Protein 8IA3 (pdb70)

B-factor: mean 104.57, std 28.67, range [42.36, 242.6]

Radius of gyration: 33.53 Å; Cα contacts (8 Å, |Δi|>4): 283; chains: 4; bounding box: 67×93×107 Å

Secondary structure (DSSP, 8-state):
-TTTHHHHHHHHHHHHHHHHHHHHHH-TTTTT---TTTTSHHHHHHHHHHHHHHHHHHHHHHHHHHHTHHHHHHHHHHHHHHHHHHHHHHHHHHHHHHTTSTTTTS--/--HHHHHHHHHHHHHHHHHHHHHHTT-TTTTT---TTTSSHHHHHHHHHHHHHHHHHHHHHHHHHHHHHHHHHHHHHHHHHHHHHHHHHHHHHHTTSS--/--HHHHHHHHHHHHHHHHHHHHHHHHSTTTTT---TTTSSHHHHHHHHHHHHHHHHHHHHHHHHTHHHHTTHHHHHHHHHTHHHHHHHHHHHHHHHHHHHHHHHHHHS---/-THHHHHHHHHHHHHHHHHHHHHHTT-GGGSS---TTTSSHHHHHHHHHHHHHHHHHHHHHHHHHHHHHHHHHHHHHHHHHHHHHHHHHHHHHHHHTTTTT---

Foldseek 3Di:
DCVVVVVVCVVVVVVLQVVLVVLLVPQPVSVPDPDPQCVDSVNSVVSVVVVVVVVVVVVVVVVVCVVCVVVVVVVVVVVVVVVVVVVVVVVVVCCVCVVVVVCPPPVD/DCVVVVVVVVVVVVVVVVVLVVLQCPQVVNPPPPDPQCSDSVNSVVSVVVVVVVVVVVVVVVVVVVVVVVVVVVVVVVVVVVVVVVVVVVVVVVVPVPPD/DCVVVVVVVVVVVVVLQVVLVVLLVPQVCSVPDPDPQCPDSVNSVVSVVVVVVVVCVCVVVVCVVVVCVVCVVVVCCVPVPVPVVVVVVVVVVVVVVVVCVVCVCVVDPDD/DCVVVVVVVVVVVVVVVVVLVVLQCPQPVRNVPDDPVCNPSVNSVVSVVCVVVVVVVVVVVCCVPVVVVVCVVVVVVVVVVVVVVVVVVVVVVQVVVVVVVDHD

Organism: Homo sapiens (NCBI:txid9606)

Sequence (423 aa):
RRAQHNEVERRRRDKINNWIVQLSKIIPDCNADNSKTGASKGGILSKACDYIRELRQTNQRMQETFKEAERLQMDNELLRQQIEELKNENALLRAQLQQHNLEMVGEGRRAQHNEVERRRRDKINNWIVQLSKIIPDCNADNSKTGASKGGILSKACDYIRELRQTNQRMQETFKEAERLQMDNELLRQQIEELKNENALLRAQLQQHRRAQHNEVERRRRDKINNWIVQLSKIIPDCNADNSKTGASKGGILSKACDYIRELRQTNQRMQETFKEAERLQMDNELLRQQIEELKNENALLRAQLQQHNLEMVGEGTRQRRAQHNEVERRRRDKINNWIVQLSKIIPDCNADNSKTGASKGGILSKACDYIRELRQTNQRMQETFKEAERLQMDNELLRQQIEELKNENALLRAQLQQHNLEM

InterPro domains:
  IPR011598 Myc-type, basic helix-loop-helix (bHLH) domain [PF00010] (236-291)
  IPR011598 Myc-type, basic helix-loop-helix (bHLH) domain [PS50888] (235-290)
  IPR011598 Myc-type, basic helix-loop-helix (bHLH) domain [SM00353] (241-296)
  IPR036638 Helix-loop-helix DNA-binding domain superfamily [G3DSA:4.10.280.10] (225-326)
  IPR036638 Helix-loop-helix DNA-binding domain superfamily [SSF47459] (227-302)
  IPR051732 Upstream Stimulatory Factor [PTHR46117] (5-337)

Structure (mmCIF, N/CA/C/O backbone):
data_8IA3
#
_entry.id   8IA3
#
_cell.length_a   78.847
_cell.length_b   56.951
_cell.length_c   232.118
_cell.angle_alpha   90.00
_cell.angle_beta   90.92
_cell.angle_gamma   90.00
#
_symmetry.space_group_name_H-M   'I 1 2 1'
#
loop_
_entity.id
_entity.type
_entity.pdbx_description
1 polymer 'Upstream stimulatory factor 2'
2 polymer "DNA (5'-D(P*GP*AP*CP*GP*GP*GP*CP*AP*CP*GP*TP*GP*AP*CP*GP*CP*GP*C)-3')"
3 polymer "DNA (5'-D(*GP*CP*GP*CP*GP*TP*CP*AP*CP*GP*TP*GP*CP*CP*CP*GP*TP*C)-3')"
#
loop_
_atom_site.group_PDB
_atom_site.id
_atom_site.type_symbol
_atom_site.label_atom_id
_atom_site.label_alt_id
_atom_site.label_comp_id
_atom_site.label_asym_id
_atom_site.label_entity_id
_atom_site.label_seq_id
_atom_site.pdbx_PDB_ins_code
_atom_site.Cartn_x
_atom_site.Cartn_y
_atom_site.Cartn_z
_atom_site.occupancy
_atom_site.B_iso_or_equiv
_atom_site.auth_seq_id
_atom_site.auth_comp_id
_atom_site.auth_asym_id
_atom_site.auth_atom_id
_atom_site.pdbx_PDB_model_num
ATOM 1 N N . ARG A 1 4 ? 6.192 -11.745 3.307 1.00 103.27 236 ARG A N 1
ATOM 2 C CA . ARG A 1 4 ? 7.576 -11.317 3.130 1.00 100.50 236 ARG A CA 1
ATOM 3 C C . ARG A 1 4 ? 7.799 -10.865 1.670 1.00 97.13 236 ARG A C 1
ATOM 4 O O . ARG A 1 4 ? 7.438 -9.740 1.330 1.00 95.78 236 ARG A O 1
ATOM 12 N N . ARG A 1 5 ? 8.379 -11.704 0.809 1.00 97.19 237 ARG A N 1
ATOM 13 C CA . ARG A 1 5 ? 8.391 -11.395 -0.614 1.00 100.78 237 ARG A CA 1
ATOM 14 C C . ARG A 1 5 ? 7.023 -11.587 -1.256 1.00 102.92 237 ARG A C 1
ATOM 15 O O . ARG A 1 5 ? 6.823 -11.139 -2.391 1.00 100.97 237 ARG A O 1
ATOM 23 N N . ALA A 1 6 ? 6.086 -12.256 -0.572 1.00 102.91 238 ALA A N 1
ATOM 24 C CA . ALA A 1 6 ? 4.729 -12.375 -1.091 1.00 96.38 238 ALA A CA 1
ATOM 25 C C . ALA A 1 6 ? 4.024 -11.028 -1.146 1.00 95.07 238 ALA A C 1
ATOM 26 O O . ALA A 1 6 ? 3.020 -10.892 -1.854 1.00 91.75 238 ALA A O 1
ATOM 28 N N . GLN A 1 7 ? 4.518 -10.039 -0.403 1.00 98.83 239 GLN A N 1
ATOM 29 C CA . GLN A 1 7 ? 4.059 -8.670 -0.584 1.00 95.80 239 GLN A CA 1
ATOM 30 C C . GLN A 1 7 ? 4.709 -8.021 -1.794 1.00 92.88 239 GLN A C 1
ATOM 31 O O . GLN A 1 7 ? 4.123 -7.116 -2.397 1.00 92.56 239 GLN A O 1
ATOM 37 N N . HIS A 1 8 ? 5.911 -8.477 -2.158 1.00 95.50 240 HIS A N 1
ATOM 38 C CA . HIS A 1 8 ? 6.611 -7.968 -3.330 1.00 95.21 240 HIS A CA 1
ATOM 39 C C . HIS A 1 8 ? 5.994 -8.490 -4.623 1.00 89.90 240 HIS A C 1
ATOM 40 O O . HIS A 1 8 ? 6.117 -7.843 -5.669 1.00 86.86 240 HIS A O 1
ATOM 47 N N . ASN A 1 9 ? 5.326 -9.646 -4.567 1.00 95.17 241 ASN A N 1
ATOM 48 C CA . ASN A 1 9 ? 4.584 -10.135 -5.726 1.00 93.10 241 ASN A CA 1
ATOM 49 C C . ASN A 1 9 ? 3.468 -9.171 -6.103 1.00 94.24 241 ASN A C 1
ATOM 50 O O . ASN A 1 9 ? 3.139 -9.016 -7.285 1.00 105.76 241 ASN A O 1
ATOM 55 N N . GLU A 1 10 ? 2.865 -8.525 -5.102 1.00 87.85 242 GLU A N 1
ATOM 56 C CA . GLU A 1 10 ? 1.757 -7.611 -5.353 1.00 85.69 242 GLU A CA 1
ATOM 57 C C . GLU A 1 10 ? 2.236 -6.299 -5.961 1.00 84.46 242 GLU A C 1
ATOM 58 O O . GLU A 1 10 ? 1.493 -5.661 -6.714 1.00 88.91 242 GLU A O 1
ATOM 64 N N . VAL A 1 11 ? 3.462 -5.880 -5.650 1.00 87.68 243 VAL A N 1
ATOM 65 C CA . VAL A 1 11 ? 3.995 -4.663 -6.252 1.00 96.23 243 VAL A CA 1
ATOM 66 C C . VAL A 1 11 ? 4.331 -4.890 -7.723 1.00 97.02 243 VAL A C 1
ATOM 67 O O . VAL A 1 11 ? 4.141 -3.990 -8.553 1.00 99.93 243 VAL A O 1
ATOM 71 N N . GLU A 1 12 ? 4.828 -6.081 -8.073 1.00 91.94 244 GLU A N 1
ATOM 72 C CA . GLU A 1 12 ? 4.992 -6.429 -9.483 1.00 84.51 244 GLU A CA 1
ATOM 73 C C . GLU A 1 12 ? 3.654 -6.449 -10.206 1.00 81.95 244 GLU A C 1
ATOM 74 O O . GLU A 1 12 ? 3.537 -5.931 -11.321 1.00 83.13 244 GLU A O 1
ATOM 80 N N . ARG A 1 13 ? 2.636 -7.050 -9.584 1.00 85.36 245 ARG A N 1
ATOM 81 C CA . ARG A 1 13 ? 1.307 -7.085 -10.185 1.00 86.25 245 ARG A CA 1
ATOM 82 C C . ARG A 1 13 ? 0.775 -5.680 -10.438 1.00 89.43 245 ARG A C 1
ATOM 83 O O . ARG A 1 13 ? 0.071 -5.447 -11.425 1.00 94.67 245 ARG A O 1
ATOM 91 N N . ARG A 1 14 ? 1.098 -4.731 -9.559 1.00 91.77 246 ARG A N 1
ATOM 92 C CA . ARG A 1 14 ? 0.727 -3.345 -9.819 1.00 93.36 246 ARG A CA 1
ATOM 93 C C . ARG A 1 14 ? 1.477 -2.795 -11.025 1.00 92.01 246 ARG A C 1
ATOM 94 O O . ARG A 1 14 ? 0.870 -2.234 -11.945 1.00 91.46 246 ARG A O 1
ATOM 102 N N . ARG A 1 15 ? 2.802 -2.960 -11.043 1.00 91.44 247 ARG A N 1
ATOM 103 C CA . ARG A 1 15 ? 3.614 -2.273 -12.040 1.00 93.18 247 ARG A CA 1
ATOM 104 C C . ARG A 1 15 ? 3.561 -2.950 -13.407 1.00 89.08 247 ARG A C 1
ATOM 105 O O . ARG A 1 15 ? 3.636 -2.260 -14.429 1.00 86.39 247 ARG A O 1
ATOM 113 N N . ARG A 1 16 ? 3.437 -4.280 -13.460 1.00 90.18 248 ARG A N 1
ATOM 114 C CA . ARG A 1 16 ? 3.198 -4.924 -14.749 1.00 82.87 248 ARG A CA 1
ATOM 115 C C . ARG A 1 16 ? 1.856 -4.493 -15.326 1.00 77.97 248 ARG A C 1
ATOM 116 O O . ARG A 1 16 ? 1.733 -4.270 -16.536 1.00 80.27 248 ARG A O 1
ATOM 124 N N . ASP A 1 17 ? 0.838 -4.370 -14.470 1.00 79.40 249 ASP A N 1
ATOM 125 C CA . ASP A 1 17 ? -0.469 -3.907 -14.925 1.00 80.68 249 ASP A CA 1
ATOM 126 C C . ASP A 1 17 ? -0.396 -2.481 -15.451 1.00 81.74 249 ASP A C 1
ATOM 127 O O . ASP A 1 17 ? -1.117 -2.119 -16.389 1.00 79.81 249 ASP A O 1
ATOM 132 N N . LYS A 1 18 ? 0.458 -1.651 -14.846 1.00 82.21 250 LYS A N 1
ATOM 133 C CA . LYS A 1 18 ? 0.682 -0.306 -15.365 1.00 82.42 250 LYS A CA 1
ATOM 134 C C . LYS A 1 18 ? 1.130 -0.345 -16.820 1.00 81.48 250 LYS A C 1
ATOM 135 O O . LYS A 1 18 ? 0.607 0.397 -17.659 1.00 97.86 250 LYS A O 1
ATOM 141 N N . ILE A 1 19 ? 2.082 -1.221 -17.142 1.00 74.41 251 ILE A N 1
ATOM 142 C CA . ILE A 1 19 ? 2.650 -1.237 -18.487 1.00 74.52 251 ILE A CA 1
ATOM 143 C C . ILE A 1 19 ? 1.615 -1.705 -19.508 1.00 71.80 251 ILE A C 1
ATOM 144 O O . ILE A 1 19 ? 1.468 -1.105 -20.579 1.00 71.92 251 ILE A O 1
ATOM 149 N N . ASN A 1 20 ? 0.879 -2.775 -19.195 1.00 73.79 252 ASN A N 1
ATOM 150 C CA . ASN A 1 20 ? -0.136 -3.255 -20.130 1.00 75.45 252 ASN A CA 1
ATOM 151 C C . ASN A 1 20 ? -1.237 -2.222 -20.329 1.00 77.19 252 ASN A C 1
ATOM 152 O O . ASN A 1 20 ? -1.718 -2.025 -21.452 1.00 79.02 252 ASN A O 1
ATOM 157 N N . ASN A 1 21 ? -1.656 -1.555 -19.250 1.00 69.80 253 ASN A N 1
ATOM 158 C CA . ASN A 1 21 ? -2.650 -0.499 -19.384 1.00 72.83 253 ASN A CA 1
ATOM 159 C C . ASN A 1 21 ? -2.088 0.739 -20.071 1.00 71.87 253 ASN A C 1
ATOM 160 O O . ASN A 1 21 ? -2.863 1.563 -20.570 1.00 74.75 253 ASN A O 1
ATOM 165 N N . TRP A 1 22 ? -0.764 0.897 -20.098 1.00 71.63 254 TRP A N 1
ATOM 166 C CA . TRP A 1 22 ? -0.180 1.960 -20.904 1.00 72.91 254 TRP A CA 1
ATOM 167 C C . TRP A 1 22 ? -0.187 1.594 -22.382 1.00 75.02 254 TRP A C 1
ATOM 168 O O . TRP A 1 22 ? -0.290 2.479 -23.240 1.00 78.47 254 TRP A O 1
ATOM 179 N N . ILE A 1 23 ? -0.079 0.302 -22.698 1.00 71.18 255 ILE A N 1
ATOM 180 C CA . ILE A 1 23 ? -0.124 -0.127 -24.090 1.00 64.52 255 ILE A CA 1
ATOM 181 C C . ILE A 1 23 ? -1.533 0.002 -24.646 1.00 68.11 255 ILE A C 1
ATOM 182 O O . ILE A 1 23 ? -1.722 0.393 -25.803 1.00 76.80 255 ILE A O 1
ATOM 187 N N . VAL A 1 24 ? -2.547 -0.324 -23.841 1.00 72.85 256 VAL A N 1
ATOM 188 C CA . VAL A 1 24 ? -3.916 -0.277 -24.346 1.00 75.98 256 VAL A CA 1
ATOM 189 C C . VAL A 1 24 ? -4.354 1.167 -24.565 1.00 74.36 256 VAL A C 1
ATOM 190 O O . VAL A 1 24 ? -5.068 1.473 -25.528 1.00 73.31 256 VAL A O 1
ATOM 194 N N . GLN A 1 25 ? -3.936 2.078 -23.681 1.00 72.52 257 GLN A N 1
ATOM 195 C CA . GLN A 1 25 ? -4.110 3.499 -23.962 1.00 80.40 257 GLN A CA 1
ATOM 196 C C . GLN A 1 25 ? -3.318 3.902 -25.197 1.00 76.65 257 GLN A C 1
ATOM 197 O O . GLN A 1 25 ? -3.797 4.688 -26.023 1.00 77.12 257 GLN A O 1
ATOM 203 N N . LEU A 1 26 ? -2.098 3.376 -25.333 1.00 70.36 258 LEU A N 1
ATOM 204 C CA . LEU A 1 26 ? -1.355 3.540 -26.576 1.00 70.22 258 LEU A CA 1
ATOM 205 C C . LEU A 1 26 ? -2.109 2.906 -27.738 1.00 76.94 258 LEU A C 1
ATOM 206 O O . LEU A 1 26 ? -2.221 3.500 -28.815 1.00 79.53 258 LEU A O 1
ATOM 211 N N . SER A 1 27 ? -2.669 1.713 -27.522 1.00 79.97 259 SER A N 1
ATOM 212 C CA . SER A 1 27 ? -3.422 1.034 -28.572 1.00 76.87 259 SER A CA 1
ATOM 213 C C . SER A 1 27 ? -4.626 1.857 -29.013 1.00 77.99 259 SER A C 1
ATOM 214 O O . SER A 1 27 ? -4.911 1.961 -30.212 1.00 81.55 259 SER A O 1
ATOM 217 N N . LYS A 1 28 ? -5.335 2.467 -28.061 1.00 79.70 260 LYS A N 1
ATOM 218 C CA . LYS A 1 28 ? -6.566 3.176 -28.390 1.00 85.43 260 LYS A CA 1
ATOM 219 C C . LYS A 1 28 ? -6.323 4.434 -29.211 1.00 90.72 260 LYS A C 1
ATOM 220 O O . LYS A 1 28 ? -7.271 4.963 -29.799 1.00 99.12 260 LYS A O 1
ATOM 226 N N . ILE A 1 29 ? -5.086 4.920 -29.276 1.00 88.21 261 ILE A N 1
ATOM 227 C CA . ILE A 1 29 ? -4.794 6.182 -29.942 1.00 91.70 261 ILE A CA 1
ATOM 228 C C . ILE A 1 29 ? -4.043 6.026 -31.266 1.00 88.56 261 ILE A C 1
ATOM 229 O O . ILE A 1 29 ? -4.089 6.955 -32.088 1.00 87.43 261 ILE A O 1
ATOM 234 N N . ILE A 1 30 ? -3.366 4.910 -31.509 1.00 88.14 262 ILE A N 1
ATOM 235 C CA . ILE A 1 30 ? -2.852 4.679 -32.866 1.00 89.05 262 ILE A CA 1
ATOM 236 C C . ILE A 1 30 ? -4.013 4.263 -33.762 1.00 94.38 262 ILE A C 1
ATOM 237 O O . ILE A 1 30 ? -4.796 3.379 -33.375 1.00 96.98 262 ILE A O 1
ATOM 242 N N . PRO A 1 31 ? -4.187 4.875 -34.937 1.00 95.63 263 PRO A N 1
ATOM 243 C CA . PRO A 1 31 ? -5.248 4.415 -35.847 1.00 98.07 263 PRO A CA 1
ATOM 244 C C . PRO A 1 31 ? -5.011 3.022 -36.408 1.00 100.92 263 PRO A C 1
ATOM 245 O O . PRO A 1 31 ? -5.982 2.349 -36.782 1.00 105.58 263 PRO A O 1
ATOM 249 N N . ASP A 1 32 ? -3.756 2.568 -36.474 1.00 98.80 264 ASP A N 1
ATOM 250 C CA . ASP A 1 32 ? -3.459 1.290 -37.115 1.00 106.61 264 ASP A CA 1
ATOM 251 C C . ASP A 1 32 ? -3.933 0.114 -36.267 1.00 110.45 264 ASP A C 1
ATOM 252 O O . ASP A 1 32 ? -4.393 -0.901 -36.803 1.00 117.87 264 ASP A O 1
ATOM 257 N N . CYS A 1 33 ? -3.821 0.228 -34.942 1.00 108.86 265 CYS A N 1
ATOM 258 C CA . CYS A 1 33 ? -4.220 -0.852 -34.046 1.00 111.81 265 CYS A CA 1
ATOM 259 C C . CYS A 1 33 ? -5.731 -1.019 -33.979 1.00 121.99 265 CYS A C 1
ATOM 260 O O . CYS A 1 33 ? -6.210 -2.075 -33.552 1.00 127.11 265 CYS A O 1
ATOM 263 N N . ASN A 1 34 ? -6.487 -0.001 -34.385 1.00 122.24 266 ASN A N 1
ATOM 264 C CA . ASN A 1 34 ? -7.941 0.004 -34.298 1.00 129.93 266 ASN A CA 1
ATOM 265 C C . ASN A 1 34 ? -8.616 -0.456 -35.591 1.00 130.37 266 ASN A C 1
ATOM 266 O O . ASN A 1 34 ? -9.846 -0.391 -35.689 1.00 133.53 266 ASN A O 1
ATOM 271 N N . ALA A 1 35 ? -7.843 -0.908 -36.585 1.00 129.53 267 ALA A N 1
ATOM 272 C CA . ALA A 1 35 ? -8.407 -1.433 -37.827 1.00 137.61 267 ALA A CA 1
ATOM 273 C C . ALA A 1 35 ? -7.796 -2.749 -38.291 1.00 142.71 267 ALA A C 1
ATOM 274 O O . ALA A 1 35 ? -8.310 -3.329 -39.253 1.00 137.32 267 ALA A O 1
ATOM 276 N N . ASP A 1 36 ? -6.730 -3.240 -37.662 1.00 142.82 268 ASP A N 1
ATOM 277 C CA . ASP A 1 36 ? -6.066 -4.479 -38.069 1.00 140.72 268 ASP A CA 1
ATOM 278 C C . ASP A 1 36 ? -6.469 -5.578 -37.089 1.00 143.81 268 ASP A C 1
ATOM 279 O O . ASP A 1 36 ? -5.841 -5.771 -36.046 1.00 142.12 268 ASP A O 1
ATOM 284 N N . ASN A 1 37 ? -7.533 -6.306 -37.432 1.00 148.02 269 ASN A N 1
ATOM 285 C CA . ASN A 1 37 ? -8.030 -7.407 -36.605 1.00 149.51 269 ASN A CA 1
ATOM 286 C C . ASN A 1 37 ? -7.107 -8.609 -36.795 1.00 149.34 269 ASN A C 1
ATOM 287 O O . ASN A 1 37 ? -7.355 -9.514 -37.596 1.00 152.97 269 ASN A O 1
ATOM 292 N N . SER A 1 38 ? -6.010 -8.607 -36.040 1.00 149.21 270 SER A N 1
ATOM 293 C CA . SER A 1 38 ? -5.028 -9.681 -36.072 1.00 150.35 270 SER A CA 1
ATOM 294 C C . SER A 1 38 ? -4.571 -9.970 -34.648 1.00 146.32 270 SER A C 1
ATOM 295 O O . SER A 1 38 ? -4.741 -9.149 -33.744 1.00 145.26 270 SER A O 1
ATOM 298 N N . LYS A 1 39 ? -3.995 -11.155 -34.449 1.00 143.46 271 LYS A N 1
ATOM 299 C CA . LYS A 1 39 ? -3.447 -11.531 -33.152 1.00 137.30 271 LYS A CA 1
ATOM 300 C C . LYS A 1 39 ? -1.993 -11.111 -32.981 1.00 137.97 271 LYS A C 1
ATOM 301 O O . LYS A 1 39 ? -1.416 -11.346 -31.913 1.00 130.98 271 LYS A O 1
ATOM 307 N N . THR A 1 40 ? -1.391 -10.511 -34.008 1.00 143.51 272 THR A N 1
ATOM 308 C CA . THR A 1 40 ? -0.071 -9.903 -33.910 1.00 138.46 272 THR A CA 1
ATOM 309 C C . THR A 1 40 ? -0.142 -8.401 -33.675 1.00 129.03 272 THR A C 1
ATOM 310 O O . THR A 1 40 ? 0.613 -7.870 -32.854 1.00 117.92 272 THR A O 1
ATOM 314 N N . GLY A 1 41 ? -1.045 -7.708 -34.373 1.00 137.93 273 GLY A N 1
ATOM 315 C CA . GLY A 1 41 ? -1.258 -6.299 -34.092 1.00 129.95 273 GLY A CA 1
ATOM 316 C C . GLY A 1 41 ? -1.838 -6.060 -32.710 1.00 123.11 273 GLY A C 1
ATOM 317 O O . GLY A 1 41 ? -1.472 -5.096 -32.033 1.00 119.84 273 GLY A O 1
ATOM 318 N N . ALA A 1 42 ? -2.751 -6.930 -32.273 1.00 119.81 274 ALA A N 1
ATOM 319 C CA . ALA A 1 42 ? -3.354 -6.793 -30.953 1.00 109.79 274 ALA A CA 1
ATOM 320 C C . ALA A 1 42 ? -2.413 -7.206 -29.832 1.00 109.85 274 ALA A C 1
ATOM 321 O O . ALA A 1 42 ? -2.743 -6.990 -28.660 1.00 113.17 274 ALA A O 1
ATOM 323 N N . SER A 1 43 ? -1.264 -7.793 -30.156 1.00 106.76 275 SER A N 1
ATOM 324 C CA . SER A 1 43 ? -0.307 -8.194 -29.136 1.00 98.40 275 SER A CA 1
ATOM 325 C C . SER A 1 43 ? 0.345 -6.969 -28.498 1.00 88.06 275 SER A C 1
ATOM 326 O O . SER A 1 43 ? 0.428 -5.896 -29.105 1.00 87.59 275 SER A O 1
ATOM 329 N N . LYS A 1 44 ? 0.785 -7.132 -27.241 1.00 87.11 276 LYS A N 1
ATOM 330 C CA . LYS A 1 44 ? 1.501 -6.056 -26.560 1.00 77.20 276 LYS A CA 1
ATOM 331 C C . LYS A 1 44 ? 2.701 -5.604 -27.383 1.00 76.04 276 LYS A C 1
ATOM 332 O O . LYS A 1 44 ? 2.977 -4.403 -27.489 1.00 80.92 276 LYS A O 1
ATOM 338 N N . GLY A 1 45 ? 3.418 -6.557 -27.984 1.00 79.18 277 GLY A N 1
ATOM 339 C CA . GLY A 1 45 ? 4.576 -6.239 -28.802 1.00 72.90 277 GLY A CA 1
ATOM 340 C C . GLY A 1 45 ? 4.245 -5.581 -30.122 1.00 66.83 277 GLY A C 1
ATOM 341 O O . GLY A 1 45 ? 5.109 -4.923 -30.705 1.00 67.29 277 GLY A O 1
ATOM 342 N N . GLY A 1 46 ? 3.013 -5.738 -30.602 1.00 74.60 278 GLY A N 1
ATOM 343 C CA . GLY A 1 46 ? 2.617 -5.078 -31.833 1.00 79.66 278 GLY A CA 1
ATOM 344 C C . GLY A 1 46 ? 2.373 -3.595 -31.633 1.00 69.72 278 GLY A C 1
ATOM 345 O O . GLY A 1 46 ? 2.825 -2.768 -32.428 1.00 65.02 278 GLY A O 1
ATOM 346 N N . ILE A 1 47 ? 1.645 -3.241 -30.567 1.00 76.26 279 ILE A N 1
ATOM 347 C CA . ILE A 1 47 ? 1.322 -1.838 -30.294 1.00 72.23 279 ILE A CA 1
ATOM 348 C C . ILE A 1 47 ? 2.582 -0.994 -30.189 1.00 72.87 279 ILE A C 1
ATOM 349 O O . ILE A 1 47 ? 2.588 0.185 -30.561 1.00 67.23 279 ILE A O 1
ATOM 354 N N . LEU A 1 48 ? 3.670 -1.578 -29.690 1.00 62.07 280 LEU A N 1
ATOM 355 C CA . LEU A 1 48 ? 4.911 -0.824 -29.547 1.00 61.53 280 LEU A CA 1
ATOM 356 C C . LEU A 1 48 ? 5.493 -0.468 -30.910 1.00 62.69 280 LEU A C 1
ATOM 357 O O . LEU A 1 48 ? 5.649 0.711 -31.240 1.00 67.27 280 LEU A O 1
ATOM 362 N N . SER A 1 49 ? 5.802 -1.477 -31.728 1.00 64.17 281 SER A N 1
ATOM 363 C CA . SER A 1 49 ? 6.351 -1.231 -33.057 1.00 61.58 281 SER A CA 1
ATOM 364 C C . SER A 1 49 ? 5.363 -0.537 -33.988 1.00 64.56 281 SER A C 1
ATOM 365 O O . SER A 1 49 ? 5.778 -0.060 -35.051 1.00 60.04 281 SER A O 1
ATOM 368 N N . LYS A 1 50 ? 4.076 -0.482 -33.624 1.00 70.48 282 LYS A N 1
ATOM 369 C CA . LYS A 1 50 ? 3.091 0.293 -34.376 1.00 65.32 282 LYS A CA 1
ATOM 370 C C . LYS A 1 50 ? 3.143 1.769 -33.988 1.00 62.82 282 LYS A C 1
ATOM 371 O O . LYS A 1 50 ? 3.191 2.649 -34.856 1.00 64.27 282 LYS A O 1
ATOM 377 N N . ALA A 1 51 ? 3.117 2.054 -32.683 1.00 59.91 283 ALA A N 1
ATOM 378 C CA . ALA A 1 51 ? 3.322 3.421 -32.217 1.00 53.01 283 ALA A CA 1
ATOM 379 C C . ALA A 1 51 ? 4.727 3.903 -32.548 1.00 56.24 283 ALA A C 1
ATOM 380 O O . ALA A 1 51 ? 4.922 5.066 -32.918 1.00 69.45 283 ALA A O 1
ATOM 382 N N . CYS A 1 52 ? 5.721 3.023 -32.417 1.00 55.42 284 CYS A N 1
ATOM 383 C CA . CYS A 1 52 ? 7.081 3.386 -32.796 1.00 52.62 284 CYS A CA 1
ATOM 384 C C . CYS A 1 52 ? 7.121 3.865 -34.245 1.00 62.70 284 CYS A C 1
ATOM 385 O O . CYS A 1 52 ? 7.849 4.806 -34.580 1.00 65.08 284 CYS A O 1
ATOM 388 N N . ASP A 1 53 ? 6.326 3.236 -35.115 1.00 62.59 285 ASP A N 1
ATOM 389 C CA . ASP A 1 53 ? 6.170 3.693 -36.493 1.00 59.26 285 ASP A CA 1
ATOM 390 C C . ASP A 1 53 ? 5.289 4.933 -36.583 1.00 63.85 285 ASP A C 1
ATOM 391 O O . ASP A 1 53 ? 5.593 5.864 -37.337 1.00 67.46 285 ASP A O 1
ATOM 396 N N . TYR A 1 54 ? 4.181 4.946 -35.835 1.00 59.45 286 TYR A N 1
ATOM 397 C CA . TYR A 1 54 ? 3.238 6.060 -35.899 1.00 59.31 286 TYR A CA 1
ATOM 398 C C . TYR A 1 54 ? 3.937 7.372 -35.572 1.00 56.36 286 TYR A C 1
ATOM 399 O O . TYR A 1 54 ? 3.707 8.394 -36.226 1.00 59.76 286 TYR A O 1
ATOM 408 N N . ILE A 1 55 ? 4.794 7.358 -34.553 1.00 56.13 287 ILE A N 1
ATOM 409 C CA . ILE A 1 55 ? 5.564 8.548 -34.212 1.00 66.44 287 ILE A CA 1
ATOM 410 C C . ILE A 1 55 ? 6.491 8.911 -35.364 1.00 68.45 287 ILE A C 1
ATOM 411 O O . ILE A 1 55 ? 6.600 10.079 -35.756 1.00 72.90 287 ILE A O 1
ATOM 416 N N . ARG A 1 56 ? 7.159 7.905 -35.934 1.00 63.67 288 ARG A N 1
ATOM 417 C CA . ARG A 1 56 ? 8.069 8.159 -37.043 1.00 67.88 288 ARG A CA 1
ATOM 418 C C . ARG A 1 56 ? 7.361 8.858 -38.193 1.00 62.83 288 ARG A C 1
ATOM 419 O O . ARG A 1 56 ? 7.947 9.723 -38.855 1.00 58.48 288 ARG A O 1
ATOM 427 N N . GLU A 1 57 ? 6.105 8.490 -38.453 1.00 63.85 289 GLU A N 1
ATOM 428 C CA . GLU A 1 57 ? 5.335 9.123 -39.515 1.00 70.31 289 GLU A CA 1
ATOM 429 C C . GLU A 1 57 ? 4.686 10.422 -39.060 1.00 71.90 289 GLU A C 1
ATOM 430 O O . GLU A 1 57 ? 4.487 11.326 -39.881 1.00 75.03 289 GLU A O 1
ATOM 436 N N . LEU A 1 58 ? 4.357 10.546 -37.769 1.00 65.15 290 LEU A N 1
ATOM 437 C CA . LEU A 1 58 ? 3.851 11.822 -37.272 1.00 62.58 290 LEU A CA 1
ATOM 438 C C . LEU A 1 58 ? 4.954 12.873 -37.236 1.00 59.72 290 LEU A C 1
ATOM 439 O O . LEU A 1 58 ? 4.709 14.045 -37.537 1.00 59.42 290 LEU A O 1
ATOM 444 N N . ARG A 1 59 ? 6.179 12.472 -36.886 1.00 70.30 291 ARG A N 1
ATOM 445 C CA . ARG A 1 59 ? 7.307 13.391 -36.963 1.00 67.07 291 ARG A CA 1
ATOM 446 C C . ARG A 1 59 ? 7.700 13.669 -38.404 1.00 67.16 291 ARG A C 1
ATOM 447 O O . ARG A 1 59 ? 8.317 14.703 -38.677 1.00 73.97 291 ARG A O 1
ATOM 455 N N . GLN A 1 60 ? 7.367 12.764 -39.328 1.00 71.13 292 GLN A N 1
ATOM 456 C CA . GLN A 1 60 ? 7.647 12.997 -40.743 1.00 77.49 292 GLN A CA 1
ATOM 457 C C . GLN A 1 60 ? 6.783 14.122 -41.304 1.00 78.68 292 GLN A C 1
ATOM 458 O O . GLN A 1 60 ? 7.273 14.981 -42.046 1.00 77.97 292 GLN A O 1
ATOM 464 N N . THR A 1 61 ? 5.487 14.120 -40.982 1.00 75.66 293 THR A N 1
ATOM 465 C CA . THR A 1 61 ? 4.616 15.200 -41.438 1.00 76.35 293 THR A CA 1
ATOM 466 C C . THR A 1 61 ? 4.956 16.514 -40.741 1.00 78.73 293 THR A C 1
ATOM 467 O O . THR A 1 61 ? 4.921 17.582 -41.364 1.00 77.36 293 THR A O 1
ATOM 471 N N . ASN A 1 62 ? 5.285 16.457 -39.448 1.00 78.34 294 ASN A N 1
ATOM 472 C CA . ASN A 1 62 ? 5.707 17.665 -38.745 1.00 69.75 294 ASN A CA 1
ATOM 473 C C . ASN A 1 62 ? 6.974 18.246 -39.355 1.00 77.86 294 ASN A C 1
ATOM 474 O O . ASN A 1 62 ? 7.103 19.467 -39.490 1.00 90.19 294 ASN A O 1
ATOM 479 N N . GLN A 1 63 ? 7.923 17.392 -39.733 1.00 77.69 295 GLN A N 1
ATOM 480 C CA . GLN A 1 63 ? 9.161 17.904 -40.299 1.00 82.62 295 GLN A CA 1
ATOM 481 C C . GLN A 1 63 ? 9.015 18.266 -41.771 1.00 87.37 295 GLN A C 1
ATOM 482 O O . GLN A 1 63 ? 9.938 18.857 -42.342 1.00 89.70 295 GLN A O 1
ATOM 488 N N . ARG A 1 64 ? 7.891 17.910 -42.399 1.00 86.67 296 ARG A N 1
ATOM 489 C CA . ARG A 1 64 ? 7.511 18.561 -43.647 1.00 87.72 296 ARG A CA 1
ATOM 490 C C . ARG A 1 64 ? 7.083 19.999 -43.394 1.00 83.87 296 ARG A C 1
ATOM 491 O O . ARG A 1 64 ? 7.479 20.913 -44.125 1.00 93.29 296 ARG A O 1
ATOM 499 N N . MET A 1 65 ? 6.255 20.210 -42.369 1.00 72.08 297 MET A N 1
ATOM 500 C CA . MET A 1 65 ? 5.692 21.533 -42.115 1.00 77.64 297 MET A CA 1
ATOM 501 C C . MET A 1 65 ? 6.781 22.552 -41.807 1.00 81.46 297 MET A C 1
ATOM 502 O O . MET A 1 65 ? 6.748 23.684 -42.303 1.00 82.90 297 MET A O 1
ATOM 507 N N . GLN A 1 66 ? 7.740 22.177 -40.961 1.00 81.83 298 GLN A N 1
ATOM 508 C CA . GLN A 1 66 ? 8.820 23.096 -40.619 1.00 89.59 298 GLN A CA 1
ATOM 509 C C . GLN A 1 66 ? 9.656 23.445 -41.844 1.00 93.13 298 GLN A C 1
ATOM 510 O O . GLN A 1 66 ? 10.012 24.611 -42.052 1.00 100.60 298 GLN A O 1
ATOM 516 N N . GLU A 1 67 ? 9.974 22.445 -42.670 1.00 86.47 299 GLU A N 1
ATOM 517 C CA . GLU A 1 67 ? 10.917 22.656 -43.761 1.00 87.34 299 GLU A CA 1
ATOM 518 C C . GLU A 1 67 ? 10.354 23.586 -44.826 1.00 90.37 299 GLU A C 1
ATOM 519 O O . GLU A 1 67 ? 11.115 24.308 -45.481 1.00 98.79 299 GLU A O 1
ATOM 525 N N . THR A 1 68 ? 9.039 23.597 -45.007 1.00 87.72 300 THR A N 1
ATOM 526 C CA . THR A 1 68 ? 8.406 24.465 -45.988 1.00 91.85 300 THR A CA 1
ATOM 527 C C . THR A 1 68 ? 8.104 25.857 -45.436 1.00 92.32 300 THR A C 1
ATOM 528 O O . THR A 1 68 ? 7.374 26.620 -46.075 1.00 94.40 300 THR A O 1
ATOM 532 N N . PHE A 1 69 ? 8.646 26.202 -44.270 1.00 91.92 301 PHE A N 1
ATOM 533 C CA . PHE A 1 69 ? 8.562 27.553 -43.725 1.00 87.19 301 PHE A CA 1
ATOM 534 C C . PHE A 1 69 ? 9.872 28.319 -43.810 1.00 93.18 301 PHE A C 1
ATOM 535 O O . PHE A 1 69 ? 9.854 29.526 -44.068 1.00 102.71 301 PHE A O 1
ATOM 543 N N . LYS A 1 70 ? 11.010 27.649 -43.594 1.00 86.98 302 LYS A N 1
ATOM 544 C CA . LYS A 1 70 ? 12.303 28.287 -43.825 1.00 93.80 302 LYS A CA 1
ATOM 545 C C . LYS A 1 70 ? 12.436 28.756 -45.269 1.00 99.84 302 LYS A C 1
ATOM 546 O O . LYS A 1 70 ? 13.103 29.762 -45.543 1.00 93.86 302 LYS A O 1
ATOM 552 N N . GLU A 1 71 ? 11.829 28.027 -46.202 1.00 102.58 303 GLU A N 1
ATOM 553 C CA . GLU A 1 71 ? 11.828 28.394 -47.607 1.00 105.91 303 GLU A CA 1
ATOM 554 C C . GLU A 1 71 ? 10.650 29.283 -47.983 1.00 103.05 303 GLU A C 1
ATOM 555 O O . GLU A 1 71 ? 10.627 29.811 -49.100 1.00 107.14 303 GLU A O 1
ATOM 561 N N . ALA A 1 72 ? 9.687 29.468 -47.075 1.00 98.67 304 ALA A N 1
ATOM 562 C CA . ALA A 1 72 ? 8.483 30.227 -47.399 1.00 97.41 304 ALA A CA 1
ATOM 563 C C . ALA A 1 72 ? 8.800 31.694 -47.661 1.00 104.95 304 ALA A C 1
ATOM 564 O O . ALA A 1 72 ? 8.201 32.315 -48.547 1.00 107.29 304 ALA A O 1
ATOM 566 N N . GLU A 1 73 ? 9.718 32.272 -46.886 1.00 102.80 305 GLU A N 1
ATOM 567 C CA . GLU A 1 73 ? 10.127 33.646 -47.147 1.00 104.35 305 GLU A CA 1
ATOM 568 C C . GLU A 1 73 ? 10.834 33.764 -48.493 1.00 106.39 305 GLU A C 1
ATOM 569 O O . GLU A 1 73 ? 10.612 34.728 -49.234 1.00 106.74 305 GLU A O 1
ATOM 571 N N . ARG A 1 74 ? 11.687 32.788 -48.831 1.00 104.08 306 ARG A N 1
ATOM 572 C CA . ARG A 1 74 ? 12.462 32.888 -50.065 1.00 103.72 306 ARG A CA 1
ATOM 573 C C . ARG A 1 74 ? 11.592 32.661 -51.295 1.00 106.39 306 ARG A C 1
ATOM 574 O O . ARG A 1 74 ? 11.756 33.347 -52.310 1.00 108.86 306 ARG A O 1
ATOM 582 N N . LEU A 1 75 ? 10.678 31.691 -51.241 1.00 111.05 307 LEU A N 1
ATOM 583 C CA . LEU A 1 75 ? 9.863 31.415 -52.420 1.00 111.19 307 LEU A CA 1
ATOM 584 C C . LEU A 1 75 ? 8.817 32.500 -52.647 1.00 109.06 307 LEU A C 1
ATOM 585 O O . LEU A 1 75 ? 8.487 32.805 -53.799 1.00 112.71 307 LEU A O 1
ATOM 590 N N . GLN A 1 76 ? 8.283 33.094 -51.576 1.00 102.99 308 GLN A N 1
ATOM 591 C CA . GLN A 1 76 ? 7.412 34.248 -51.760 1.00 103.19 308 GLN A CA 1
ATOM 592 C C . GLN A 1 76 ? 8.214 35.449 -52.247 1.00 109.99 308 GLN A C 1
ATOM 593 O O . GLN A 1 76 ? 7.693 36.282 -52.997 1.00 110.48 308 GLN A O 1
ATOM 599 N N . MET A 1 77 ? 9.484 35.544 -51.840 1.00 115.17 309 MET A N 1
ATOM 600 C CA . MET A 1 77 ? 10.399 36.499 -52.458 1.00 117.68 309 MET A CA 1
ATOM 601 C C . MET A 1 77 ? 10.582 36.184 -53.937 1.00 110.73 309 MET A C 1
ATOM 602 O O . MET A 1 77 ? 10.546 37.083 -54.784 1.00 117.82 309 MET A O 1
ATOM 607 N N . ASP A 1 78 ? 10.790 34.904 -54.265 1.00 105.72 310 ASP A N 1
ATOM 608 C CA . ASP A 1 78 ? 10.812 34.498 -55.667 1.00 111.77 310 ASP A CA 1
ATOM 609 C C . ASP A 1 78 ? 9.517 34.871 -56.370 1.00 108.74 310 ASP A C 1
ATOM 610 O O . ASP A 1 78 ? 9.534 35.210 -57.557 1.00 108.90 310 ASP A O 1
ATOM 615 N N . ASN A 1 79 ? 8.393 34.839 -55.649 1.00 109.18 311 ASN A N 1
ATOM 616 C CA . ASN A 1 79 ? 7.115 35.194 -56.257 1.00 111.19 311 ASN A CA 1
ATOM 617 C C . ASN A 1 79 ? 7.110 36.636 -56.745 1.00 114.55 311 ASN A C 1
ATOM 618 O O . ASN A 1 79 ? 6.583 36.928 -57.822 1.00 115.10 311 ASN A O 1
ATOM 623 N N . GLU A 1 80 ? 7.686 37.555 -55.967 1.00 114.99 312 GLU A N 1
ATOM 624 C CA . GLU A 1 80 ? 7.796 38.934 -56.431 1.00 112.75 312 GLU A CA 1
ATOM 625 C C . GLU A 1 80 ? 8.643 39.020 -57.695 1.00 105.96 312 GLU A C 1
ATOM 626 O O . GLU A 1 80 ? 8.344 39.808 -58.599 1.00 107.64 312 GLU A O 1
ATOM 632 N N . LEU A 1 81 ? 9.706 38.216 -57.773 1.00 104.55 313 LEU A N 1
ATOM 633 C CA . LEU A 1 81 ? 10.604 38.265 -58.925 1.00 106.84 313 LEU A CA 1
ATOM 634 C C . LEU A 1 81 ? 9.912 37.768 -60.190 1.00 109.37 313 LEU A C 1
ATOM 635 O O . LEU A 1 81 ? 9.794 38.503 -61.178 1.00 107.57 313 LEU A O 1
ATOM 640 N N . LEU A 1 82 ? 9.441 36.518 -60.181 1.00 109.90 314 LEU A N 1
ATOM 641 C CA . LEU A 1 82 ? 8.776 35.983 -61.364 1.00 106.78 314 LEU A CA 1
ATOM 642 C C . LEU A 1 82 ? 7.448 36.675 -61.657 1.00 105.41 314 LEU A C 1
ATOM 643 O O . LEU A 1 82 ? 6.990 36.634 -62.803 1.00 108.87 314 LEU A O 1
ATOM 648 N N . ARG A 1 83 ? 6.819 37.310 -60.662 1.00 100.79 315 ARG A N 1
ATOM 649 C CA . ARG A 1 83 ? 5.650 38.131 -60.960 1.00 107.45 315 ARG A CA 1
ATOM 650 C C . ARG A 1 83 ? 6.029 39.414 -61.687 1.00 109.13 315 ARG A C 1
ATOM 651 O O . ARG A 1 83 ? 5.167 40.032 -62.320 1.00 108.54 315 ARG A O 1
ATOM 659 N N . GLN A 1 84 ? 7.291 39.836 -61.594 1.00 106.54 316 GLN A N 1
ATOM 660 C CA . GLN A 1 84 ? 7.775 40.924 -62.433 1.00 106.99 316 GLN A CA 1
ATOM 661 C C . GLN A 1 84 ? 8.200 40.419 -63.806 1.00 105.78 316 GLN A C 1
ATOM 662 O O . GLN A 1 84 ? 8.011 41.113 -64.811 1.00 112.69 316 GLN A O 1
ATOM 668 N N . GLN A 1 85 ? 8.780 39.218 -63.865 1.00 95.54 317 GLN A N 1
ATOM 669 C CA . GLN A 1 85 ? 9.297 38.706 -65.130 1.00 92.58 317 GLN A CA 1
ATOM 670 C C . GLN A 1 85 ? 8.184 38.432 -66.132 1.00 101.95 317 GLN A C 1
ATOM 671 O O . GLN A 1 85 ? 8.416 38.506 -67.343 1.00 106.90 317 GLN A O 1
ATOM 673 N N . ILE A 1 86 ? 6.979 38.107 -65.659 1.00 105.80 318 ILE A N 1
ATOM 674 C CA . ILE A 1 86 ? 5.874 37.865 -66.584 1.00 100.05 318 ILE A CA 1
ATOM 675 C C . ILE A 1 86 ? 5.497 39.150 -67.311 1.00 103.98 318 ILE A C 1
ATOM 676 O O . ILE A 1 86 ? 5.243 39.145 -68.521 1.00 108.21 318 ILE A O 1
ATOM 681 N N . GLU A 1 87 ? 5.460 40.271 -66.588 1.00 102.71 319 GLU A N 1
ATOM 682 C CA . GLU A 1 87 ? 4.969 41.521 -67.160 1.00 99.50 319 GLU A CA 1
ATOM 683 C C . GLU A 1 87 ? 5.980 42.160 -68.105 1.00 97.52 319 GLU A C 1
ATOM 684 O O . GLU A 1 87 ? 5.602 42.673 -69.165 1.00 99.97 319 GLU A O 1
ATOM 690 N N . GLU A 1 88 ? 7.263 42.159 -67.735 1.00 99.55 320 GLU A N 1
ATOM 691 C CA . GLU A 1 88 ? 8.284 42.673 -68.641 1.00 104.55 320 GLU A CA 1
ATOM 692 C C . GLU A 1 88 ? 8.329 41.853 -69.921 1.00 114.68 320 GLU A C 1
ATOM 693 O O . GLU A 1 88 ? 8.545 42.395 -71.012 1.00 136.36 320 GLU A O 1
ATOM 695 N N . LEU A 1 89 ? 8.126 40.540 -69.805 1.00 112.89 321 LEU A N 1
ATOM 696 C CA . LEU A 1 89 ? 8.063 39.688 -70.985 1.00 108.55 321 LEU A CA 1
ATOM 697 C C . LEU A 1 89 ? 6.743 39.860 -71.731 1.00 107.28 321 LEU A C 1
ATOM 698 O O . LEU A 1 89 ? 6.730 39.858 -72.965 1.00 112.87 321 LEU A O 1
ATOM 703 N N . LYS A 1 90 ? 5.628 40.026 -71.011 1.00 106.30 322 LYS A N 1
ATOM 704 C CA . LYS A 1 90 ? 4.336 40.176 -71.678 1.00 98.47 322 LYS A CA 1
ATOM 705 C C . LYS A 1 90 ? 4.234 41.511 -72.406 1.00 101.96 322 LYS A C 1
ATOM 706 O O . LYS A 1 90 ? 3.688 41.577 -73.513 1.00 103.89 322 LYS A O 1
ATOM 708 N N . ASN A 1 91 ? 4.741 42.589 -71.799 1.00 102.58 323 ASN A N 1
ATOM 709 C CA . ASN A 1 91 ? 4.724 43.885 -72.472 1.00 102.96 323 ASN A CA 1
ATOM 710 C C . ASN A 1 91 ? 5.600 43.876 -73.716 1.00 104.41 323 ASN A C 1
ATOM 711 O O . ASN A 1 91 ? 5.203 44.401 -74.763 1.00 104.60 323 ASN A O 1
ATOM 716 N N . GLU A 1 92 ? 6.798 43.295 -73.622 1.00 104.09 324 GLU A N 1
ATOM 717 C CA . GLU A 1 92 ? 7.617 43.133 -74.815 1.00 100.84 324 GLU A CA 1
ATOM 718 C C . GLU A 1 92 ? 6.986 42.134 -75.779 1.00 104.07 324 GLU A C 1
ATOM 719 O O . GLU A 1 92 ? 7.088 42.305 -76.999 1.00 104.60 324 GLU A O 1
ATOM 725 N N . ASN A 1 93 ? 6.323 41.097 -75.253 1.00 107.98 325 ASN A N 1
ATOM 726 C CA . ASN A 1 93 ? 5.583 40.174 -76.111 1.00 107.87 325 ASN A CA 1
ATOM 727 C C . ASN A 1 93 ? 4.444 40.890 -76.828 1.00 110.80 325 ASN A C 1
ATOM 728 O O . ASN A 1 93 ? 4.212 40.665 -78.021 1.00 114.31 325 ASN A O 1
ATOM 733 N N . ALA A 1 94 ? 3.724 41.763 -76.117 1.00 103.47 326 ALA A N 1
ATOM 734 C CA . ALA A 1 94 ? 2.665 42.542 -76.754 1.00 104.34 326 ALA A CA 1
ATOM 735 C C . ALA A 1 94 ? 3.244 43.621 -77.661 1.00 104.50 326 ALA A C 1
ATOM 736 O O . ALA A 1 94 ? 2.690 43.904 -78.731 1.00 100.32 326 ALA A O 1
ATOM 738 N N . LEU A 1 95 ? 4.345 44.248 -77.238 1.00 108.01 327 LEU A N 1
ATOM 739 C CA . LEU A 1 95 ? 5.008 45.248 -78.071 1.00 107.70 327 LEU A CA 1
ATOM 740 C C . LEU A 1 95 ? 5.470 44.641 -79.388 1.00 105.41 327 LEU A C 1
ATOM 741 O O . LEU A 1 95 ? 5.217 45.195 -80.463 1.00 108.25 327 LEU A O 1
ATOM 746 N N . LEU A 1 96 ? 6.135 43.488 -79.324 1.00 103.47 328 LEU A N 1
ATOM 747 C CA . LEU A 1 96 ? 6.711 42.891 -80.523 1.00 104.73 328 LEU A CA 1
ATOM 748 C C . LEU A 1 96 ? 5.659 42.244 -81.414 1.00 109.04 328 LEU A C 1
ATOM 749 O O . LEU A 1 96 ? 5.808 42.251 -82.640 1.00 110.43 328 LEU A O 1
ATOM 754 N N . ARG A 1 97 ? 4.599 41.681 -80.828 1.00 111.09 329 ARG A N 1
ATOM 755 C CA . ARG A 1 97 ? 3.520 41.133 -81.643 1.00 112.25 329 ARG A CA 1
ATOM 756 C C . ARG A 1 97 ? 2.771 42.235 -82.373 1.00 112.97 329 ARG A C 1
ATOM 757 O O . ARG A 1 97 ? 2.292 42.025 -83.492 1.00 113.82 329 ARG A O 1
ATOM 765 N N . ALA A 1 98 ? 2.655 43.408 -81.754 1.00 112.27 330 ALA A N 1
ATOM 766 C CA . ALA A 1 98 ? 2.204 44.579 -82.490 1.00 112.01 330 ALA A CA 1
ATOM 767 C C . ALA A 1 98 ? 3.237 45.004 -83.523 1.00 114.78 330 ALA A C 1
ATOM 768 O O . ALA A 1 98 ? 2.880 45.444 -84.619 1.00 120.41 330 ALA A O 1
ATOM 770 N N . GLN A 1 99 ? 4.524 44.872 -83.200 1.00 113.63 331 GLN A N 1
ATOM 771 C CA . GLN A 1 99 ? 5.567 45.266 -84.137 1.00 117.71 331 GLN A CA 1
ATOM 772 C C . GLN A 1 99 ? 5.859 44.194 -85.178 1.00 124.16 331 GLN A C 1
ATOM 773 O O . GLN A 1 99 ? 6.593 44.466 -86.134 1.00 126.80 331 GLN A O 1
ATOM 779 N N . LEU A 1 100 ? 5.319 42.986 -85.011 1.00 126.70 332 LEU A N 1
ATOM 780 C CA . LEU A 1 100 ? 5.384 41.971 -86.055 1.00 130.42 332 LEU A CA 1
ATOM 781 C C . LEU A 1 100 ? 4.127 41.971 -86.917 1.00 134.22 332 LEU A C 1
ATOM 782 O O . LEU A 1 100 ? 4.216 41.986 -88.147 1.00 140.22 332 LEU A O 1
ATOM 787 N N . GLN A 1 101 ? 2.951 41.955 -86.285 1.00 130.43 333 GLN A N 1
ATOM 788 C CA . GLN A 1 101 ? 1.700 41.843 -87.024 1.00 130.97 333 GLN A CA 1
ATOM 789 C C . GLN A 1 101 ? 1.304 43.132 -87.734 1.00 134.25 333 GLN A C 1
ATOM 790 O O . GLN A 1 101 ? 0.382 43.100 -88.557 1.00 134.79 333 GLN A O 1
ATOM 792 N N . GLN A 1 102 ? 1.962 44.257 -87.445 1.00 132.67 334 GLN A N 1
ATOM 793 C CA . GLN A 1 102 ? 1.690 45.499 -88.157 1.00 134.68 334 GLN A CA 1
ATOM 794 C C . GLN A 1 102 ? 2.792 45.891 -89.132 1.00 138.68 334 GLN A C 1
ATOM 795 O O . GLN A 1 102 ? 2.618 46.861 -89.878 1.00 139.40 334 GLN A O 1
ATOM 801 N N . HIS A 1 103 ? 3.922 45.182 -89.133 1.00 142.41 335 HIS A N 1
ATOM 802 C CA . HIS A 1 103 ? 4.965 45.365 -90.134 1.00 146.95 335 HIS A CA 1
ATOM 803 C C . HIS A 1 103 ? 5.032 44.233 -91.147 1.00 151.84 335 HIS A C 1
ATOM 804 O O . HIS A 1 103 ? 5.498 44.454 -92.267 1.00 153.08 335 HIS A O 1
ATOM 811 N N . ASN A 1 104 ? 4.591 43.025 -90.775 1.00 149.46 336 ASN A N 1
ATOM 812 C CA . ASN A 1 104 ? 4.362 41.982 -91.771 1.00 148.30 336 ASN A CA 1
ATOM 813 C C . ASN A 1 104 ? 3.341 42.429 -92.805 1.00 150.87 336 ASN A C 1
ATOM 814 O O . ASN A 1 104 ? 3.387 41.992 -93.961 1.00 156.50 336 ASN A O 1
ATOM 819 N N . LEU A 1 105 ? 2.411 43.294 -92.401 1.00 147.62 337 LEU A N 1
ATOM 820 C CA . LEU A 1 105 ? 1.369 43.790 -93.287 1.00 149.59 337 LEU A CA 1
ATOM 821 C C . LEU A 1 105 ? 1.855 44.916 -94.189 1.00 154.73 337 LEU A C 1
ATOM 822 O O . LEU A 1 105 ? 1.233 45.178 -95.224 1.00 150.70 337 LEU A O 1
ATOM 827 N N . GLU A 1 106 ? 2.946 45.582 -93.821 1.00 157.04 338 GLU A N 1
ATOM 828 C CA . GLU A 1 106 ? 3.526 46.656 -94.615 1.00 158.51 338 GLU A CA 1
ATOM 829 C C . GLU A 1 106 ? 4.494 46.128 -95.673 1.00 160.58 338 GLU A C 1
ATOM 830 O O . GLU A 1 106 ? 5.000 46.909 -96.486 1.00 160.30 338 GLU A O 1
ATOM 836 N N . MET A 1 107 ? 4.718 44.810 -95.712 1.00 156.80 339 MET A N 1
ATOM 837 C CA . MET A 1 107 ? 5.568 44.179 -96.716 1.00 157.57 339 MET A CA 1
ATOM 838 C C . MET A 1 107 ? 4.785 43.479 -97.821 1.00 156.10 339 MET A C 1
ATOM 839 O O . MET A 1 107 ? 5.369 43.160 -98.864 1.00 156.48 339 MET A O 1
ATOM 844 N N . VAL A 1 108 ? 3.493 43.218 -97.614 1.00 154.16 340 VAL A N 1
ATOM 845 C CA . VAL A 1 108 ? 2.699 42.489 -98.599 1.00 150.77 340 VAL A CA 1
ATOM 846 C C . VAL A 1 108 ? 2.384 43.369 -99.803 1.00 151.75 340 VAL A C 1
ATOM 847 O O . VAL A 1 108 ? 2.549 42.955 -100.957 1.00 144.46 340 VAL A O 1
ATOM 851 N N . GLY A 1 109 ? 1.933 44.596 -99.553 1.00 156.17 341 GLY A N 1
ATOM 852 C CA . GLY A 1 109 ? 1.590 45.521 -100.617 1.00 153.17 341 GLY A CA 1
ATOM 853 C C . GLY A 1 109 ? 2.468 46.755 -100.612 1.00 154.94 341 GLY A C 1
ATOM 854 O O . GLY A 1 109 ? 1.978 47.877 -100.783 1.00 151.16 341 GLY A O 1
ATOM 855 N N . GLU A 1 110 ? 3.772 46.550 -100.401 1.00 157.97 342 GLU A N 1
ATOM 856 C CA . GLU A 1 110 ? 4.704 47.666 -100.250 1.00 160.03 342 GLU A CA 1
ATOM 857 C C . GLU A 1 110 ? 4.740 48.539 -101.500 1.00 160.07 342 GLU A C 1
ATOM 858 O O . GLU A 1 110 ? 4.569 49.762 -101.422 1.00 161.69 342 GLU A O 1
ATOM 864 N N . GLY A 1 111 ? 4.960 47.930 -102.661 1.00 159.16 343 GLY A N 1
ATOM 865 C CA . GLY A 1 111 ? 5.077 48.668 -103.907 1.00 156.62 343 GLY A CA 1
ATOM 866 C C . GLY A 1 111 ? 6.289 49.580 -103.961 1.00 155.42 343 GLY A C 1
ATOM 867 O O . GLY A 1 111 ? 7.432 49.128 -103.870 1.00 147.35 343 GLY A O 1
ATOM 868 N N . ARG B 1 4 ? 14.599 -29.906 -25.127 1.00 99.92 236 ARG B N 1
ATOM 869 C CA . ARG B 1 4 ? 14.620 -29.203 -23.850 1.00 93.42 236 ARG B CA 1
ATOM 870 C C . ARG B 1 4 ? 13.740 -27.958 -23.838 1.00 87.34 236 ARG B C 1
ATOM 871 O O . ARG B 1 4 ? 13.130 -27.583 -24.843 1.00 81.25 236 ARG B O 1
ATOM 879 N N . ARG B 1 5 ? 13.672 -27.333 -22.670 1.00 88.96 237 ARG B N 1
ATOM 880 C CA . ARG B 1 5 ? 13.050 -26.031 -22.511 1.00 86.07 237 ARG B CA 1
ATOM 881 C C . ARG B 1 5 ? 14.033 -24.895 -22.733 1.00 87.60 237 ARG B C 1
ATOM 882 O O . ARG B 1 5 ? 13.635 -23.728 -22.669 1.00 86.96 237 ARG B O 1
ATOM 890 N N . ALA B 1 6 ? 15.307 -25.213 -22.974 1.00 90.00 238 ALA B N 1
ATOM 891 C CA . ALA B 1 6 ? 16.300 -24.182 -23.250 1.00 88.74 238 ALA B CA 1
ATOM 892 C C . ALA B 1 6 ? 16.018 -23.450 -24.552 1.00 89.51 238 ALA B C 1
ATOM 893 O O . ALA B 1 6 ? 16.511 -22.330 -24.739 1.00 87.40 238 ALA B O 1
ATOM 895 N N . GLN B 1 7 ? 15.261 -24.065 -25.466 1.00 92.21 239 GLN B N 1
ATOM 896 C CA . GLN B 1 7 ? 14.812 -23.339 -26.646 1.00 90.55 239 GLN B CA 1
ATOM 897 C C . GLN B 1 7 ? 13.689 -22.378 -26.291 1.00 83.26 239 GLN B C 1
ATOM 898 O O . GLN B 1 7 ? 13.515 -21.347 -26.951 1.00 84.99 239 GLN B O 1
ATOM 904 N N . HIS B 1 8 ? 12.925 -22.698 -25.249 1.00 77.30 240 HIS B N 1
ATOM 905 C CA . HIS B 1 8 ? 11.811 -21.847 -24.871 1.00 78.51 240 HIS B CA 1
ATOM 906 C C . HIS B 1 8 ? 12.276 -20.672 -24.022 1.00 79.71 240 HIS B C 1
ATOM 907 O O . HIS B 1 8 ? 11.623 -19.623 -24.011 1.00 83.99 240 HIS B O 1
ATOM 914 N N . ASN B 1 9 ? 13.396 -20.825 -23.308 1.00 81.92 241 ASN B N 1
ATOM 915 C CA . ASN B 1 9 ? 14.015 -19.679 -22.650 1.00 83.91 241 ASN B CA 1
ATOM 916 C C . ASN B 1 9 ? 14.557 -18.691 -23.673 1.00 82.78 241 ASN B C 1
ATOM 917 O O . ASN B 1 9 ? 14.413 -17.474 -23.513 1.00 89.13 241 ASN B O 1
ATOM 922 N N . GLU B 1 10 ? 15.196 -19.205 -24.727 1.00 77.76 242 GLU B N 1
ATOM 923 C CA . GLU B 1 10 ? 15.709 -18.355 -25.795 1.00 73.53 242 GLU B CA 1
ATOM 924 C C . GLU B 1 10 ? 14.580 -17.679 -26.565 1.00 76.47 242 GLU B C 1
ATOM 925 O O . GLU B 1 10 ? 14.741 -16.544 -27.030 1.00 81.63 242 GLU B O 1
ATOM 931 N N . VAL B 1 11 ? 13.441 -18.357 -26.717 1.00 73.41 243 VAL B N 1
ATOM 932 C CA . VAL B 1 11 ? 12.307 -17.748 -27.405 1.00 74.16 243 VAL B CA 1
ATOM 933 C C . VAL B 1 11 ? 11.787 -16.556 -26.610 1.00 70.18 243 VAL B C 1
ATOM 934 O O . VAL B 1 11 ? 11.533 -15.483 -27.170 1.00 76.33 243 VAL B O 1
ATOM 938 N N . GLU B 1 12 ? 11.639 -16.717 -25.290 1.00 68.04 244 GLU B N 1
ATOM 939 C CA . GLU B 1 12 ? 11.197 -15.603 -24.453 1.00 64.92 244 GLU B CA 1
ATOM 940 C C . GLU B 1 12 ? 12.252 -14.508 -24.384 1.00 60.33 244 GLU B C 1
ATOM 941 O O . GLU B 1 12 ? 11.918 -13.318 -24.398 1.00 61.34 244 GLU B O 1
ATOM 947 N N . ARG B 1 13 ? 13.528 -14.889 -24.285 1.00 64.47 245 ARG B N 1
ATOM 948 C CA . ARG B 1 13 ? 14.591 -13.892 -24.282 1.00 68.83 245 ARG B CA 1
ATOM 949 C C . ARG B 1 13 ? 14.605 -13.103 -25.585 1.00 73.55 245 ARG B C 1
ATOM 950 O O . ARG B 1 13 ? 14.850 -11.891 -25.583 1.00 76.72 245 ARG B O 1
ATOM 958 N N . ARG B 1 14 ? 14.352 -13.775 -26.712 1.00 78.42 246 ARG B N 1
ATOM 959 C CA . ARG B 1 14 ? 14.187 -13.060 -27.974 1.00 69.83 246 ARG B CA 1
ATOM 960 C C . ARG B 1 14 ? 12.986 -12.128 -27.917 1.00 61.95 246 ARG B C 1
ATOM 961 O O . ARG B 1 14 ? 13.069 -10.965 -28.325 1.00 62.85 246 ARG B O 1
ATOM 969 N N . ARG B 1 15 ? 11.850 -12.631 -27.424 1.00 62.17 247 ARG B N 1
ATOM 970 C CA . ARG B 1 15 ? 10.647 -11.808 -27.358 1.00 63.91 247 ARG B CA 1
ATOM 971 C C . ARG B 1 15 ? 10.844 -10.619 -26.424 1.00 72.17 247 ARG B C 1
ATOM 972 O O . ARG B 1 15 ? 10.393 -9.506 -26.720 1.00 73.55 247 ARG B O 1
ATOM 980 N N . ARG B 1 16 ? 11.513 -10.836 -25.288 1.00 72.40 248 ARG B N 1
ATOM 981 C CA . ARG B 1 16 ? 11.806 -9.730 -24.381 1.00 67.93 248 ARG B CA 1
ATOM 982 C C . ARG B 1 16 ? 12.792 -8.741 -24.995 1.00 68.68 248 ARG B C 1
ATOM 983 O O . ARG B 1 16 ? 12.693 -7.536 -24.740 1.00 74.18 248 ARG B O 1
ATOM 991 N N . ASP B 1 17 ? 13.738 -9.220 -25.808 1.00 70.58 249 ASP B N 1
ATOM 992 C CA . ASP B 1 17 ? 14.700 -8.317 -26.436 1.00 77.18 249 ASP B CA 1
ATOM 993 C C . ASP B 1 17 ? 14.043 -7.447 -27.501 1.00 75.97 249 ASP B C 1
ATOM 994 O O . ASP B 1 17 ? 14.391 -6.269 -27.648 1.00 70.01 249 ASP B O 1
ATOM 999 N N . LYS B 1 18 ? 13.113 -8.014 -28.274 1.00 77.33 250 LYS B N 1
ATOM 1000 C CA . LYS B 1 18 ? 12.360 -7.200 -29.222 1.00 75.37 250 LYS B CA 1
ATOM 1001 C C . LYS B 1 18 ? 11.568 -6.120 -28.496 1.00 74.51 250 LYS B C 1
ATOM 1002 O O . LYS B 1 18 ? 11.538 -4.963 -28.930 1.00 82.89 250 LYS B O 1
ATOM 1008 N N . ILE B 1 19 ? 10.932 -6.481 -27.380 1.00 70.00 251 ILE B N 1
ATOM 1009 C CA . ILE B 1 19 ? 10.106 -5.531 -26.642 1.00 66.12 251 ILE B CA 1
ATOM 1010 C C . ILE B 1 19 ? 10.954 -4.379 -26.120 1.00 70.82 251 ILE B C 1
ATOM 1011 O O . ILE B 1 19 ? 10.631 -3.203 -26.328 1.00 74.94 251 ILE B O 1
ATOM 1016 N N . ASN B 1 20 ? 12.062 -4.701 -25.447 1.00 69.61 252 ASN B N 1
ATOM 1017 C CA . ASN B 1 20 ? 12.908 -3.659 -24.876 1.00 65.59 252 ASN B CA 1
ATOM 1018 C C . ASN B 1 20 ? 13.509 -2.784 -25.964 1.00 75.18 252 ASN B C 1
ATOM 1019 O O . ASN B 1 20 ? 13.639 -1.567 -25.793 1.00 74.28 252 ASN B O 1
ATOM 1024 N N . ASN B 1 21 ? 13.874 -3.384 -27.096 1.00 76.45 253 ASN B N 1
ATOM 1025 C CA . ASN B 1 21 ? 14.366 -2.600 -28.218 1.00 76.17 253 ASN B CA 1
ATOM 1026 C C . ASN B 1 21 ? 13.278 -1.775 -28.891 1.00 65.22 253 ASN B C 1
ATOM 1027 O O . ASN B 1 21 ? 13.604 -0.946 -29.747 1.00 66.46 253 ASN B O 1
ATOM 1032 N N . TRP B 1 22 ? 12.007 -1.982 -28.539 1.00 64.67 254 TRP B N 1
ATOM 1033 C CA . TRP B 1 22 ? 10.931 -1.169 -29.089 1.00 68.16 254 TRP B CA 1
ATOM 1034 C C . TRP B 1 22 ? 10.451 -0.079 -28.142 1.00 68.84 254 TRP B C 1
ATOM 1035 O O . TRP B 1 22 ? 9.749 0.835 -28.587 1.00 70.49 254 TRP B O 1
ATOM 1046 N N . ILE B 1 23 ? 10.809 -0.139 -26.861 1.00 68.49 255 ILE B N 1
ATOM 1047 C CA . ILE B 1 23 ? 10.674 1.043 -26.019 1.00 65.51 255 ILE B CA 1
ATOM 1048 C C . ILE B 1 23 ? 11.956 1.866 -26.055 1.00 61.68 255 ILE B C 1
ATOM 1049 O O . ILE B 1 23 ? 11.910 3.085 -25.877 1.00 65.47 255 ILE B O 1
ATOM 1054 N N . VAL B 1 24 ? 13.106 1.220 -26.273 1.00 58.84 256 VAL B N 1
ATOM 1055 C CA . VAL B 1 24 ? 14.364 1.955 -26.367 1.00 67.67 256 VAL B CA 1
ATOM 1056 C C . VAL B 1 24 ? 14.381 2.823 -27.619 1.00 71.94 256 VAL B C 1
ATOM 1057 O O . VAL B 1 24 ? 14.770 3.997 -27.569 1.00 74.29 256 VAL B O 1
ATOM 1061 N N . GLN B 1 25 ? 13.951 2.269 -28.758 1.00 69.98 257 GLN B N 1
ATOM 1062 C CA . GLN B 1 25 ? 13.733 3.098 -29.940 1.00 66.33 257 GLN B CA 1
ATOM 1063 C C . GLN B 1 25 ? 12.692 4.169 -29.654 1.00 68.62 257 GLN B C 1
ATOM 1064 O O . GLN B 1 25 ? 12.857 5.331 -30.044 1.00 69.35 257 GLN B O 1
ATOM 1070 N N . LEU B 1 26 ? 11.614 3.792 -28.964 1.00 69.75 258 LEU B N 1
ATOM 1071 C CA . LEU B 1 26 ? 10.648 4.770 -28.479 1.00 66.94 258 LEU B CA 1
ATOM 1072 C C . LEU B 1 26 ? 11.309 5.759 -27.525 1.00 72.05 258 LEU B C 1
ATOM 1073 O O . LEU B 1 26 ? 11.059 6.966 -27.590 1.00 71.11 258 LEU B O 1
ATOM 1078 N N . SER B 1 27 ? 12.153 5.259 -26.620 1.00 73.10 259 SER B N 1
ATOM 1079 C CA . SER B 1 27 ? 12.844 6.140 -25.684 1.00 69.26 259 SER B CA 1
ATOM 1080 C C . SER B 1 27 ? 13.732 7.139 -26.412 1.00 77.39 259 SER B C 1
ATOM 1081 O O . SER B 1 27 ? 13.787 8.317 -26.042 1.00 92.32 259 SER B O 1
ATOM 1084 N N . LYS B 1 28 ? 14.430 6.689 -27.451 1.00 79.04 260 LYS B N 1
ATOM 1085 C CA . LYS B 1 28 ? 15.447 7.482 -28.130 1.00 82.81 260 LYS B CA 1
ATOM 1086 C C . LYS B 1 28 ? 14.868 8.607 -28.978 1.00 85.37 260 LYS B C 1
ATOM 1087 O O . LYS B 1 28 ? 15.642 9.372 -29.564 1.00 91.27 260 LYS B O 1
ATOM 1093 N N . ILE B 1 29 ? 13.544 8.734 -29.066 1.00 80.89 261 ILE B N 1
ATOM 1094 C CA . ILE B 1 29 ? 12.939 9.652 -30.024 1.00 82.93 261 ILE B CA 1
ATOM 1095 C C . ILE B 1 29 ? 12.027 10.696 -29.381 1.00 84.20 261 ILE B C 1
ATOM 1096 O O . ILE B 1 29 ? 11.869 11.796 -29.921 1.00 86.58 261 ILE B O 1
ATOM 1101 N N . ILE B 1 30 ? 11.425 10.388 -28.235 1.00 82.99 262 ILE B N 1
ATOM 1102 C CA . ILE B 1 30 ? 10.560 11.377 -27.590 1.00 88.80 262 ILE B CA 1
ATOM 1103 C C . ILE B 1 30 ? 11.418 12.418 -26.883 1.00 93.93 262 ILE B C 1
ATOM 1104 O O . ILE B 1 30 ? 12.209 12.064 -25.999 1.00 100.20 262 ILE B O 1
ATOM 1109 N N . PRO B 1 31 ? 11.283 13.704 -27.219 1.00 89.99 263 PRO B N 1
ATOM 1110 C CA . PRO B 1 31 ? 12.089 14.734 -26.539 1.00 98.54 263 PRO B CA 1
ATOM 1111 C C . PRO B 1 31 ? 11.794 14.876 -25.052 1.00 108.79 263 PRO B C 1
ATOM 1112 O O . PRO B 1 31 ? 12.632 15.423 -24.322 1.00 111.91 263 PRO B O 1
ATOM 1116 N N . ASP B 1 32 ? 10.635 14.408 -24.582 1.00 109.85 264 ASP B N 1
ATOM 1117 C CA . ASP B 1 32 ? 10.313 14.502 -23.160 1.00 111.52 264 ASP B CA 1
ATOM 1118 C C . ASP B 1 32 ? 11.305 13.703 -22.321 1.00 110.68 264 ASP B C 1
ATOM 1119 O O . ASP B 1 32 ? 11.865 14.214 -21.345 1.00 117.18 264 ASP B O 1
ATOM 1124 N N . CYS B 1 33 ? 11.537 12.446 -22.693 1.00 110.70 265 CYS B N 1
ATOM 1125 C CA . CYS B 1 33 ? 12.491 11.586 -22.007 1.00 118.46 265 CYS B CA 1
ATOM 1126 C C . CYS B 1 33 ? 13.900 11.684 -22.579 1.00 123.44 265 CYS B C 1
ATOM 1127 O O . CYS B 1 33 ? 14.791 10.963 -22.116 1.00 126.15 265 CYS B O 1
ATOM 1130 N N . ASN B 1 34 ? 14.122 12.548 -23.569 1.00 123.64 266 ASN B N 1
ATOM 1131 C CA . ASN B 1 34 ? 15.461 12.789 -24.097 1.00 127.74 266 ASN B CA 1
ATOM 1132 C C . ASN B 1 34 ? 16.220 13.674 -23.116 1.00 126.81 266 ASN B C 1
ATOM 1133 O O . ASN B 1 34 ? 15.876 14.847 -22.933 1.00 124.40 266 ASN B O 1
ATOM 1138 N N . ALA B 1 35 ? 17.239 13.100 -22.471 1.00 134.50 267 ALA B N 1
ATOM 1139 C CA . ALA B 1 35 ? 18.170 13.832 -21.610 1.00 147.22 267 ALA B CA 1
ATOM 1140 C C . ALA B 1 35 ? 17.475 14.508 -20.427 1.00 146.53 267 ALA B C 1
ATOM 1141 O O . ALA B 1 35 ? 17.929 15.551 -19.944 1.00 147.01 267 ALA B O 1
ATOM 1143 N N . ASP B 1 36 ? 16.380 13.920 -19.934 1.00 145.18 268 ASP B N 1
ATOM 1144 C CA . ASP B 1 36 ? 15.807 14.350 -18.664 1.00 144.36 268 ASP B CA 1
ATOM 1145 C C . ASP B 1 36 ? 16.309 13.520 -17.490 1.00 145.07 268 ASP B C 1
ATOM 1146 O O . ASP B 1 36 ? 16.205 13.971 -16.343 1.00 142.35 268 ASP B O 1
ATOM 1151 N N . ASN B 1 37 ? 16.852 12.329 -17.761 1.00 144.93 269 ASN B N 1
ATOM 1152 C CA . ASN B 1 37 ? 17.614 11.538 -16.789 1.00 144.25 269 ASN B CA 1
ATOM 1153 C C . ASN B 1 37 ? 16.817 11.252 -15.517 1.00 144.57 269 ASN B C 1
ATOM 1154 O O . ASN B 1 37 ? 17.392 11.062 -14.443 1.00 149.57 269 ASN B O 1
ATOM 1156 N N . SER B 1 38 ? 15.490 11.210 -15.626 1.00 139.67 270 SER B N 1
ATOM 1157 C CA . SER B 1 38 ? 14.662 10.908 -14.467 1.00 138.33 270 SER B CA 1
ATOM 1158 C C . SER B 1 38 ? 14.760 9.425 -14.110 1.00 140.11 270 SER B C 1
ATOM 1159 O O . SER B 1 38 ? 15.090 8.577 -14.943 1.00 135.17 270 SER B O 1
ATOM 1162 N N . LYS B 1 39 ? 14.478 9.114 -12.841 1.00 140.95 271 LYS B N 1
ATOM 1163 C CA . LYS B 1 39 ? 14.469 7.717 -12.420 1.00 139.77 271 LYS B CA 1
ATOM 1164 C C . LYS B 1 39 ? 13.163 7.022 -12.786 1.00 139.26 271 LYS B C 1
ATOM 1165 O O . LYS B 1 39 ? 13.153 5.808 -13.016 1.00 146.00 271 LYS B O 1
ATOM 1167 N N . THR B 1 40 ? 12.061 7.770 -12.849 1.00 139.30 272 THR B N 1
ATOM 1168 C CA . THR B 1 40 ? 10.790 7.253 -13.340 1.00 137.93 272 THR B CA 1
ATOM 1169 C C . THR B 1 40 ? 10.528 7.618 -14.795 1.00 131.54 272 THR B C 1
ATOM 1170 O O . THR B 1 40 ? 9.866 6.852 -15.504 1.00 122.39 272 THR B O 1
ATOM 1172 N N . GLY B 1 41 ? 11.030 8.768 -15.249 1.00 135.44 273 GLY B N 1
ATOM 1173 C CA . GLY B 1 41 ? 10.863 9.141 -16.645 1.00 126.49 273 GLY B CA 1
ATOM 1174 C C . GLY B 1 41 ? 11.604 8.219 -17.594 1.00 117.83 273 GLY B C 1
ATOM 1175 O O . GLY B 1 41 ? 11.098 7.883 -18.668 1.00 105.14 273 GLY B O 1
ATOM 1176 N N . ALA B 1 42 ? 12.814 7.803 -17.219 1.00 117.05 274 ALA B N 1
ATOM 1177 C CA . ALA B 1 42 ? 13.608 6.887 -18.030 1.00 106.74 274 ALA B CA 1
ATOM 1178 C C . ALA B 1 42 ? 13.213 5.432 -17.827 1.00 107.84 274 ALA B C 1
ATOM 1179 O O . ALA B 1 42 ? 13.765 4.556 -18.503 1.00 107.73 274 ALA B O 1
ATOM 1181 N N . SER B 1 43 ? 12.283 5.154 -16.917 1.00 104.40 275 SER B N 1
ATOM 1182 C CA . SER B 1 43 ? 11.782 3.802 -16.747 1.00 95.72 275 SER B CA 1
ATOM 1183 C C . SER B 1 43 ? 10.932 3.400 -17.948 1.00 89.38 275 SER B C 1
ATOM 1184 O O . SER B 1 43 ? 10.432 4.242 -18.700 1.00 90.13 275 SER B O 1
ATOM 1187 N N . LYS B 1 44 ? 10.771 2.087 -18.122 1.00 89.23 276 LYS B N 1
ATOM 1188 C CA . LYS B 1 44 ? 10.008 1.585 -19.261 1.00 83.22 276 LYS B CA 1
ATOM 1189 C C . LYS B 1 44 ? 8.556 2.060 -19.207 1.00 76.20 276 LYS B C 1
ATOM 1190 O O . LYS B 1 44 ? 8.018 2.552 -20.205 1.00 79.20 276 LYS B O 1
ATOM 1196 N N . GLY B 1 45 ? 7.919 1.962 -18.037 1.00 79.33 277 GLY B N 1
ATOM 1197 C CA . GLY B 1 45 ? 6.538 2.400 -17.899 1.00 75.01 277 GLY B CA 1
ATOM 1198 C C . GLY B 1 45 ? 6.334 3.884 -18.119 1.00 70.25 277 GLY B C 1
ATOM 1199 O O . GLY B 1 45 ? 5.225 4.305 -18.468 1.00 67.90 277 GLY B O 1
ATOM 1200 N N . GLY B 1 46 ? 7.375 4.687 -17.925 1.00 77.53 278 GLY B N 1
ATOM 1201 C CA . GLY B 1 46 ? 7.279 6.120 -18.117 1.00 85.05 278 GLY B CA 1
ATOM 1202 C C . GLY B 1 46 ? 7.331 6.536 -19.571 1.00 83.56 278 GLY B C 1
ATOM 1203 O O . GLY B 1 46 ? 6.614 7.453 -19.982 1.00 86.16 278 GLY B O 1
ATOM 1204 N N . ILE B 1 47 ? 8.174 5.865 -20.363 1.00 79.35 279 ILE B N 1
ATOM 1205 C CA . ILE B 1 47 ? 8.255 6.178 -21.787 1.00 78.11 279 ILE B CA 1
ATOM 1206 C C . ILE B 1 47 ? 6.900 5.990 -22.453 1.00 71.71 279 ILE B C 1
ATOM 1207 O O . ILE B 1 47 ? 6.532 6.744 -23.362 1.00 64.70 279 ILE B O 1
ATOM 1212 N N . LEU B 1 48 ? 6.135 4.991 -22.012 1.00 74.15 280 LEU B N 1
ATOM 1213 C CA . LEU B 1 48 ? 4.806 4.767 -22.569 1.00 72.32 280 LEU B CA 1
ATOM 1214 C C . LEU B 1 48 ? 3.886 5.945 -22.274 1.00 70.68 280 LEU B C 1
ATOM 1215 O O . LEU B 1 48 ? 3.195 6.447 -23.168 1.00 64.91 280 LEU B O 1
ATOM 1220 N N . SER B 1 49 ? 3.868 6.404 -21.018 1.00 66.66 281 SER B N 1
ATOM 1221 C CA . SER B 1 49 ? 3.145 7.627 -20.684 1.00 67.39 281 SER B CA 1
ATOM 1222 C C . SER B 1 49 ? 3.737 8.842 -21.385 1.00 71.48 281 SER B C 1
ATOM 1223 O O . SER B 1 49 ? 3.027 9.828 -21.624 1.00 66.48 281 SER B O 1
ATOM 1226 N N . LYS B 1 50 ? 5.038 8.804 -21.688 1.00 75.01 282 LYS B N 1
ATOM 1227 C CA . LYS B 1 50 ? 5.682 9.889 -22.418 1.00 75.69 282 LYS B CA 1
ATOM 1228 C C . LYS B 1 50 ? 5.395 9.794 -23.914 1.00 72.69 282 LYS B C 1
ATOM 1229 O O . LYS B 1 50 ? 5.197 10.819 -24.578 1.00 66.29 282 LYS B O 1
ATOM 1235 N N . ALA B 1 51 ? 5.367 8.571 -24.456 1.00 68.57 283 ALA B N 1
ATOM 1236 C CA . ALA B 1 51 ? 4.952 8.376 -25.842 1.00 59.18 283 ALA B CA 1
ATOM 1237 C C . ALA B 1 51 ? 3.456 8.613 -26.013 1.00 62.00 283 ALA B C 1
ATOM 1238 O O . ALA B 1 51 ? 3.024 9.166 -27.031 1.00 61.14 283 ALA B O 1
ATOM 1240 N N . CYS B 1 52 ? 2.651 8.181 -25.036 1.00 66.54 284 CYS B N 1
ATOM 1241 C CA . CYS B 1 52 ? 1.226 8.508 -25.023 1.00 61.98 284 CYS B CA 1
ATOM 1242 C C . CYS B 1 52 ? 1.014 10.014 -25.091 1.00 62.55 284 CYS B C 1
ATOM 1243 O O . CYS B 1 52 ? 0.150 10.506 -25.827 1.00 56.58 284 CYS B O 1
ATOM 1246 N N . ASP B 1 53 ? 1.794 10.760 -24.307 1.00 64.44 285 ASP B N 1
ATOM 1247 C CA . ASP B 1 53 ? 1.704 12.210 -24.245 1.00 61.14 285 ASP B CA 1
ATOM 1248 C C . ASP B 1 53 ? 2.446 12.897 -25.381 1.00 66.01 285 ASP B C 1
ATOM 1249 O O . ASP B 1 53 ? 2.362 14.124 -25.495 1.00 69.71 285 ASP B O 1
ATOM 1254 N N . TYR B 1 54 ? 3.185 12.149 -26.200 1.00 62.02 286 TYR B N 1
ATOM 1255 C CA . TYR B 1 54 ? 3.869 12.700 -27.364 1.00 59.52 286 TYR B CA 1
ATOM 1256 C C . TYR B 1 54 ? 3.120 12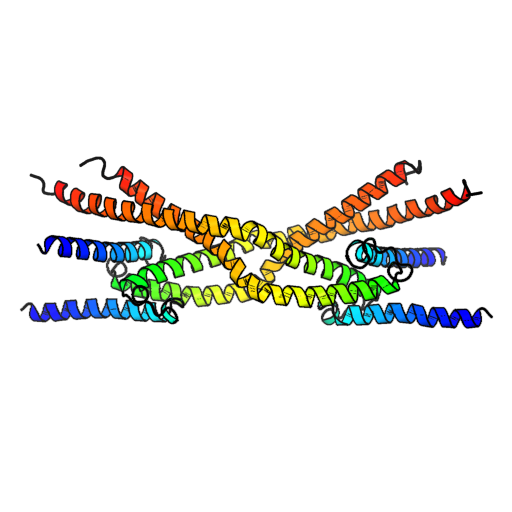.434 -28.658 1.00 58.91 286 TYR B C 1
ATOM 1257 O O . TYR B 1 54 ? 3.087 13.300 -29.537 1.00 56.78 286 TYR B O 1
ATOM 1266 N N . ILE B 1 55 ? 2.532 11.244 -28.803 1.00 64.12 287 ILE B N 1
ATOM 1267 C CA . ILE B 1 55 ? 1.662 10.985 -29.946 1.00 62.16 287 ILE B CA 1
ATOM 1268 C C . ILE B 1 55 ? 0.449 11.894 -29.884 1.00 64.75 287 ILE B C 1
ATOM 1269 O O . ILE B 1 55 ? 0.101 12.570 -30.859 1.00 70.36 287 ILE B O 1
ATOM 1274 N N . ARG B 1 56 ? -0.213 11.921 -28.725 1.00 63.98 288 ARG B N 1
ATOM 1275 C CA . ARG B 1 56 ? -1.441 12.685 -28.581 1.00 64.25 288 ARG B CA 1
ATOM 1276 C C . ARG B 1 56 ? -1.186 14.184 -28.663 1.00 66.96 288 ARG B C 1
ATOM 1277 O O . ARG B 1 56 ? -2.108 14.941 -28.983 1.00 71.09 288 ARG B O 1
ATOM 1285 N N . GLU B 1 57 ? 0.045 14.627 -28.402 1.00 64.46 289 GLU B N 1
ATOM 1286 C CA . GLU B 1 57 ? 0.373 16.036 -28.579 1.00 65.71 289 GLU B CA 1
ATOM 1287 C C . GLU B 1 57 ? 0.714 16.347 -30.031 1.00 70.00 289 GLU B C 1
ATOM 1288 O O . GLU B 1 57 ? 0.344 17.410 -30.542 1.00 71.78 289 GLU B O 1
ATOM 1294 N N . LEU B 1 58 ? 1.410 15.431 -30.711 1.00 69.46 290 LEU B N 1
ATOM 1295 C CA . LEU B 1 58 ? 1.741 15.640 -32.118 1.00 66.46 290 LEU B CA 1
ATOM 1296 C C . LEU B 1 58 ? 0.492 15.609 -32.992 1.00 58.06 290 LEU B C 1
ATOM 1297 O O . LEU B 1 58 ? 0.397 16.361 -33.969 1.00 60.54 290 LEU B O 1
ATOM 1302 N N . ARG B 1 59 ? -0.473 14.747 -32.663 1.00 61.41 291 ARG B N 1
ATOM 1303 C CA . ARG B 1 59 ? -1.757 14.779 -33.358 1.00 69.33 291 ARG B CA 1
ATOM 1304 C C . ARG B 1 59 ? -2.426 16.138 -33.207 1.00 73.24 291 ARG B C 1
ATOM 1305 O O . ARG B 1 59 ? -2.888 16.731 -34.189 1.00 80.87 291 ARG B O 1
ATOM 1313 N N . GLN B 1 60 ? -2.493 16.643 -31.973 1.00 67.62 292 GLN B N 1
ATOM 1314 C CA . GLN B 1 60 ? -3.120 17.939 -31.738 1.00 71.35 292 GLN B CA 1
ATOM 1315 C C . GLN B 1 60 ? -2.356 19.058 -32.439 1.00 72.74 292 GLN B C 1
ATOM 1316 O O . GLN B 1 60 ? -2.959 20.020 -32.929 1.00 67.27 292 GLN B O 1
ATOM 1318 N N . THR B 1 61 ? -1.026 18.948 -32.493 1.00 78.26 293 THR B N 1
ATOM 1319 C CA . THR B 1 61 ? -0.212 19.959 -33.162 1.00 78.34 293 THR B CA 1
ATOM 1320 C C . THR B 1 61 ? -0.478 19.987 -34.662 1.00 85.16 293 THR B C 1
ATOM 1321 O O . THR B 1 61 ? -0.850 21.027 -35.219 1.00 88.99 293 THR B O 1
ATOM 1325 N N . ASN B 1 62 ? -0.315 18.843 -35.333 1.00 82.29 294 ASN B N 1
ATOM 1326 C CA . ASN B 1 62 ? -0.342 18.825 -36.791 1.00 82.92 294 ASN B CA 1
ATOM 1327 C C . ASN B 1 62 ? -1.705 19.174 -37.367 1.00 84.62 294 ASN B C 1
ATOM 1328 O O . ASN B 1 62 ? -1.794 19.451 -38.567 1.00 93.23 294 ASN B O 1
ATOM 1333 N N . GLN B 1 63 ? -2.760 19.174 -36.553 1.00 83.96 295 GLN B N 1
ATOM 1334 C CA . GLN B 1 63 ? -4.036 19.692 -37.026 1.00 93.15 295 GLN B CA 1
ATOM 1335 C C . GLN B 1 63 ? -4.100 21.212 -36.908 1.00 98.84 295 GLN B C 1
ATOM 1336 O O . GLN B 1 63 ? -4.753 21.864 -37.731 1.00 102.40 295 GLN B O 1
ATOM 1342 N N . ARG B 1 64 ? -3.434 21.794 -35.905 1.00 93.82 296 ARG B N 1
ATOM 1343 C CA . ARG B 1 64 ? -3.249 23.242 -35.899 1.00 95.89 296 ARG B CA 1
ATOM 1344 C C . ARG B 1 64 ? -2.419 23.685 -37.096 1.00 99.59 296 ARG B C 1
ATOM 1345 O O . ARG B 1 64 ? -2.637 24.776 -37.639 1.00 102.59 296 ARG B O 1
ATOM 1353 N N . MET B 1 65 ? -1.484 22.840 -37.535 1.00 93.49 297 MET B N 1
ATOM 1354 C CA . MET B 1 65 ? -0.646 23.176 -38.680 1.00 95.26 297 MET B CA 1
ATOM 1355 C C . MET B 1 65 ? -1.435 23.139 -39.982 1.00 104.71 297 MET B C 1
ATOM 1356 O O . MET B 1 65 ? -1.349 24.065 -40.797 1.00 108.09 297 MET B O 1
ATOM 1361 N N . GLN B 1 66 ? -2.207 22.071 -40.201 1.00 103.88 298 GLN B N 1
ATOM 1362 C CA . GLN B 1 66 ? -2.892 21.907 -41.480 1.00 106.42 298 GLN B CA 1
ATOM 1363 C C . GLN B 1 66 ? -3.877 23.034 -41.748 1.00 109.84 298 GLN B C 1
ATOM 1364 O O . GLN B 1 66 ? -4.227 23.275 -42.910 1.00 110.13 298 GLN B O 1
ATOM 1370 N N . GLU B 1 67 ? -4.326 23.731 -40.704 1.00 109.56 299 GLU B N 1
ATOM 1371 C CA . GLU B 1 67 ? -5.141 24.923 -40.908 1.00 114.09 299 GLU B CA 1
ATOM 1372 C C . GLU B 1 67 ? -4.375 25.966 -41.712 1.00 107.76 299 GLU B C 1
ATOM 1373 O O . GLU B 1 67 ? -4.897 26.535 -42.678 1.00 107.06 299 GLU B O 1
ATOM 1379 N N . THR B 1 68 ? -3.119 26.210 -41.339 1.00 106.09 300 THR B N 1
ATOM 1380 C CA . THR B 1 68 ? -2.284 27.175 -42.038 1.00 106.47 300 THR B CA 1
ATOM 1381 C C . THR B 1 68 ? -1.429 26.551 -43.128 1.00 107.16 300 THR B C 1
ATOM 1382 O O . THR B 1 68 ? -0.955 27.276 -44.009 1.00 111.93 300 THR B O 1
ATOM 1386 N N . PHE B 1 69 ? -1.210 25.234 -43.089 1.00 103.38 301 PHE B N 1
ATOM 1387 C CA . PHE B 1 69 ? -0.233 24.648 -43.997 1.00 98.00 301 PHE B CA 1
ATOM 1388 C C . PHE B 1 69 ? -0.760 24.552 -45.422 1.00 101.44 301 PHE B C 1
ATOM 1389 O O . PHE B 1 69 ? -0.016 24.809 -46.376 1.00 102.15 301 PHE B O 1
ATOM 1397 N N . LYS B 1 70 ? -2.029 24.171 -45.589 1.00 102.78 302 LYS B N 1
ATOM 1398 C CA . LYS B 1 70 ? -2.584 24.033 -46.932 1.00 101.77 302 LYS B CA 1
ATOM 1399 C C . LYS B 1 70 ? -2.446 25.334 -47.711 1.00 103.34 302 LYS B C 1
ATOM 1400 O O . LYS B 1 70 ? -2.137 25.323 -48.909 1.00 101.40 302 LYS B O 1
ATOM 1402 N N . GLU B 1 71 ? -2.657 26.468 -47.035 1.00 99.07 303 GLU B N 1
ATOM 1403 C CA . GLU B 1 71 ? -2.440 27.771 -47.656 1.00 97.23 303 GLU B CA 1
ATOM 1404 C C . GLU B 1 71 ? -0.959 28.009 -47.930 1.00 94.03 303 GLU B C 1
ATOM 1405 O O . GLU B 1 71 ? -0.598 28.618 -48.944 1.00 93.11 303 GLU B O 1
ATOM 1411 N N . ALA B 1 72 ? -0.087 27.537 -47.034 1.00 96.78 304 ALA B N 1
ATOM 1412 C CA . ALA B 1 72 ? 1.351 27.647 -47.258 1.00 93.21 304 ALA B CA 1
ATOM 1413 C C . ALA B 1 72 ? 1.806 26.742 -48.395 1.00 87.42 304 ALA B C 1
ATOM 1414 O O . ALA B 1 72 ? 2.757 27.071 -49.113 1.00 82.89 304 ALA B O 1
ATOM 1416 N N . GLU B 1 73 ? 1.158 25.587 -48.556 1.00 89.27 305 GLU B N 1
ATOM 1417 C CA . GLU B 1 73 ? 1.542 24.667 -49.621 1.00 90.42 305 GLU B CA 1
ATOM 1418 C C . GLU B 1 73 ? 1.340 25.296 -50.994 1.00 92.20 305 GLU B C 1
ATOM 1419 O O . GLU B 1 73 ? 2.146 25.083 -51.908 1.00 88.18 305 GLU B O 1
ATOM 1425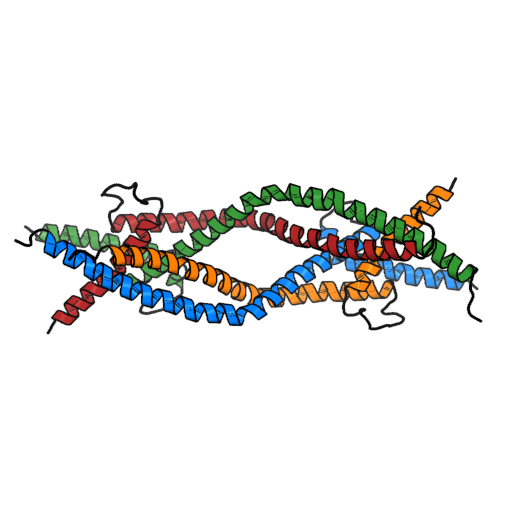 N N . ARG B 1 74 ? 0.270 26.080 -51.160 1.00 93.08 306 ARG B N 1
ATOM 1426 C CA . ARG B 1 74 ? -0.042 26.623 -52.477 1.00 88.03 306 ARG B CA 1
ATOM 1427 C C . ARG B 1 74 ? 1.042 27.572 -52.972 1.00 81.78 306 ARG B C 1
ATOM 1428 O O . ARG B 1 74 ? 1.237 27.707 -54.185 1.00 82.33 306 ARG B O 1
ATOM 1436 N N . LEU B 1 75 ? 1.767 28.220 -52.055 1.00 82.10 307 LEU B N 1
ATOM 1437 C CA . LEU B 1 75 ? 2.770 29.202 -52.459 1.00 84.01 307 LEU B CA 1
ATOM 1438 C C . LEU B 1 75 ? 3.901 28.566 -53.260 1.00 84.81 307 LEU B C 1
ATOM 1439 O O . LEU B 1 75 ? 4.541 29.242 -54.074 1.00 82.19 307 LEU B O 1
ATOM 1444 N N . GLN B 1 76 ? 4.172 27.279 -53.040 1.00 83.46 308 GLN B N 1
ATOM 1445 C CA . GLN B 1 76 ? 5.165 26.595 -53.860 1.00 83.24 308 GLN B CA 1
ATOM 1446 C C . GLN B 1 76 ? 4.540 26.072 -55.149 1.00 89.14 308 GLN B C 1
ATOM 1447 O O . GLN B 1 76 ? 5.201 26.048 -56.195 1.00 85.24 308 GLN B O 1
ATOM 1453 N N . MET B 1 77 ? 3.268 25.659 -55.097 1.00 91.67 309 MET B N 1
ATOM 1454 C CA . MET B 1 77 ? 2.540 25.354 -56.325 1.00 82.72 309 MET B CA 1
ATOM 1455 C C . MET B 1 77 ? 2.566 26.553 -57.259 1.00 74.41 309 MET B C 1
ATOM 1456 O O . MET B 1 77 ? 2.835 26.424 -58.458 1.00 75.11 309 MET B O 1
ATOM 1461 N N . ASP B 1 78 ? 2.303 27.740 -56.712 1.00 69.85 310 ASP B N 1
ATOM 1462 C CA . ASP B 1 78 ? 2.364 28.951 -57.517 1.00 64.03 310 ASP B CA 1
ATOM 1463 C C . ASP B 1 78 ? 3.776 29.207 -58.014 1.00 67.16 310 ASP B C 1
ATOM 1464 O O . ASP B 1 78 ? 3.968 29.719 -59.122 1.00 77.12 310 ASP B O 1
ATOM 1469 N N . ASN B 1 79 ? 4.779 28.886 -57.196 1.00 70.67 311 ASN B N 1
ATOM 1470 C CA . ASN B 1 79 ? 6.153 29.134 -57.611 1.00 77.99 311 ASN B CA 1
ATOM 1471 C C . ASN B 1 79 ? 6.466 28.340 -58.877 1.00 77.28 311 ASN B C 1
ATOM 1472 O O . ASN B 1 79 ? 7.112 28.857 -59.793 1.00 75.62 311 ASN B O 1
ATOM 1477 N N . GLU B 1 80 ? 5.987 27.095 -58.963 1.00 75.58 312 GLU B N 1
ATOM 1478 C CA . GLU B 1 80 ? 6.101 26.348 -60.215 1.00 72.93 312 GLU B CA 1
ATOM 1479 C C . GLU B 1 80 ? 5.241 26.977 -61.307 1.00 73.30 312 GLU B C 1
ATOM 1480 O O . GLU B 1 80 ? 5.702 27.185 -62.435 1.00 80.89 312 GLU B O 1
ATOM 1486 N N . LEU B 1 81 ? 3.974 27.262 -60.987 1.00 70.05 313 LEU B N 1
ATOM 1487 C CA . LEU B 1 81 ? 3.032 27.819 -61.954 1.00 63.69 313 LEU B CA 1
ATOM 1488 C C . LEU B 1 81 ? 3.599 29.045 -62.649 1.00 71.48 313 LEU B C 1
ATOM 1489 O O . LEU B 1 81 ? 3.757 29.077 -63.875 1.00 76.19 313 LEU B O 1
ATOM 1494 N N . LEU B 1 82 ? 3.900 30.075 -61.863 1.00 78.33 314 LEU B N 1
ATOM 1495 C CA . LEU B 1 82 ? 4.420 31.317 -62.415 1.00 82.00 314 LEU B CA 1
ATOM 1496 C C . LEU B 1 82 ? 5.797 31.110 -63.033 1.00 83.67 314 LEU B C 1
ATOM 1497 O O . LEU B 1 82 ? 6.172 31.827 -63.968 1.00 86.21 314 LEU B O 1
ATOM 1502 N N . ARG B 1 83 ? 6.558 30.135 -62.530 1.00 80.45 315 ARG B N 1
ATOM 1503 C CA . ARG B 1 83 ? 7.781 29.725 -63.210 1.00 78.84 315 ARG B CA 1
ATOM 1504 C C . ARG B 1 83 ? 7.460 29.178 -64.593 1.00 80.10 315 ARG B C 1
ATOM 1505 O O . ARG B 1 83 ? 8.135 29.508 -65.574 1.00 84.77 315 ARG B O 1
ATOM 1513 N N . GLN B 1 84 ? 6.414 28.350 -64.691 1.00 81.75 316 GLN B N 1
ATOM 1514 C CA . GLN B 1 84 ? 6.037 27.759 -65.971 1.00 81.00 316 GLN B CA 1
ATOM 1515 C C . GLN B 1 84 ? 5.516 28.806 -66.943 1.00 87.42 316 GLN B C 1
ATOM 1516 O O . GLN B 1 84 ? 5.704 28.668 -68.156 1.00 92.27 316 GLN B O 1
ATOM 1518 N N . GLN B 1 85 ? 4.859 29.851 -66.437 1.00 85.78 317 GLN B N 1
ATOM 1519 C CA . GLN B 1 85 ? 4.397 30.922 -67.311 1.00 83.24 317 GLN B CA 1
ATOM 1520 C C . GLN B 1 85 ? 5.557 31.618 -68.002 1.00 89.27 317 GLN B C 1
ATOM 1521 O O . GLN B 1 85 ? 5.437 32.004 -69.168 1.00 97.13 317 GLN B O 1
ATOM 1527 N N . ILE B 1 86 ? 6.687 31.769 -67.306 1.00 89.16 318 ILE B N 1
ATOM 1528 C CA . ILE B 1 86 ? 7.800 32.553 -67.839 1.00 89.08 318 ILE B CA 1
ATOM 1529 C C . ILE B 1 86 ? 8.292 31.970 -69.160 1.00 98.87 318 ILE B C 1
ATOM 1530 O O . ILE B 1 86 ? 8.580 32.711 -70.107 1.00 111.28 318 ILE B O 1
ATOM 1535 N N . GLU B 1 87 ? 8.387 30.640 -69.255 1.00 94.12 319 GLU B N 1
ATOM 1536 C CA . GLU B 1 87 ? 8.870 30.030 -70.492 1.00 100.49 319 GLU B CA 1
ATOM 1537 C C . GLU B 1 87 ? 7.841 30.124 -71.613 1.00 106.97 319 GLU B C 1
ATOM 1538 O O . GLU B 1 87 ? 8.212 30.261 -72.786 1.00 110.29 319 GLU B O 1
ATOM 1544 N N . GLU B 1 88 ? 6.548 30.037 -71.277 1.00 102.28 320 GLU B N 1
ATOM 1545 C CA . GLU B 1 88 ? 5.505 30.222 -72.284 1.00 95.30 320 GLU B CA 1
ATOM 1546 C C . GLU B 1 88 ? 5.619 31.584 -72.957 1.00 100.49 320 GLU B C 1
ATOM 1547 O O . GLU B 1 88 ? 5.453 31.701 -74.178 1.00 104.43 320 GLU B O 1
ATOM 1553 N N . LEU B 1 89 ? 5.896 32.628 -72.174 1.00 102.86 321 LEU B N 1
ATOM 1554 C CA . LEU B 1 89 ? 6.109 33.961 -72.716 1.00 104.14 321 LEU B CA 1
ATOM 1555 C C . LEU B 1 89 ? 7.554 34.223 -73.127 1.00 105.41 321 LEU B C 1
ATOM 1556 O O . LEU B 1 89 ? 7.785 35.087 -73.981 1.00 109.55 321 LEU B O 1
ATOM 1561 N N . LYS B 1 90 ? 8.528 33.496 -72.565 1.00 103.69 322 LYS B N 1
ATOM 1562 C CA . LYS B 1 90 ? 9.894 33.618 -73.069 1.00 109.56 322 LYS B CA 1
ATOM 1563 C C . LYS B 1 90 ? 10.041 32.983 -74.447 1.00 115.52 322 LYS B C 1
ATOM 1564 O O . LYS B 1 90 ? 10.823 33.471 -75.273 1.00 114.84 322 LYS B O 1
ATOM 1566 N N . ASN B 1 91 ? 9.304 31.901 -74.715 1.00 114.46 323 ASN B N 1
ATOM 1567 C CA . ASN B 1 91 ? 9.335 31.312 -76.051 1.00 116.31 323 ASN B CA 1
ATOM 1568 C C . ASN B 1 91 ? 8.619 32.202 -77.061 1.00 116.53 323 ASN B C 1
ATOM 1569 O O . ASN B 1 91 ? 9.113 32.403 -78.175 1.00 123.66 323 ASN B O 1
ATOM 1574 N N . GLU B 1 92 ? 7.454 32.742 -76.693 1.00 115.41 324 GLU B N 1
ATOM 1575 C CA . GLU B 1 92 ? 6.771 33.679 -77.577 1.00 113.20 324 GLU B CA 1
ATOM 1576 C C . GLU B 1 92 ? 7.611 34.927 -77.800 1.00 116.03 324 GLU B C 1
ATOM 1577 O O . GLU B 1 92 ? 7.693 35.439 -78.922 1.00 115.57 324 GLU B O 1
ATOM 1583 N N . ASN B 1 93 ? 8.244 35.430 -76.738 1.00 117.29 325 ASN B N 1
ATOM 1584 C CA . ASN B 1 93 ? 9.103 36.601 -76.875 1.00 118.83 325 ASN B CA 1
ATOM 1585 C C . ASN B 1 93 ? 10.312 36.299 -77.752 1.00 119.17 325 ASN B C 1
ATOM 1586 O O . ASN B 1 93 ? 10.658 37.094 -78.632 1.00 121.71 325 ASN B O 1
ATOM 1591 N N . ALA B 1 94 ? 10.965 35.154 -77.533 1.00 114.47 326 ALA B N 1
ATOM 1592 C CA . ALA B 1 94 ? 12.095 34.782 -78.379 1.00 116.21 326 ALA B CA 1
ATOM 1593 C C . ALA B 1 94 ? 11.646 34.457 -79.799 1.00 117.24 326 ALA B C 1
ATOM 1594 O O . ALA B 1 94 ? 12.373 34.741 -80.759 1.00 111.02 326 ALA B O 1
ATOM 1596 N N . LEU B 1 95 ? 10.459 33.861 -79.951 1.00 125.12 327 LEU B N 1
ATOM 1597 C CA . LEU B 1 95 ? 9.892 33.652 -81.281 1.00 121.84 327 LEU B CA 1
ATOM 1598 C C . LEU B 1 95 ? 9.643 34.980 -81.979 1.00 126.09 327 LEU B C 1
ATOM 1599 O O . LEU B 1 95 ? 9.929 35.133 -83.172 1.00 125.98 327 LEU B O 1
ATOM 1604 N N . LEU B 1 96 ? 9.084 35.944 -81.248 1.00 124.69 328 LEU B N 1
ATOM 1605 C CA . LEU B 1 96 ? 8.858 37.274 -81.796 1.00 124.26 328 LEU B CA 1
ATOM 1606 C C . LEU B 1 96 ? 10.162 38.043 -81.969 1.00 124.12 328 LEU B C 1
ATOM 1607 O O . LEU B 1 96 ? 10.261 38.904 -82.852 1.00 127.86 328 LEU B O 1
ATOM 1612 N N . ARG B 1 97 ? 11.168 37.747 -81.137 1.00 122.73 329 ARG B N 1
ATOM 1613 C CA . ARG B 1 97 ? 12.439 38.462 -81.197 1.00 125.54 329 ARG B CA 1
ATOM 1614 C C . ARG B 1 97 ? 13.265 38.067 -82.413 1.00 123.29 329 ARG B C 1
ATOM 1615 O O . ARG B 1 97 ? 14.164 38.819 -82.810 1.00 118.44 329 ARG B O 1
ATOM 1623 N N . ALA B 1 98 ? 12.994 36.904 -83.004 1.00 124.04 330 ALA B N 1
ATOM 1624 C CA . ALA B 1 98 ? 13.715 36.431 -84.178 1.00 126.74 330 ALA B CA 1
ATOM 1625 C C . ALA B 1 98 ? 12.843 36.436 -85.432 1.00 134.67 330 ALA B C 1
ATOM 1626 O O . ALA B 1 98 ? 13.072 35.652 -86.355 1.00 138.18 330 ALA B O 1
ATOM 1628 N N . GLN B 1 99 ? 11.834 37.306 -85.475 1.00 141.08 331 GLN B N 1
ATOM 1629 C CA . GLN B 1 99 ? 10.979 37.449 -86.648 1.00 143.24 331 GLN B CA 1
ATOM 1630 C C . GLN B 1 99 ? 10.817 38.884 -87.125 1.00 146.01 331 GLN B C 1
ATOM 1631 O O . GLN B 1 99 ? 10.454 39.085 -88.290 1.00 147.58 331 GLN B O 1
ATOM 1637 N N . LEU B 1 100 ? 11.068 39.880 -86.280 1.00 142.34 332 LEU B N 1
ATOM 1638 C CA . LEU B 1 100 ? 11.054 41.280 -86.682 1.00 150.86 332 LEU B CA 1
ATOM 1639 C C . LEU B 1 100 ? 12.349 41.709 -87.358 1.00 161.19 332 LEU B C 1
ATOM 1640 O O . LEU B 1 100 ? 12.464 42.876 -87.755 1.00 165.36 332 LEU B O 1
ATOM 1642 N N . GLN B 1 101 ? 13.315 40.796 -87.493 1.00 157.39 333 GLN B N 1
ATOM 1643 C CA . GLN B 1 101 ? 14.643 41.167 -87.973 1.00 160.01 333 GLN B CA 1
ATOM 1644 C C . GLN B 1 101 ? 14.600 41.717 -89.394 1.00 162.16 333 GLN B C 1
ATOM 1645 O O . GLN B 1 101 ? 15.257 42.719 -89.697 1.00 164.00 333 GLN B O 1
ATOM 1647 N N . GLN B 1 102 ? 13.831 41.087 -90.277 1.00 155.34 334 GLN B N 1
ATOM 1648 C CA . GLN B 1 102 ? 13.799 41.461 -91.691 1.00 163.28 334 GLN B CA 1
ATOM 1649 C C . GLN B 1 102 ? 12.601 42.374 -91.940 1.00 166.63 334 GLN B C 1
ATOM 1650 O O . GLN B 1 102 ? 11.533 41.929 -92.361 1.00 171.73 334 GLN B O 1
ATOM 1652 N N . HIS B 1 103 ? 12.791 43.668 -91.687 1.00 162.62 335 HIS B N 1
ATOM 1653 C CA . HIS B 1 103 ? 11.783 44.686 -91.988 1.00 159.34 335 HIS B CA 1
ATOM 1654 C C . HIS B 1 103 ? 12.433 46.044 -92.226 1.00 155.26 335 HIS B C 1
ATOM 1655 O O . HIS B 1 103 ? 12.864 46.711 -91.288 1.00 156.33 335 HIS B O 1
ATOM 2359 N N . ARG E 1 4 ? -30.394 46.242 -95.973 1.00 111.87 236 ARG E N 1
ATOM 2360 C CA . ARG E 1 4 ? -29.310 45.779 -96.829 1.00 114.36 236 ARG E CA 1
ATOM 2361 C C . ARG E 1 4 ? -28.173 45.218 -95.972 1.00 116.90 236 ARG E C 1
ATOM 2362 O O . ARG E 1 4 ? -27.838 44.040 -96.070 1.00 114.73 236 ARG E O 1
ATOM 2370 N N . ARG E 1 5 ? -27.590 46.067 -95.127 1.00 122.01 237 ARG E N 1
ATOM 2371 C CA . ARG E 1 5 ? -26.638 45.642 -94.118 1.00 116.80 237 ARG E CA 1
ATOM 2372 C C . ARG E 1 5 ? -27.226 45.643 -92.714 1.00 116.76 237 ARG E C 1
ATOM 2373 O O . ARG E 1 5 ? -26.575 45.139 -91.793 1.00 118.87 237 ARG E O 1
ATOM 2381 N N . ALA E 1 6 ? -28.428 46.200 -92.521 1.00 116.74 238 ALA E N 1
ATOM 2382 C CA . ALA E 1 6 ? -29.080 46.132 -91.217 1.00 116.65 238 ALA E CA 1
ATOM 2383 C C . ALA E 1 6 ? -29.430 44.701 -90.827 1.00 116.51 238 ALA E C 1
ATOM 2384 O O . ALA E 1 6 ? -29.679 44.431 -89.646 1.00 108.94 238 ALA E O 1
ATOM 2386 N N . GLN E 1 7 ? -29.468 43.783 -91.797 1.00 124.55 239 GLN E N 1
ATOM 2387 C CA . GLN E 1 7 ? -29.559 42.361 -91.502 1.00 119.76 239 GLN E CA 1
ATOM 2388 C C . GLN E 1 7 ? -28.205 41.781 -91.123 1.00 114.33 239 GLN E C 1
ATOM 2389 O O . GLN E 1 7 ? -28.153 40.743 -90.453 1.00 114.84 239 GLN E O 1
ATOM 2395 N N . HIS E 1 8 ? -27.115 42.426 -91.549 1.00 112.16 240 HIS E N 1
ATOM 2396 C CA . HIS E 1 8 ? -25.766 42.018 -91.184 1.00 111.17 240 HIS E CA 1
ATOM 2397 C C . HIS E 1 8 ? -25.341 42.604 -89.843 1.00 105.06 240 HIS E C 1
ATOM 2398 O O . HIS E 1 8 ? -24.451 42.044 -89.190 1.00 98.93 240 HIS E O 1
ATOM 2405 N N . ASN E 1 9 ? -25.961 43.712 -89.419 1.00 108.79 241 ASN E N 1
ATOM 2406 C CA . ASN E 1 9 ? -25.871 44.126 -88.022 1.00 113.74 241 ASN E CA 1
ATOM 2407 C C . ASN E 1 9 ? -26.492 43.082 -87.106 1.00 112.79 241 ASN E C 1
ATOM 2408 O O . ASN E 1 9 ? -26.040 42.897 -85.969 1.00 114.99 241 ASN E O 1
ATOM 2413 N N . GLU E 1 10 ? -27.545 42.412 -87.578 1.00 116.30 242 GLU E N 1
ATOM 2414 C CA . GLU E 1 10 ? -28.147 41.323 -86.822 1.00 111.23 242 GLU E CA 1
ATOM 2415 C C . GLU E 1 10 ? -27.212 40.121 -86.748 1.00 102.00 242 GLU E C 1
ATOM 2416 O O . GLU E 1 10 ? -27.158 39.446 -85.715 1.00 102.64 242 GLU E O 1
ATOM 2422 N N . VAL E 1 11 ? -26.452 39.859 -87.817 1.00 106.32 243 VAL E N 1
ATOM 2423 C CA . VAL E 1 11 ? -25.552 38.706 -87.841 1.00 108.57 243 VAL E CA 1
ATOM 2424 C C . VAL E 1 11 ? -24.386 38.912 -86.882 1.00 105.28 243 VAL E C 1
ATOM 2425 O O . VAL E 1 11 ? -23.955 37.973 -86.198 1.00 108.28 243 VAL E O 1
ATOM 2429 N N . GLU E 1 12 ? -23.857 40.138 -86.815 1.00 101.05 244 GLU E N 1
ATOM 2430 C CA . GLU E 1 12 ? -22.751 40.424 -85.908 1.00 99.81 244 GLU E CA 1
ATOM 2431 C C . GLU E 1 12 ? -23.200 40.481 -84.453 1.00 95.77 244 GLU E C 1
ATOM 2432 O O . GLU E 1 12 ? -22.514 39.944 -83.575 1.00 94.92 244 GLU E O 1
ATOM 2438 N N . ARG E 1 13 ? -24.333 41.140 -84.177 1.00 98.32 245 ARG E N 1
ATOM 2439 C CA . ARG E 1 13 ? -24.836 41.216 -82.808 1.00 100.99 245 ARG E CA 1
ATOM 2440 C C . ARG E 1 13 ? -25.086 39.825 -82.238 1.00 102.67 245 ARG E C 1
ATOM 2441 O O . ARG E 1 13 ? -24.921 39.598 -81.034 1.00 96.64 245 ARG E O 1
ATOM 2449 N N . ARG E 1 14 ? -25.501 38.884 -83.091 1.00 107.52 246 ARG E N 1
ATOM 2450 C CA . ARG E 1 14 ? -25.627 37.491 -82.673 1.00 105.62 246 ARG E CA 1
ATOM 2451 C C . ARG E 1 14 ? -24.279 36.924 -82.247 1.00 105.74 246 ARG E C 1
ATOM 2452 O O . ARG E 1 14 ? -24.179 36.221 -81.234 1.00 110.33 246 ARG E O 1
ATOM 2460 N N . ARG E 1 15 ? -23.229 37.209 -83.020 1.00 96.07 247 ARG E N 1
ATOM 2461 C CA . ARG E 1 15 ? -21.922 36.634 -82.724 1.00 97.82 247 ARG E CA 1
ATOM 2462 C C . ARG E 1 15 ? -21.323 37.223 -81.452 1.00 105.42 247 ARG E C 1
ATOM 2463 O O . ARG E 1 15 ? -20.780 36.486 -80.619 1.00 107.88 247 ARG E O 1
ATOM 2471 N N . ARG E 1 16 ? -21.399 38.546 -81.284 1.00 100.74 248 ARG E N 1
ATOM 2472 C CA . ARG E 1 16 ? -20.853 39.146 -80.072 1.00 92.05 248 ARG E CA 1
ATOM 2473 C C . 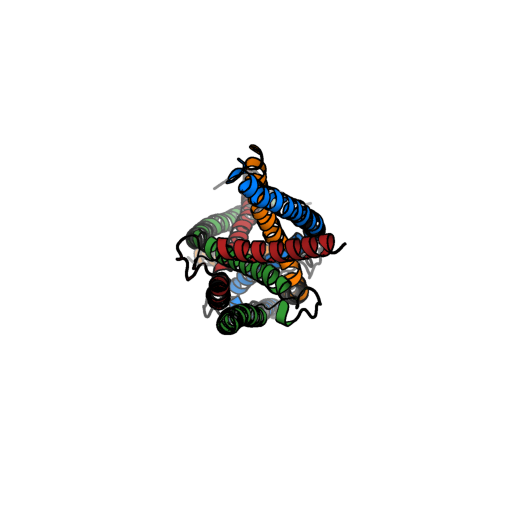ARG E 1 16 ? -21.613 38.665 -78.846 1.00 97.77 248 ARG E C 1
ATOM 2474 O O . ARG E 1 16 ? -21.020 38.442 -77.785 1.00 99.85 248 ARG E O 1
ATOM 2482 N N . ASP E 1 17 ? -22.931 38.509 -78.973 1.00 98.21 249 ASP E N 1
ATOM 2483 C CA . ASP E 1 17 ? -23.714 37.969 -77.868 1.00 102.78 249 ASP E CA 1
ATOM 2484 C C . ASP E 1 17 ? -23.280 36.549 -77.533 1.00 100.90 249 ASP E C 1
ATOM 2485 O O . ASP E 1 17 ? -23.259 36.160 -76.360 1.00 105.61 249 ASP E O 1
ATOM 2490 N N . LYS E 1 18 ? -22.939 35.757 -78.552 1.00 97.53 250 LYS E N 1
ATOM 2491 C CA . LYS E 1 18 ? -22.429 34.413 -78.304 1.00 101.47 250 LYS E CA 1
ATOM 2492 C C . LYS E 1 18 ? -21.137 34.462 -77.497 1.00 101.46 250 LYS E C 1
ATOM 2493 O O . LYS E 1 18 ? -20.944 33.671 -76.567 1.00 117.84 250 LYS E O 1
ATOM 2499 N N . ILE E 1 19 ? -20.243 35.394 -77.834 1.00 97.76 251 ILE E N 1
ATOM 2500 C CA . ILE E 1 19 ? -18.937 35.441 -77.187 1.00 93.54 251 ILE E CA 1
ATOM 2501 C C . ILE E 1 19 ? -19.055 35.953 -75.756 1.00 90.43 251 ILE E C 1
ATOM 2502 O O . ILE E 1 19 ? -18.441 35.402 -74.836 1.00 92.36 251 ILE E O 1
ATOM 2507 N N . ASN E 1 20 ? -19.850 37.005 -75.539 1.00 89.71 252 ASN E N 1
ATOM 2508 C CA . ASN E 1 20 ? -20.053 37.499 -74.179 1.00 89.23 252 ASN E CA 1
ATOM 2509 C C . ASN E 1 20 ? -20.700 36.442 -73.294 1.00 90.70 252 ASN E C 1
ATOM 2510 O O . ASN E 1 20 ? -20.300 36.262 -72.138 1.00 91.00 252 ASN E O 1
ATOM 2515 N N . ASN E 1 21 ? -21.702 35.731 -73.815 1.00 91.64 253 ASN E N 1
ATOM 2516 C CA . ASN E 1 21 ? -22.331 34.676 -73.030 1.00 89.43 253 ASN E CA 1
ATOM 2517 C C . ASN E 1 21 ? -21.462 33.434 -72.919 1.00 87.84 253 ASN E C 1
ATOM 2518 O O . ASN E 1 21 ? -21.709 32.602 -72.039 1.00 85.39 253 ASN E O 1
ATOM 2523 N N . TRP E 1 22 ? -20.469 33.279 -73.793 1.00 90.33 254 TRP E N 1
ATOM 2524 C CA . TRP E 1 22 ? -19.455 32.259 -73.574 1.00 87.17 254 TRP E CA 1
ATOM 2525 C C . TRP E 1 22 ? -18.369 32.728 -72.617 1.00 83.18 254 TRP E C 1
ATOM 2526 O O . TRP E 1 22 ? -17.546 31.911 -72.190 1.00 80.81 254 TRP E O 1
ATOM 2537 N N . ILE E 1 23 ? -18.348 34.016 -72.273 1.00 82.96 255 ILE E N 1
ATOM 2538 C CA . ILE E 1 23 ? -17.502 34.471 -71.177 1.00 76.83 255 ILE E CA 1
ATOM 2539 C C . ILE E 1 23 ? -18.206 34.274 -69.844 1.00 77.59 255 ILE E C 1
ATOM 2540 O O . ILE E 1 23 ? -17.598 33.808 -68.876 1.00 77.81 255 ILE E O 1
ATOM 2545 N N . VAL E 1 24 ? -19.497 34.613 -69.774 1.00 81.58 256 VAL E N 1
ATOM 2546 C CA . VAL E 1 24 ? -20.216 34.466 -68.513 1.00 80.83 256 VAL E CA 1
ATOM 2547 C C . VAL E 1 24 ? -20.408 32.991 -68.178 1.00 82.31 256 VAL E C 1
ATOM 2548 O O . VAL E 1 24 ? -20.398 32.611 -67.000 1.00 78.63 256 VAL E O 1
ATOM 2552 N N . GLN E 1 25 ? -20.589 32.135 -69.191 1.00 86.27 257 GLN E N 1
ATOM 2553 C CA . GLN E 1 25 ? -20.544 30.698 -68.937 1.00 87.09 257 GLN E CA 1
ATOM 2554 C C . GLN E 1 25 ? -19.175 30.297 -68.411 1.00 87.12 257 GLN E C 1
ATOM 2555 O O . GLN E 1 25 ? -19.071 29.492 -67.479 1.00 91.82 257 GLN E O 1
ATOM 2561 N N . LEU E 1 26 ? -18.111 30.848 -69.000 1.00 78.33 258 LEU E N 1
ATOM 2562 C CA . LEU E 1 26 ? -16.779 30.674 -68.435 1.00 74.68 258 LEU E CA 1
ATOM 2563 C C . LEU E 1 26 ? -16.679 31.338 -67.066 1.00 82.09 258 LEU E C 1
ATOM 2564 O O . LEU E 1 26 ? -16.179 30.740 -66.108 1.00 81.43 258 LEU E O 1
ATOM 2569 N N . SER E 1 27 ? -17.188 32.569 -66.949 1.00 89.03 259 SER E N 1
ATOM 2570 C CA . SER E 1 27 ? -17.074 33.310 -65.694 1.00 86.01 259 SER E CA 1
ATOM 2571 C C . SER E 1 27 ? -17.712 32.563 -64.533 1.00 87.42 259 SER E C 1
ATOM 2572 O O . SER E 1 27 ? -17.238 32.661 -63.395 1.00 90.16 259 SER E O 1
ATOM 2575 N N . LYS E 1 28 ? -18.780 31.810 -64.798 1.00 88.75 260 LYS E N 1
ATOM 2576 C CA . LYS E 1 28 ? -19.507 31.114 -63.745 1.00 96.93 260 LYS E CA 1
ATOM 2577 C C . LYS E 1 28 ? -18.802 29.848 -63.273 1.00 94.18 260 LYS E C 1
ATOM 2578 O O . LYS E 1 28 ? -19.117 29.350 -62.186 1.00 90.31 260 LYS E O 1
ATOM 2584 N N . ILE E 1 29 ? -17.851 29.328 -64.050 1.00 90.99 261 ILE E N 1
ATOM 2585 C CA . ILE E 1 29 ? -17.217 28.043 -63.769 1.00 92.29 261 ILE E CA 1
ATOM 2586 C C . ILE E 1 29 ? -15.760 28.168 -63.351 1.00 89.27 261 ILE E C 1
ATOM 2587 O O . ILE E 1 29 ? -15.117 27.143 -63.083 1.00 80.33 261 ILE E O 1
ATOM 2592 N N . ILE E 1 30 ? -15.200 29.374 -63.303 1.00 93.72 262 ILE E N 1
ATOM 2593 C CA . ILE E 1 30 ? -13.898 29.605 -62.701 1.00 92.23 262 ILE E CA 1
ATOM 2594 C C . ILE E 1 30 ? -14.126 30.036 -61.246 1.00 100.66 262 ILE E C 1
ATOM 2595 O O . ILE E 1 30 ? -14.836 31.026 -61.021 1.00 102.48 262 ILE E O 1
ATOM 2600 N N . PRO E 1 31 ? -13.575 29.322 -60.266 1.00 102.58 263 PRO E N 1
ATOM 2601 C CA . PRO E 1 31 ? -13.813 29.702 -58.863 1.00 108.62 263 PRO E CA 1
ATOM 2602 C C . PRO E 1 31 ? -13.265 31.070 -58.482 1.00 112.07 263 PRO E C 1
ATOM 2603 O O . PRO E 1 31 ? -13.744 31.651 -57.500 1.00 119.58 263 PRO E O 1
ATOM 2607 N N . ASP E 1 32 ? -12.286 31.606 -59.216 1.00 108.27 264 ASP E N 1
ATOM 2608 C CA . ASP E 1 32 ? -11.742 32.919 -58.874 1.00 113.04 264 ASP E CA 1
ATOM 2609 C C . ASP E 1 32 ? -12.764 34.026 -59.115 1.00 123.16 264 ASP E C 1
ATOM 2610 O O . ASP E 1 32 ? -13.005 34.865 -58.240 1.00 133.49 264 ASP E O 1
ATOM 2615 N N . CYS E 1 33 ? -13.381 34.039 -60.300 1.00 121.18 265 CYS E N 1
ATOM 2616 C CA . CYS E 1 33 ? -14.380 35.052 -60.621 1.00 130.28 265 CYS E CA 1
ATOM 2617 C C . CYS E 1 33 ? -15.645 34.896 -59.790 1.00 143.78 265 CYS E C 1
ATOM 2618 O O . CYS E 1 33 ? -16.413 35.855 -59.663 1.00 156.97 265 CYS E O 1
ATOM 2621 N N . ASN E 1 34 ? -15.877 33.706 -59.231 1.00 141.62 266 ASN E N 1
ATOM 2622 C CA . ASN E 1 34 ? -17.060 33.469 -58.414 1.00 150.76 266 ASN E CA 1
ATOM 2623 C C . ASN E 1 34 ? -16.985 34.181 -57.068 1.00 161.36 266 ASN E C 1
ATOM 2624 O O . ASN E 1 34 ? -18.013 34.310 -56.394 1.00 165.87 266 ASN E O 1
ATOM 2629 N N . ALA E 1 35 ? -15.798 34.644 -56.661 1.00 173.71 267 ALA E N 1
ATOM 2630 C CA . ALA E 1 35 ? -15.642 35.324 -55.382 1.00 176.96 267 ALA E CA 1
ATOM 2631 C C . ALA E 1 35 ? -14.741 36.551 -55.436 1.00 165.42 267 ALA E C 1
ATOM 2632 O O . ALA E 1 35 ? -14.463 37.130 -54.381 1.00 169.91 267 ALA E O 1
ATOM 2634 N N . ASP E 1 36 ? -14.271 36.963 -56.611 1.00 156.03 268 ASP E N 1
ATOM 2635 C CA . ASP E 1 36 ? -13.396 38.129 -56.739 1.00 158.39 268 ASP E CA 1
ATOM 2636 C C . ASP E 1 36 ? -14.237 39.303 -57.232 1.00 160.81 268 ASP E C 1
ATOM 2637 O O . ASP E 1 36 ? -14.437 39.489 -58.432 1.00 155.41 268 ASP E O 1
ATOM 2642 N N . ASN E 1 37 ? -14.731 40.104 -56.288 1.00 161.45 269 ASN E N 1
ATOM 2643 C CA . ASN E 1 37 ? -15.435 41.344 -56.608 1.00 158.78 269 ASN E CA 1
ATOM 2644 C C . ASN E 1 37 ? -14.388 42.409 -56.938 1.00 156.49 269 ASN E C 1
ATOM 2645 O O . ASN E 1 37 ? -13.986 43.226 -56.108 1.00 164.83 269 ASN E O 1
ATOM 2650 N N . SER E 1 38 ? -13.941 42.383 -58.188 1.00 147.87 270 SER E N 1
ATOM 2651 C CA . SER E 1 38 ? -12.916 43.287 -58.681 1.00 141.03 270 SER E CA 1
ATOM 2652 C C . SER E 1 38 ? -13.377 43.897 -59.996 1.00 135.57 270 SER E C 1
ATOM 2653 O O . SER E 1 38 ? -14.070 43.252 -60.787 1.00 135.12 270 SER E O 1
ATOM 2656 N N . LYS E 1 39 ? -12.992 45.157 -60.220 1.00 138.01 271 LYS E N 1
ATOM 2657 C CA . LYS E 1 39 ? -13.356 45.828 -61.465 1.00 137.59 271 LYS E CA 1
ATOM 2658 C C . LYS E 1 39 ? -12.643 45.202 -62.657 1.00 134.67 271 LYS E C 1
ATOM 2659 O O . LYS E 1 39 ? -13.209 45.123 -63.755 1.00 137.09 271 LYS E O 1
ATOM 2665 N N . THR E 1 40 ? -11.396 44.768 -62.465 1.00 134.56 272 THR E N 1
ATOM 2666 C CA . THR E 1 40 ? -10.640 44.108 -63.521 1.00 126.83 272 THR E CA 1
ATOM 2667 C C . THR E 1 40 ? -10.907 42.609 -63.573 1.00 120.43 272 THR E C 1
ATOM 2668 O O . THR E 1 40 ? -10.897 42.022 -64.662 1.00 110.26 272 THR E O 1
ATOM 2672 N N . GLY E 1 41 ? -11.161 41.981 -62.424 1.00 125.18 273 GLY E N 1
ATOM 2673 C CA . GLY E 1 41 ? -11.532 40.575 -62.426 1.00 122.24 273 GLY E CA 1
ATOM 2674 C C . GLY E 1 41 ? -12.876 40.322 -63.085 1.00 114.41 273 GLY E C 1
ATOM 2675 O O . GLY E 1 41 ? -13.039 39.352 -63.827 1.00 101.15 273 GLY E O 1
ATOM 2676 N N . ALA E 1 42 ? -13.856 41.187 -62.824 1.00 116.36 274 ALA E N 1
ATOM 2677 C CA . ALA E 1 42 ? -15.174 41.050 -63.430 1.00 105.01 274 ALA E CA 1
ATOM 2678 C C . ALA E 1 42 ? -15.216 41.551 -64.865 1.00 100.73 274 ALA E C 1
ATOM 2679 O O . ALA E 1 42 ? -16.256 41.421 -65.519 1.00 112.93 274 ALA E O 1
ATOM 2681 N N . SER E 1 43 ? -14.126 42.126 -65.364 1.00 99.10 275 SER E N 1
ATOM 2682 C CA . SER E 1 43 ? -14.075 42.566 -66.750 1.00 89.91 275 SER E CA 1
ATOM 2683 C C . SER E 1 43 ? -14.093 41.369 -67.694 1.00 81.77 275 SER E C 1
ATOM 2684 O O . SER E 1 43 ? -13.660 40.268 -67.343 1.00 84.43 275 SER E O 1
ATOM 2687 N N . LYS E 1 44 ? -14.628 41.588 -68.900 1.00 87.14 276 LYS E N 1
ATOM 2688 C CA . LYS E 1 44 ? -14.621 40.535 -69.911 1.00 84.26 276 LYS E CA 1
ATOM 2689 C C . LYS E 1 44 ? -13.202 40.033 -70.157 1.00 76.05 276 LYS E C 1
ATOM 2690 O O . LYS E 1 44 ? -12.956 38.824 -70.198 1.00 78.48 276 LYS E O 1
ATOM 2696 N N . GLY E 1 45 ? -12.248 40.953 -70.307 1.00 76.10 277 GLY E N 1
ATOM 2697 C CA . GLY E 1 45 ? -10.861 40.561 -70.493 1.00 69.30 277 GLY E CA 1
ATOM 2698 C C . GLY E 1 45 ? -10.229 39.914 -69.279 1.00 70.56 277 GLY E C 1
ATOM 2699 O O . GLY E 1 45 ? -9.260 39.162 -69.424 1.00 70.53 277 GLY E O 1
ATOM 2700 N N . GLY E 1 46 ? -10.740 40.207 -68.084 1.00 76.65 278 GLY E N 1
ATOM 2701 C CA . GLY E 1 46 ? -10.227 39.563 -66.887 1.00 74.24 278 GLY E CA 1
ATOM 2702 C C . GLY E 1 46 ? -10.529 38.078 -66.842 1.00 64.82 278 GLY E C 1
ATOM 2703 O O . GLY E 1 46 ? -9.673 37.271 -66.468 1.00 60.55 278 GLY E O 1
ATOM 2704 N N . ILE E 1 47 ? -11.748 37.694 -67.228 1.00 68.10 279 ILE E N 1
ATOM 2705 C CA . ILE E 1 47 ? -12.131 36.288 -67.215 1.00 65.83 279 ILE E CA 1
ATOM 2706 C C . ILE E 1 47 ? -11.240 35.457 -68.127 1.00 59.05 279 ILE E C 1
ATOM 2707 O O . ILE E 1 47 ? -11.107 34.246 -67.930 1.00 65.61 279 ILE E O 1
ATOM 2712 N N . LEU E 1 48 ? -10.607 36.082 -69.119 1.00 66.89 280 LEU E N 1
ATOM 2713 C CA . LEU E 1 48 ? -9.733 35.332 -70.012 1.00 64.93 280 LEU E CA 1
ATOM 2714 C C . LEU E 1 48 ? -8.441 34.942 -69.308 1.00 62.64 280 LEU E C 1
ATOM 2715 O O . LEU E 1 48 ? -8.070 33.764 -69.279 1.00 68.53 280 LEU E O 1
ATOM 2720 N N . SER E 1 49 ? -7.744 35.918 -68.729 1.00 59.79 281 SER E N 1
ATOM 2721 C CA . SER E 1 49 ? -6.502 35.637 -68.021 1.00 61.61 281 SER E CA 1
ATOM 2722 C C . SER E 1 49 ? -6.727 34.934 -66.687 1.00 63.16 281 SER E C 1
ATOM 2723 O O . SER E 1 49 ? -5.752 34.488 -66.069 1.00 61.35 281 SER E O 1
ATOM 2726 N N . LYS E 1 50 ? -7.976 34.838 -66.222 1.00 72.80 282 LYS E N 1
ATOM 2727 C CA . LYS E 1 50 ? -8.278 34.031 -65.044 1.00 65.19 282 LYS E CA 1
ATOM 2728 C C . LYS E 1 50 ? -8.494 32.568 -65.425 1.00 62.00 282 LYS E C 1
ATOM 2729 O O . LYS E 1 50 ? -7.982 31.659 -64.760 1.00 60.92 282 LYS E O 1
ATOM 2735 N N . ALA E 1 51 ? -9.252 32.330 -66.499 1.00 61.57 283 ALA E N 1
ATOM 2736 C CA . ALA E 1 51 ? -9.397 30.982 -67.041 1.00 54.28 283 ALA E CA 1
ATOM 2737 C C . ALA E 1 51 ? -8.091 30.483 -67.648 1.00 58.36 283 ALA E C 1
ATOM 2738 O O . ALA E 1 51 ? -7.765 29.295 -67.545 1.00 63.21 283 ALA E O 1
ATOM 2740 N N . CYS E 1 52 ? -7.341 31.375 -68.302 1.00 56.84 284 CYS E N 1
ATOM 2741 C CA . CYS E 1 52 ? -6.037 31.003 -68.840 1.00 52.23 284 CYS E CA 1
ATOM 2742 C C . CYS E 1 52 ? -5.096 30.539 -67.730 1.00 56.63 284 CYS E C 1
ATOM 2743 O O . CYS E 1 52 ? -4.259 29.655 -67.951 1.00 56.51 284 CYS E O 1
ATOM 2746 N N . ASP E 1 53 ? -5.221 31.117 -66.530 1.00 60.35 285 ASP E N 1
ATOM 2747 C CA . ASP E 1 53 ? -4.490 30.615 -65.369 1.00 60.39 285 ASP E CA 1
ATOM 2748 C C . ASP E 1 53 ? -5.133 29.352 -64.807 1.00 61.66 285 ASP E C 1
ATOM 2749 O O . ASP E 1 53 ? -4.437 28.378 -64.500 1.00 62.22 285 ASP E O 1
ATOM 2754 N N . TYR E 1 54 ? -6.463 29.359 -64.657 1.00 58.87 286 TYR E N 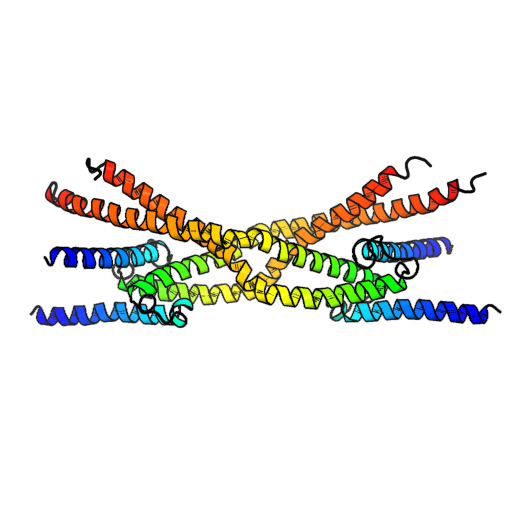1
ATOM 2755 C CA . TYR E 1 54 ? -7.159 28.234 -64.039 1.00 58.97 286 TYR E CA 1
ATOM 2756 C C . TYR E 1 54 ? -6.885 26.937 -64.787 1.00 50.87 286 TYR E C 1
ATOM 2757 O O . TYR E 1 54 ? -6.800 25.863 -64.182 1.00 54.89 286 TYR E O 1
ATOM 2766 N N . ILE E 1 55 ? -6.760 27.020 -66.110 1.00 54.46 287 ILE E N 1
ATOM 2767 C CA . ILE E 1 55 ? -6.392 25.848 -66.892 1.00 61.81 287 ILE E CA 1
ATOM 2768 C C . ILE E 1 55 ? -4.937 25.480 -66.633 1.00 62.35 287 ILE E C 1
ATOM 2769 O O . ILE E 1 55 ? -4.599 24.301 -66.470 1.00 67.00 287 ILE E O 1
ATOM 2774 N N . ARG E 1 56 ? -4.054 26.484 -66.588 1.00 60.56 288 ARG E N 1
ATOM 2775 C CA . ARG E 1 56 ? -2.643 26.213 -66.340 1.00 65.11 288 ARG E CA 1
ATOM 2776 C C . ARG E 1 56 ? -2.454 25.442 -65.043 1.00 61.99 288 ARG E C 1
ATOM 2777 O O . ARG E 1 56 ? -1.572 24.579 -64.954 1.00 61.02 288 ARG E O 1
ATOM 2785 N N . GLU E 1 57 ? -3.288 25.721 -64.038 1.00 56.52 289 GLU E N 1
ATOM 2786 C CA . GLU E 1 57 ? -3.141 25.078 -62.739 1.00 59.84 289 GLU E CA 1
ATOM 2787 C C . GLU E 1 57 ? -3.773 23.689 -62.710 1.00 60.69 289 GLU E C 1
ATOM 2788 O O . GLU E 1 57 ? -3.268 22.799 -62.017 1.00 62.86 289 GLU E O 1
ATOM 2794 N N . LEU E 1 58 ? -4.862 23.477 -63.454 1.00 61.70 290 LEU E N 1
ATOM 2795 C CA . LEU E 1 58 ? -5.421 22.132 -63.562 1.00 60.04 290 LEU E CA 1
ATOM 2796 C C . LEU E 1 58 ? -4.509 21.223 -64.376 1.00 58.86 290 LEU E C 1
ATOM 2797 O O . LEU E 1 58 ? -4.377 20.033 -64.070 1.00 61.28 290 LEU E O 1
ATOM 2802 N N . ARG E 1 59 ? -3.878 21.763 -65.423 1.00 66.14 291 ARG E N 1
ATOM 2803 C CA . ARG E 1 59 ? -2.847 21.011 -66.134 1.00 65.12 291 ARG E CA 1
ATOM 2804 C C . ARG E 1 59 ? -1.688 20.677 -65.208 1.00 61.83 291 ARG E C 1
ATOM 2805 O O . ARG E 1 59 ? -1.173 19.555 -65.223 1.00 66.27 291 ARG E O 1
ATOM 2813 N N . GLN E 1 60 ? -1.273 21.642 -64.383 1.00 57.21 292 GLN E N 1
ATOM 2814 C CA . GLN E 1 60 ? -0.200 21.411 -63.422 1.00 59.40 292 GLN E CA 1
ATOM 2815 C C . GLN E 1 60 ? -0.569 20.345 -62.395 1.00 66.79 292 GLN E C 1
ATOM 2816 O O . GLN E 1 60 ? 0.318 19.672 -61.859 1.00 68.33 292 GLN E O 1
ATOM 2822 N N . THR E 1 61 ? -1.857 20.174 -62.096 1.00 69.74 293 THR E N 1
ATOM 2823 C CA . THR E 1 61 ? -2.238 19.146 -61.131 1.00 68.36 293 THR E CA 1
ATOM 2824 C C . THR E 1 61 ? -2.306 17.760 -61.775 1.00 72.24 293 THR E C 1
ATOM 2825 O O . THR E 1 61 ? -1.677 16.818 -61.286 1.00 75.27 293 THR E O 1
ATOM 2829 N N . ASN E 1 62 ? -3.038 17.613 -62.885 1.00 69.35 294 ASN E N 1
ATOM 2830 C CA . ASN E 1 62 ? -3.090 16.315 -63.557 1.00 64.66 294 ASN E CA 1
ATOM 2831 C C . ASN E 1 62 ? -1.718 15.856 -64.024 1.00 64.69 294 ASN E C 1
ATOM 2832 O O . ASN E 1 62 ? -1.366 14.682 -63.869 1.00 72.71 294 ASN E O 1
ATOM 2837 N N . GLN E 1 63 ? -0.939 16.750 -64.626 1.00 68.99 295 GLN E N 1
ATOM 2838 C CA . GLN E 1 63 ? 0.394 16.352 -65.053 1.00 67.69 295 GLN E CA 1
ATOM 2839 C C . GLN E 1 63 ? 1.314 16.116 -63.859 1.00 72.49 295 GLN E C 1
ATOM 2840 O O . GLN E 1 63 ? 2.340 15.444 -64.007 1.00 76.64 295 GLN E O 1
ATOM 2846 N N . ARG E 1 64 ? 0.968 16.649 -62.680 1.00 74.50 296 ARG E N 1
ATOM 2847 C CA . ARG E 1 64 ? 1.580 16.182 -61.438 1.00 80.74 296 ARG E CA 1
ATOM 2848 C C . ARG E 1 64 ? 0.902 14.911 -60.944 1.00 78.40 296 ARG E C 1
ATOM 2849 O O . ARG E 1 64 ? 1.570 13.996 -60.448 1.00 81.39 296 ARG E O 1
ATOM 2857 N N . MET E 1 65 ? -0.424 14.843 -61.082 1.00 69.96 297 MET E N 1
ATOM 2858 C CA . MET E 1 65 ? -1.180 13.730 -60.524 1.00 70.48 297 MET E CA 1
ATOM 2859 C C . MET E 1 65 ? -0.782 12.414 -61.180 1.00 80.74 297 MET E C 1
ATOM 2860 O O . MET E 1 65 ? -0.601 11.398 -60.501 1.00 86.26 297 MET E O 1
ATOM 2865 N N . GLN E 1 66 ? -0.627 12.419 -62.503 1.00 80.28 298 GLN E N 1
ATOM 2866 C CA . GLN E 1 66 ? -0.268 11.200 -63.216 1.00 79.20 298 GLN E CA 1
ATOM 2867 C C . GLN E 1 66 ? 1.202 10.845 -63.038 1.00 82.64 298 GLN E C 1
ATOM 2868 O O . GLN E 1 66 ? 1.545 9.662 -62.947 1.00 90.85 298 GLN E O 1
ATOM 2874 N N . GLU E 1 67 ? 2.085 11.847 -62.995 1.00 77.21 299 GLU E N 1
ATOM 2875 C CA . GLU E 1 67 ? 3.517 11.568 -62.952 1.00 85.49 299 GLU E CA 1
ATOM 2876 C C . GLU E 1 67 ? 3.919 10.794 -61.704 1.00 95.56 299 GLU E C 1
ATOM 2877 O O . GLU E 1 67 ? 4.986 10.169 -61.691 1.00 105.06 299 GLU E O 1
ATOM 2883 N N . THR E 1 68 ? 3.092 10.816 -60.659 1.00 94.81 300 THR E N 1
ATOM 2884 C CA . THR E 1 68 ? 3.314 9.968 -59.497 1.00 93.53 300 THR E CA 1
ATOM 2885 C C . THR E 1 68 ? 2.872 8.527 -59.726 1.00 95.04 300 THR E C 1
ATOM 2886 O O . THR E 1 68 ? 3.230 7.652 -58.930 1.00 101.08 300 THR E O 1
ATOM 2890 N N . PHE E 1 69 ? 2.111 8.259 -60.787 1.00 91.85 301 PHE E N 1
ATOM 2891 C CA . PHE E 1 69 ? 1.731 6.892 -61.119 1.00 89.16 301 PHE E CA 1
ATOM 2892 C C . PHE E 1 69 ? 2.795 6.171 -61.933 1.00 93.61 301 PHE E C 1
ATOM 2893 O O . PHE E 1 69 ? 2.890 4.940 -61.859 1.00 99.91 301 PHE E O 1
ATOM 2901 N N . LYS E 1 70 ? 3.600 6.901 -62.709 1.00 98.06 302 LYS E N 1
ATOM 2902 C CA . LYS E 1 70 ? 4.756 6.283 -63.346 1.00 107.77 302 LYS E CA 1
ATOM 2903 C C . LYS E 1 70 ? 5.760 5.788 -62.315 1.00 113.71 302 LYS E C 1
ATOM 2904 O O . LYS E 1 70 ? 6.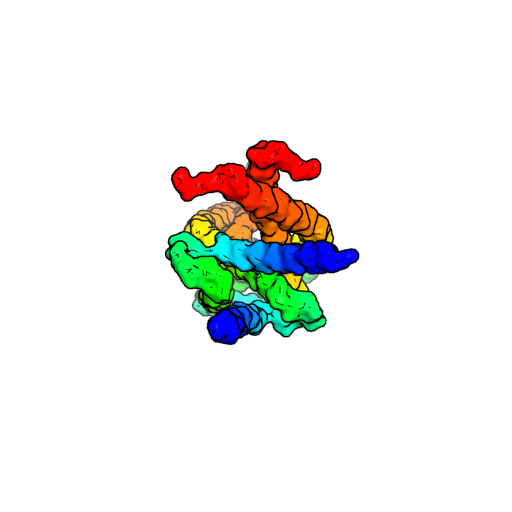638 4.986 -62.651 1.00 117.37 302 LYS E O 1
ATOM 2906 N N . GLU E 1 71 ? 5.647 6.254 -61.069 1.00 105.07 303 GLU E N 1
ATOM 2907 C CA . GLU E 1 71 ? 6.515 5.835 -59.982 1.00 110.17 303 GLU E CA 1
ATOM 2908 C C . GLU E 1 71 ? 5.796 5.055 -58.890 1.00 109.56 303 GLU E C 1
ATOM 2909 O O . GLU E 1 71 ? 6.469 4.461 -58.038 1.00 114.77 303 GLU E O 1
ATOM 2915 N N . ALA E 1 72 ? 4.459 5.030 -58.889 1.00 107.35 304 ALA E N 1
ATOM 2916 C CA . ALA E 1 72 ? 3.736 4.084 -58.047 1.00 100.47 304 ALA E CA 1
ATOM 2917 C C . ALA E 1 72 ? 3.988 2.652 -58.478 1.00 102.67 304 ALA E C 1
ATOM 2918 O O . ALA E 1 72 ? 3.649 1.722 -57.738 1.00 105.46 304 ALA E O 1
ATOM 2920 N N . GLU E 1 73 ? 4.557 2.465 -59.669 1.00 103.74 305 GLU E N 1
ATOM 2921 C CA . GLU E 1 73 ? 5.161 1.191 -60.018 1.00 106.44 305 GLU E CA 1
ATOM 2922 C C . GLU E 1 73 ? 6.158 0.754 -58.953 1.00 106.29 305 GLU E C 1
ATOM 2923 O O . GLU E 1 73 ? 6.240 -0.431 -58.616 1.00 103.46 305 GLU E O 1
ATOM 2929 N N . ARG E 1 74 ? 6.898 1.704 -58.384 1.00 107.19 306 ARG E N 1
ATOM 2930 C CA . ARG E 1 74 ? 7.918 1.409 -57.388 1.00 114.17 306 ARG E CA 1
ATOM 2931 C C . ARG E 1 74 ? 7.369 1.332 -55.963 1.00 110.41 306 ARG E C 1
ATOM 2932 O O . ARG E 1 74 ? 8.117 1.575 -55.007 1.00 100.75 306 ARG E O 1
ATOM 2940 N N . LEU E 1 75 ? 6.077 1.030 -55.800 1.00 108.36 307 LEU E N 1
ATOM 2941 C CA . LEU E 1 75 ? 5.620 0.521 -54.513 1.00 105.80 307 LEU E CA 1
ATOM 2942 C C . LEU E 1 75 ? 6.171 -0.876 -54.277 1.00 110.77 307 LEU E C 1
ATOM 2943 O O . LEU E 1 75 ? 6.347 -1.292 -53.127 1.00 111.39 307 LEU E O 1
ATOM 2948 N N . GLN E 1 76 ? 6.419 -1.621 -55.355 1.00 113.22 308 GLN E N 1
ATOM 2949 C CA . GLN E 1 76 ? 7.150 -2.875 -55.236 1.00 113.82 308 GLN E CA 1
ATOM 2950 C C . GLN E 1 76 ? 8.630 -2.635 -54.972 1.00 116.67 308 GLN E C 1
ATOM 2951 O O . GLN E 1 76 ? 9.306 -3.509 -54.417 1.00 120.11 308 GLN E O 1
ATOM 2957 N N . MET E 1 77 ? 9.153 -1.467 -55.358 1.00 113.00 309 MET E N 1
ATOM 2958 C CA . MET E 1 77 ? 10.547 -1.156 -55.055 1.00 114.82 309 MET E CA 1
ATOM 2959 C C . MET E 1 77 ? 10.763 -1.007 -53.554 1.00 121.80 309 MET E C 1
ATOM 2960 O O . MET E 1 77 ? 11.688 -1.602 -52.989 1.00 127.92 309 MET E O 1
ATOM 2965 N N . ASP E 1 78 ? 9.919 -0.216 -52.888 1.00 119.87 310 ASP E N 1
ATOM 2966 C CA . ASP E 1 78 ? 10.075 -0.033 -51.452 1.00 116.99 310 ASP E CA 1
ATOM 2967 C C . ASP E 1 78 ? 9.496 -1.194 -50.649 1.00 120.61 310 ASP E C 1
ATOM 2968 O O . ASP E 1 78 ? 9.843 -1.345 -49.473 1.00 124.02 310 ASP E O 1
ATOM 2973 N N . ASN E 1 79 ? 8.617 -2.005 -51.248 1.00 124.53 311 ASN E N 1
ATOM 2974 C CA . ASN E 1 79 ? 8.253 -3.286 -50.649 1.00 123.65 311 ASN E CA 1
ATOM 2975 C C . ASN E 1 79 ? 9.494 -4.127 -50.394 1.00 121.57 311 ASN E C 1
ATOM 2976 O O . ASN E 1 79 ? 9.789 -4.512 -49.259 1.00 121.92 311 ASN E O 1
ATOM 2981 N N . GLU E 1 80 ? 10.242 -4.413 -51.456 1.00 127.91 312 GLU E N 1
ATOM 2982 C CA . GLU E 1 80 ? 11.454 -5.208 -51.337 1.00 132.09 312 GLU E CA 1
ATOM 2983 C C . GLU E 1 80 ? 12.563 -4.451 -50.617 1.00 132.15 312 GLU E C 1
ATOM 2984 O O . GLU E 1 80 ? 13.493 -5.080 -50.099 1.00 137.48 312 GLU E O 1
ATOM 2990 N N . LEU E 1 81 ? 12.485 -3.118 -50.569 1.00 133.88 313 LEU E N 1
ATOM 2991 C CA . LEU E 1 81 ? 13.328 -2.369 -49.643 1.00 133.93 313 LEU E CA 1
ATOM 2992 C C . LEU E 1 81 ? 12.815 -2.473 -48.211 1.00 128.95 313 LEU E C 1
ATOM 2993 O O . LEU E 1 81 ? 13.601 -2.341 -47.267 1.00 127.11 313 LEU E O 1
ATOM 2998 N N . LEU E 1 82 ? 11.510 -2.686 -48.023 1.00 132.36 314 LEU E N 1
ATOM 2999 C CA . LEU E 1 82 ? 11.008 -2.903 -46.673 1.00 129.05 314 LEU E CA 1
ATOM 3000 C C . LEU E 1 82 ? 11.002 -4.383 -46.313 1.00 127.58 314 LEU E C 1
ATOM 3001 O O . LEU E 1 82 ? 11.397 -4.749 -45.203 1.00 118.00 314 LEU E O 1
ATOM 3006 N N . ARG E 1 83 ? 10.565 -5.243 -47.235 1.00 137.46 315 ARG E N 1
ATOM 3007 C CA . ARG E 1 83 ? 10.380 -6.652 -46.903 1.00 151.45 315 ARG E CA 1
ATOM 3008 C C . ARG E 1 83 ? 11.708 -7.316 -46.560 1.00 143.82 315 ARG E C 1
ATOM 3009 O O . ARG E 1 83 ? 11.827 -8.004 -45.539 1.00 133.36 315 ARG E O 1
ATOM 3011 N N . GLN E 1 84 ? 12.723 -7.110 -47.395 1.00 158.64 316 GLN E N 1
ATOM 3012 C CA . GLN E 1 84 ? 13.994 -7.797 -47.212 1.00 148.10 316 GLN E CA 1
ATOM 3013 C C . GLN E 1 84 ? 14.954 -7.023 -46.313 1.00 136.07 316 GLN E C 1
ATOM 3014 O O . GLN E 1 84 ? 15.569 -7.605 -45.414 1.00 131.26 316 GLN E O 1
ATOM 3020 N N . GLN E 1 85 ? 15.089 -5.713 -46.535 1.00 130.98 317 GLN E N 1
ATOM 3021 C CA . GLN E 1 85 ? 16.199 -4.984 -45.928 1.00 125.47 317 GLN E CA 1
ATOM 3022 C C . GLN E 1 85 ? 16.008 -4.777 -44.428 1.00 118.20 317 GLN E C 1
ATOM 3023 O O . GLN E 1 85 ? 16.955 -4.958 -43.654 1.00 116.11 317 GLN E O 1
ATOM 3029 N N . ILE E 1 86 ? 14.802 -4.399 -43.989 1.00 122.27 318 ILE E N 1
ATOM 3030 C CA . ILE E 1 86 ? 14.648 -3.945 -42.606 1.00 115.32 318 ILE E CA 1
ATOM 3031 C C . ILE E 1 86 ? 14.781 -5.111 -41.630 1.00 103.53 318 ILE E C 1
ATOM 3032 O O . ILE E 1 86 ? 15.324 -4.953 -40.529 1.00 98.02 318 ILE E O 1
ATOM 3037 N N . GLU E 1 87 ? 14.287 -6.293 -42.006 1.00 101.67 319 GLU E N 1
ATOM 3038 C CA . GLU E 1 87 ? 14.427 -7.461 -41.142 1.00 93.36 319 GLU E CA 1
ATOM 3039 C C . GLU E 1 87 ? 15.841 -8.031 -41.182 1.00 98.04 319 GLU E C 1
ATOM 3040 O O . GLU E 1 87 ? 16.337 -8.530 -40.164 1.00 95.26 319 GLU E O 1
ATOM 3046 N N . GLU E 1 88 ? 16.496 -7.979 -42.346 1.00 101.45 320 GLU E N 1
ATOM 3047 C CA . GLU E 1 88 ? 17.895 -8.389 -42.429 1.00 101.32 320 GLU E CA 1
ATOM 3048 C C . GLU E 1 88 ? 18.734 -7.668 -41.389 1.00 101.84 320 GLU E C 1
ATOM 3049 O O . GLU E 1 88 ? 19.581 -8.276 -40.725 1.00 103.42 320 GLU E O 1
ATOM 3055 N N . LEU E 1 89 ? 18.513 -6.364 -41.241 1.00 101.82 321 LEU E N 1
ATOM 3056 C CA . LEU E 1 89 ? 19.277 -5.586 -40.279 1.00 98.72 321 LEU E CA 1
ATOM 3057 C C . LEU E 1 89 ? 18.725 -5.749 -38.870 1.00 99.60 321 LEU E C 1
ATOM 3058 O O . LEU E 1 89 ? 19.499 -5.834 -37.914 1.00 105.45 321 LEU E O 1
ATOM 3063 N N . LYS E 1 90 ? 17.397 -5.812 -38.724 1.00 98.16 322 LYS E N 1
ATOM 3064 C CA . LYS E 1 90 ? 16.798 -5.978 -37.401 1.00 93.10 322 LYS E CA 1
ATOM 3065 C C . LYS E 1 90 ? 17.229 -7.291 -36.760 1.00 93.75 322 LYS E C 1
ATOM 3066 O O . LYS E 1 90 ? 17.597 -7.329 -35.581 1.00 91.67 322 LYS E O 1
ATOM 3072 N N . ASN E 1 91 ? 17.175 -8.387 -37.521 1.00 92.02 323 ASN E N 1
ATOM 3073 C CA . ASN E 1 91 ? 17.615 -9.671 -36.987 1.00 94.28 323 ASN E CA 1
ATOM 3074 C C . ASN E 1 91 ? 19.096 -9.635 -36.650 1.00 95.50 323 ASN E C 1
ATOM 3075 O O . ASN E 1 91 ? 19.514 -10.096 -35.583 1.00 96.62 323 ASN E O 1
ATOM 3080 N N . GLU E 1 92 ? 19.906 -9.083 -37.555 1.00 96.06 324 GLU E N 1
ATOM 3081 C CA . GLU E 1 92 ? 21.315 -8.884 -37.246 1.00 94.33 324 GLU E CA 1
ATOM 3082 C C . GLU E 1 92 ? 21.482 -7.901 -36.095 1.00 95.36 324 GLU E C 1
ATOM 3083 O O . GLU E 1 92 ? 22.377 -8.062 -35.259 1.00 102.02 324 GLU E O 1
ATOM 3089 N N . ASN E 1 93 ? 20.622 -6.880 -36.029 1.00 99.88 325 ASN E N 1
ATOM 3090 C CA . ASN E 1 93 ? 20.671 -5.940 -34.912 1.00 99.68 325 ASN E CA 1
ATOM 3091 C C . ASN E 1 93 ? 20.387 -6.650 -33.593 1.00 102.52 325 ASN E C 1
ATOM 3092 O O . ASN E 1 93 ? 21.167 -6.549 -32.639 1.00 104.83 325 ASN E O 1
ATOM 3097 N N . ALA E 1 94 ? 19.277 -7.391 -33.529 1.00 97.76 326 ALA E N 1
ATOM 3098 C CA . ALA E 1 94 ? 18.928 -8.108 -32.306 1.00 91.15 326 ALA E CA 1
ATOM 3099 C C . ALA E 1 94 ? 19.943 -9.196 -31.993 1.00 91.78 326 ALA E C 1
ATOM 3100 O O . ALA E 1 94 ? 20.262 -9.438 -30.824 1.00 89.24 326 ALA E O 1
ATOM 3102 N N . LEU E 1 95 ? 20.443 -9.879 -33.024 1.00 100.58 327 LEU E N 1
ATOM 3103 C CA . LEU E 1 95 ? 21.452 -10.910 -32.811 1.00 102.28 327 LEU E CA 1
ATOM 3104 C C . LEU E 1 95 ? 22.730 -10.311 -32.241 1.00 102.52 327 LEU E C 1
ATOM 3105 O O . LEU E 1 95 ? 23.234 -10.763 -31.207 1.00 108.34 327 LEU E O 1
ATOM 3110 N N . LEU E 1 96 ? 23.260 -9.272 -32.894 1.00 99.19 328 LEU E N 1
ATOM 3111 C CA . LEU E 1 96 ? 24.540 -8.709 -32.474 1.00 102.88 328 LEU E CA 1
ATOM 3112 C C . LEU E 1 96 ? 24.423 -7.958 -31.155 1.00 111.77 328 LEU E C 1
ATOM 3113 O O . LEU E 1 96 ? 25.372 -7.954 -30.363 1.00 120.57 328 LEU E O 1
ATOM 3118 N N . ARG E 1 97 ? 23.280 -7.318 -30.902 1.00 108.90 329 ARG E N 1
ATOM 3119 C CA . ARG E 1 97 ? 23.063 -6.687 -29.605 1.00 107.93 329 ARG E CA 1
ATOM 3120 C C . ARG E 1 97 ? 23.030 -7.715 -28.486 1.00 109.13 329 ARG E C 1
ATOM 3121 O O . ARG E 1 97 ? 23.468 -7.428 -27.368 1.00 119.77 329 ARG E O 1
ATOM 3129 N N . ALA E 1 98 ? 22.512 -8.910 -28.761 1.00 105.04 330 ALA E N 1
ATOM 3130 C CA . ALA E 1 98 ? 22.560 -9.978 -27.772 1.00 105.32 330 ALA E CA 1
ATOM 3131 C C . ALA E 1 98 ? 23.959 -10.565 -27.649 1.00 118.60 330 ALA E C 1
ATOM 3132 O O . ALA E 1 98 ? 24.350 -10.990 -26.558 1.00 124.16 330 ALA E O 1
ATOM 3134 N N . GLN E 1 99 ? 24.725 -10.593 -28.743 1.00 121.10 331 GLN E N 1
ATOM 3135 C CA . GLN E 1 99 ? 26.102 -11.067 -28.662 1.00 122.63 331 GLN E CA 1
ATOM 3136 C C . GLN E 1 99 ? 26.975 -10.104 -27.868 1.00 133.09 331 GLN E C 1
ATOM 3137 O O . GLN E 1 99 ? 27.933 -10.532 -27.214 1.00 143.75 331 GLN E O 1
ATOM 3143 N N . LEU E 1 100 ? 26.664 -8.805 -27.918 1.00 132.31 332 LEU E N 1
ATOM 3144 C CA . LEU E 1 100 ? 27.387 -7.823 -27.115 1.00 134.33 332 LEU E CA 1
ATOM 3145 C C . LEU E 1 100 ? 27.094 -8.010 -25.635 1.00 139.15 332 LEU E C 1
ATOM 3146 O O . LEU E 1 100 ? 27.998 -8.255 -24.829 1.00 148.13 332 LEU E O 1
ATOM 3151 N N . GLN E 1 101 ? 25.819 -7.891 -25.265 1.00 132.68 333 GLN E N 1
ATOM 3152 C CA . GLN E 1 101 ? 25.408 -7.823 -23.873 1.00 133.46 333 GLN E CA 1
ATOM 3153 C C . GLN E 1 101 ? 25.468 -9.175 -23.176 1.00 144.97 333 GLN E C 1
ATOM 3154 O O . GLN E 1 101 ? 25.239 -9.233 -21.964 1.00 149.05 333 GLN E O 1
ATOM 3160 N N . GLN E 1 102 ? 25.935 -10.205 -23.879 1.00 146.21 334 GLN E N 1
ATOM 3161 C CA . GLN E 1 102 ? 26.159 -11.501 -23.187 1.00 148.77 334 GLN E CA 1
ATOM 3162 C C . GLN E 1 102 ? 27.610 -11.507 -22.702 1.00 155.72 334 GLN E C 1
ATOM 3163 O O . GLN E 1 102 ? 27.882 -12.130 -21.663 1.00 160.49 334 GLN E O 1
ATOM 3169 N N . HIS E 1 103 ? 28.495 -10.809 -23.421 1.00 161.64 335 HIS E N 1
ATOM 3170 C CA . HIS E 1 103 ? 29.924 -10.726 -23.015 1.00 170.41 335 HIS E CA 1
ATOM 3171 C C . HIS E 1 103 ? 30.152 -9.466 -22.183 1.00 169.01 335 HIS E C 1
ATOM 3172 O O . HIS E 1 103 ? 31.160 -9.410 -21.466 1.00 172.66 335 HIS E O 1
ATOM 3179 N N . ASN E 1 104 ? 29.243 -8.495 -22.269 1.00 162.74 336 ASN E N 1
ATOM 3180 C CA . ASN E 1 104 ? 29.354 -7.298 -21.397 1.00 161.95 336 ASN E CA 1
ATOM 3181 C C . ASN E 1 104 ? 29.035 -7.735 -19.967 1.00 166.47 336 ASN E C 1
ATOM 3182 O O . ASN E 1 104 ? 29.414 -7.010 -19.034 1.00 164.66 336 ASN E O 1
ATOM 3187 N N . LEU E 1 105 ? 28.356 -8.876 -19.810 1.00 167.77 337 LEU E N 1
ATOM 3188 C CA . LEU E 1 105 ? 28.079 -9.426 -18.459 1.00 171.56 337 LEU E CA 1
ATOM 3189 C C . LEU E 1 105 ? 29.352 -10.110 -17.957 1.00 176.32 337 LEU E C 1
ATOM 3190 O O . LEU E 1 105 ? 29.564 -10.137 -16.732 1.00 177.26 337 LEU E O 1
ATOM 3192 N N . GLU E 1 106 ? 30.165 -10.634 -18.877 1.00 177.00 338 GLU E N 1
ATOM 3193 C CA . GLU E 1 106 ? 31.456 -11.253 -18.480 1.00 180.40 338 GLU E CA 1
ATOM 3194 C C . GLU E 1 106 ? 32.494 -10.155 -18.232 1.00 184.56 338 GLU E C 1
ATOM 3195 O O . GLU E 1 106 ? 33.421 -10.406 -17.457 1.00 184.30 338 GLU E O 1
ATOM 3201 N N . MET E 1 107 ? 32.339 -8.984 -18.855 1.00 184.12 339 MET E N 1
ATOM 3202 C CA . MET E 1 107 ? 33.262 -7.857 -18.565 1.00 179.15 339 MET E CA 1
ATOM 3203 C C . MET E 1 107 ? 33.192 -7.586 -17.064 1.00 184.70 339 MET E C 1
ATOM 3204 O O . MET E 1 107 ? 34.257 -7.437 -16.444 1.00 187.27 339 MET E O 1
ATOM 3209 N N . VAL E 1 108 ? 31.980 -7.539 -16.508 1.00 187.28 340 VAL E N 1
ATOM 3210 C CA . VAL E 1 108 ? 31.817 -7.361 -15.036 1.00 190.56 340 VAL E CA 1
ATOM 3211 C C . VAL E 1 108 ? 32.401 -8.592 -14.341 1.00 195.90 340 VAL E C 1
ATOM 3212 O O . VAL E 1 108 ? 33.179 -8.412 -13.385 1.00 197.59 340 VAL E O 1
ATOM 3216 N N . GLY E 1 109 ? 32.194 -9.788 -14.899 1.00 195.78 341 GLY E N 1
ATOM 3217 C CA . GLY E 1 109 ? 32.821 -11.004 -14.336 1.00 196.85 341 GLY E CA 1
ATOM 3218 C C . GLY E 1 109 ? 34.335 -10.870 -14.215 1.00 199.54 341 GLY E C 1
ATOM 3219 O O . GLY E 1 109 ? 34.840 -10.966 -13.082 1.00 201.51 341 GLY E O 1
ATOM 3220 N N . GLU E 1 110 ? 35.018 -10.577 -15.323 1.00 195.84 342 GLU E N 1
ATOM 3221 C CA . GLU E 1 110 ? 36.499 -10.451 -15.325 1.00 193.82 342 GLU E CA 1
ATOM 3222 C C . GLU E 1 110 ? 36.931 -9.304 -14.404 1.00 198.22 342 GLU E C 1
ATOM 3223 O O . GLU E 1 110 ? 37.628 -9.581 -13.411 1.00 202.25 342 GLU E O 1
ATOM 3229 N N . GLY E 1 111 ? 36.538 -8.067 -14.721 1.00 194.97 343 GLY E N 1
ATOM 3230 C CA . GLY E 1 111 ? 36.982 -6.906 -13.926 1.00 194.27 343 GLY E CA 1
ATOM 3231 C C . GLY E 1 111 ? 35.862 -6.320 -13.085 1.00 194.52 343 GLY E C 1
ATOM 3232 O O . GLY E 1 111 ? 34.849 -5.894 -13.670 1.00 194.08 343 GLY E O 1
ATOM 3233 N N . THR E 1 112 ? 36.048 -6.272 -11.761 1.00 189.43 344 THR E N 1
ATOM 3234 C CA . THR E 1 112 ? 35.010 -5.728 -10.844 1.00 185.42 344 THR E CA 1
ATOM 3235 C C . THR E 1 112 ? 35.337 -4.270 -10.496 1.00 182.67 344 THR E C 1
ATOM 3236 O O . THR E 1 112 ? 36.303 -3.737 -11.075 1.00 179.67 344 THR E O 1
ATOM 3240 N N . ARG E 1 113 ? 34.572 -3.659 -9.584 1.00 182.63 345 ARG E N 1
ATOM 3241 C CA . ARG E 1 113 ? 34.778 -2.229 -9.223 1.00 172.30 345 ARG E CA 1
ATOM 3242 C C . ARG E 1 113 ? 34.988 -2.089 -7.713 1.00 165.88 345 ARG E C 1
ATOM 3243 O O . ARG E 1 113 ? 33.983 -1.905 -6.998 1.00 163.59 345 ARG E O 1
ATOM 3245 N N . GLN E 1 114 ? 36.241 -2.157 -7.259 1.00 163.58 346 GLN E N 1
ATOM 3246 C CA . GLN E 1 114 ? 36.557 -1.971 -5.818 1.00 162.41 346 GLN E CA 1
ATOM 3247 C C . GLN E 1 114 ? 38.036 -1.592 -5.687 1.00 160.87 346 GLN E C 1
ATOM 3248 O O . GLN E 1 114 ? 38.776 -1.861 -6.652 1.00 154.65 346 GLN E O 1
ATOM 3254 N N . ARG F 1 4 ? -5.890 63.351 -81.917 1.00 97.15 236 ARG F N 1
ATOM 3255 C CA . ARG F 1 4 ? -6.569 63.578 -80.646 1.00 102.81 236 ARG F CA 1
ATOM 3256 C C . ARG F 1 4 ? -7.060 62.250 -80.076 1.00 92.96 236 ARG F C 1
ATOM 3257 O O . ARG F 1 4 ? -6.631 61.808 -79.006 1.00 71.78 236 ARG F O 1
ATOM 3265 N N . ARG F 1 5 ? -7.971 61.624 -80.817 1.00 93.42 237 ARG F N 1
ATOM 3266 C CA . ARG F 1 5 ? -8.503 60.308 -80.495 1.00 81.80 237 ARG F CA 1
ATOM 3267 C C . ARG F 1 5 ? -7.556 59.188 -80.889 1.00 75.74 237 ARG F C 1
ATOM 3268 O O . ARG F 1 5 ? -7.844 58.024 -80.596 1.00 73.93 237 ARG F O 1
ATOM 3276 N N . ALA F 1 6 ? -6.443 59.514 -81.550 1.00 74.21 238 ALA F N 1
ATOM 3277 C CA . ALA F 1 6 ? -5.486 58.501 -81.977 1.00 70.68 238 ALA F CA 1
ATOM 3278 C C . ALA F 1 6 ? -4.870 57.747 -80.805 1.00 73.78 238 ALA F C 1
ATOM 3279 O O . ALA F 1 6 ? -4.404 56.618 -80.987 1.00 71.24 238 ALA F O 1
ATOM 3281 N N . GLN F 1 7 ? -4.844 58.340 -79.611 1.00 85.57 239 GLN F N 1
ATOM 3282 C CA . GLN F 1 7 ? -4.413 57.579 -78.444 1.00 79.49 239 GLN F CA 1
ATOM 3283 C C . GLN F 1 7 ? -5.489 56.609 -77.982 1.00 74.56 239 GLN F C 1
ATOM 3284 O O . GLN F 1 7 ? -5.164 55.533 -77.468 1.00 80.46 239 GLN F O 1
ATOM 3290 N N . HIS F 1 8 ? -6.765 56.964 -78.154 1.00 70.96 240 HIS F N 1
ATOM 3291 C CA . HIS F 1 8 ? -7.842 56.068 -77.760 1.00 69.82 240 HIS F CA 1
ATOM 3292 C C . HIS F 1 8 ? -7.991 54.920 -78.749 1.00 71.17 240 HIS F C 1
ATOM 3293 O O . HIS F 1 8 ? -8.387 53.816 -78.358 1.00 72.12 240 HIS F O 1
ATOM 3300 N N . ASN F 1 9 ? -7.668 55.156 -80.024 1.00 70.26 241 ASN F N 1
ATOM 3301 C CA . ASN F 1 9 ? -7.566 54.058 -80.979 1.00 69.12 241 ASN F CA 1
ATOM 3302 C C . ASN F 1 9 ? -6.435 53.112 -80.598 1.00 72.25 241 ASN F C 1
ATOM 3303 O O . ASN F 1 9 ? -6.590 51.887 -80.648 1.00 86.35 241 ASN F O 1
ATOM 3308 N N . GLU F 1 10 ? -5.284 53.669 -80.220 1.00 65.06 242 GLU F N 1
ATOM 3309 C CA . GLU F 1 10 ? -4.168 52.843 -79.778 1.00 65.28 242 GLU F CA 1
ATOM 3310 C C . GLU F 1 10 ? -4.503 52.098 -78.492 1.00 66.19 242 GLU F C 1
ATOM 3311 O O . GLU F 1 10 ? -4.070 50.955 -78.305 1.00 73.02 242 GLU F O 1
ATOM 3317 N N . VAL F 1 11 ? -5.277 52.722 -77.599 1.00 68.91 243 VAL F N 1
ATOM 3318 C CA . VAL F 1 11 ? -5.665 52.063 -76.355 1.00 75.69 243 VAL F CA 1
ATOM 3319 C C . VAL F 1 11 ? -6.625 50.913 -76.633 1.00 76.90 243 VAL F C 1
ATOM 3320 O O . VAL F 1 11 ? -6.496 49.828 -76.054 1.00 88.19 243 VAL F O 1
ATOM 3324 N N . GLU F 1 12 ? -7.604 51.128 -77.515 1.00 67.49 244 GLU F N 1
ATOM 3325 C CA . GLU F 1 12 ? -8.489 50.034 -77.901 1.00 65.34 244 GLU F CA 1
ATOM 3326 C C . GLU F 1 12 ? -7.713 48.933 -78.609 1.00 67.77 244 GLU F C 1
ATOM 3327 O O . GLU F 1 12 ? -7.995 47.744 -78.418 1.00 69.85 244 GLU F O 1
ATOM 3333 N N . ARG F 1 13 ? -6.734 49.311 -79.436 1.00 70.68 245 ARG F N 1
ATOM 3334 C CA . ARG F 1 13 ? -5.890 48.321 -80.098 1.00 64.88 245 ARG F CA 1
ATOM 3335 C C . ARG F 1 13 ? -5.105 47.492 -79.090 1.00 68.02 245 ARG F C 1
ATOM 3336 O O . ARG F 1 13 ? -4.909 46.288 -79.289 1.00 74.64 245 ARG F O 1
ATOM 3344 N N . ARG F 1 14 ? -4.630 48.122 -78.012 1.00 71.18 246 ARG F N 1
ATOM 3345 C CA . ARG F 1 14 ? -3.930 47.375 -76.973 1.00 64.46 246 ARG F CA 1
ATOM 3346 C C . ARG F 1 14 ? -4.883 46.459 -76.216 1.00 64.18 246 ARG F C 1
ATOM 3347 O O . ARG F 1 14 ? -4.528 45.320 -75.892 1.00 69.89 246 ARG F O 1
ATOM 3355 N N . ARG F 1 15 ? -6.087 46.944 -75.901 1.00 64.40 247 ARG F N 1
ATOM 3356 C CA . ARG F 1 15 ? -7.038 46.102 -75.184 1.00 67.10 247 ARG F CA 1
ATOM 3357 C C . ARG F 1 15 ? -7.466 44.910 -76.031 1.00 73.12 247 ARG F C 1
ATOM 3358 O O . ARG F 1 15 ? -7.511 43.776 -75.539 1.00 76.48 247 ARG F O 1
ATOM 3366 N N . ARG F 1 16 ? -7.771 45.144 -77.309 1.00 72.69 248 ARG F N 1
ATOM 3367 C CA . ARG F 1 16 ? -8.149 44.043 -78.185 1.00 67.32 248 ARG F CA 1
ATOM 3368 C C . ARG F 1 16 ? -6.969 43.139 -78.506 1.00 72.83 248 ARG F C 1
ATOM 3369 O O . ARG F 1 16 ? -7.174 41.997 -78.927 1.00 80.99 248 ARG F O 1
ATOM 3377 N N . ASP F 1 17 ? -5.738 43.621 -78.334 1.00 74.57 249 ASP F N 1
ATOM 3378 C CA . ASP F 1 17 ? -4.592 42.727 -78.448 1.00 78.38 249 ASP F CA 1
ATOM 3379 C C . ASP F 1 17 ? -4.506 41.789 -77.251 1.00 76.09 249 ASP F C 1
ATOM 3380 O O . ASP F 1 17 ? -4.210 40.600 -77.410 1.00 80.24 249 ASP F O 1
ATOM 3385 N N . LYS F 1 18 ? -4.754 42.307 -76.044 1.00 78.22 250 LYS F N 1
ATOM 3386 C CA . LYS F 1 18 ? -4.627 41.480 -74.848 1.00 80.23 250 LYS F CA 1
ATOM 3387 C C . LYS F 1 18 ? -5.602 40.308 -74.872 1.00 75.13 250 LYS F C 1
ATOM 3388 O O . LYS F 1 18 ? -5.225 39.176 -74.548 1.00 76.30 250 LYS F O 1
ATOM 3394 N N . ILE F 1 19 ? -6.856 40.552 -75.256 1.00 73.04 251 ILE F N 1
ATOM 3395 C CA . ILE F 1 19 ? -7.834 39.470 -75.229 1.00 69.22 251 ILE F CA 1
ATOM 3396 C C . ILE F 1 19 ? -7.603 38.492 -76.381 1.00 73.16 251 ILE F C 1
ATOM 3397 O O . ILE F 1 19 ? -7.807 37.283 -76.228 1.00 76.06 251 ILE F O 1
ATOM 3402 N N . ASN F 1 20 ? -7.157 38.979 -77.544 1.00 73.37 252 ASN F N 1
ATOM 3403 C CA . ASN F 1 20 ? -6.749 38.05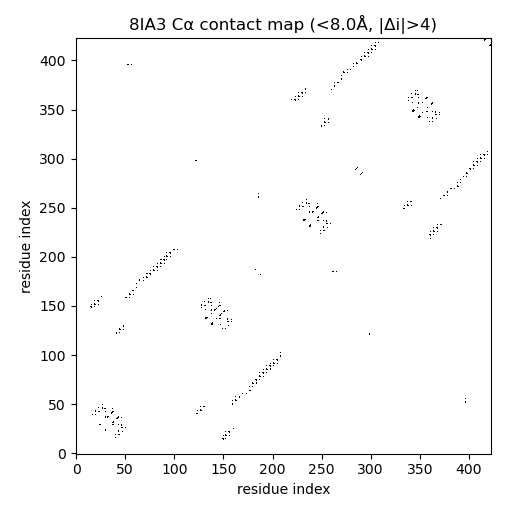8 -78.602 1.00 73.58 252 ASN F CA 1
ATOM 3404 C C . ASN F 1 20 ? -5.513 37.266 -78.198 1.00 78.30 252 ASN F C 1
ATOM 3405 O O . ASN F 1 20 ? -5.414 36.069 -78.490 1.00 82.88 252 ASN F O 1
ATOM 3410 N N . ASN F 1 21 ? -4.559 37.907 -77.522 1.00 74.78 253 ASN F N 1
ATOM 3411 C CA . ASN F 1 21 ? -3.457 37.135 -76.968 1.00 70.72 253 ASN F CA 1
ATOM 3412 C C . ASN F 1 21 ? -3.933 36.189 -75.877 1.00 67.93 253 ASN F C 1
ATOM 3413 O O . ASN F 1 21 ? -3.276 35.175 -75.623 1.00 66.61 253 ASN F O 1
ATOM 3418 N N . TRP F 1 22 ? -5.073 36.481 -75.252 1.00 70.89 254 TRP F N 1
ATOM 3419 C CA . TRP F 1 22 ? -5.619 35.601 -74.228 1.00 72.00 254 TRP F CA 1
ATOM 3420 C C . TRP F 1 22 ? -6.454 34.468 -74.802 1.00 64.79 254 TRP F C 1
ATOM 3421 O O . TRP F 1 22 ? -6.561 33.416 -74.164 1.00 66.60 254 TRP F O 1
ATOM 3432 N N . ILE F 1 23 ? -7.058 34.646 -75.977 1.00 61.30 255 ILE F N 1
ATOM 3433 C CA . ILE F 1 23 ? -7.701 33.494 -76.598 1.00 62.09 255 ILE F CA 1
ATOM 3434 C C . ILE F 1 23 ? -6.673 32.657 -77.339 1.00 62.68 255 ILE F C 1
ATOM 3435 O O . ILE F 1 23 ? -6.824 31.436 -77.437 1.00 72.46 255 ILE F O 1
ATOM 3440 N N . VAL F 1 24 ? -5.624 33.281 -77.877 1.00 62.44 256 VAL F N 1
ATOM 3441 C CA . VAL F 1 24 ? -4.578 32.503 -78.531 1.00 63.77 256 VAL F CA 1
ATOM 3442 C C . VAL F 1 24 ? -3.707 31.797 -77.495 1.00 68.07 256 VAL F C 1
ATOM 3443 O O . VAL F 1 24 ? -3.230 30.680 -77.727 1.00 71.16 256 VAL F O 1
ATOM 3447 N N . GLN F 1 25 ? -3.476 32.428 -76.339 1.00 67.76 257 GLN F N 1
ATOM 3448 C CA . GLN F 1 25 ? -2.872 31.693 -75.233 1.00 72.82 257 GLN F CA 1
ATOM 3449 C C . GLN F 1 25 ? -3.815 30.596 -74.753 1.00 73.58 257 GLN F C 1
ATOM 3450 O O . GLN F 1 25 ? -3.374 29.502 -74.380 1.00 73.95 257 GLN F O 1
ATOM 3456 N N . LEU F 1 26 ? -5.121 30.870 -74.766 1.00 72.80 258 LEU F N 1
ATOM 3457 C CA . LEU F 1 26 ? -6.104 29.836 -74.471 1.00 66.49 258 LEU F CA 1
ATOM 3458 C C . LEU F 1 26 ? -6.128 28.782 -75.570 1.00 71.80 258 LEU F C 1
ATOM 3459 O O . LEU F 1 26 ? -6.073 27.580 -75.295 1.00 80.66 258 LEU F O 1
ATOM 3464 N N . SER F 1 27 ? -6.181 29.219 -76.830 1.00 77.13 259 SER F N 1
ATOM 3465 C CA . SER F 1 27 ? -6.296 28.275 -77.937 1.00 79.88 259 SER F CA 1
ATOM 3466 C C . SER F 1 27 ? -5.107 27.325 -77.983 1.00 80.95 259 SER F C 1
ATOM 3467 O O . SER F 1 27 ? -5.278 26.121 -78.211 1.00 86.02 259 SER F O 1
ATOM 3470 N N . LYS F 1 28 ? -3.898 27.840 -77.755 1.00 82.04 260 LYS F N 1
ATOM 3471 C CA . LYS F 1 28 ? -2.697 27.029 -77.916 1.00 86.20 260 LYS F CA 1
ATOM 3472 C C . LYS F 1 28 ? -2.515 25.986 -76.819 1.00 90.83 260 LYS F C 1
ATOM 3473 O O . LYS F 1 28 ? -1.482 25.307 -76.819 1.00 99.03 260 LYS F O 1
ATOM 3479 N N . ILE F 1 29 ? -3.464 25.837 -75.891 1.00 89.86 261 ILE F N 1
ATOM 3480 C CA . ILE F 1 29 ? -3.308 24.863 -74.813 1.00 89.17 261 ILE F CA 1
ATOM 3481 C C . ILE F 1 29 ? -4.482 23.892 -74.705 1.00 85.39 261 ILE F C 1
ATOM 3482 O O . ILE F 1 29 ? -4.317 22.780 -74.194 1.00 84.25 261 ILE F O 1
ATOM 3487 N N . ILE F 1 30 ? -5.667 24.279 -75.175 1.00 83.75 262 ILE F N 1
ATOM 3488 C CA . ILE F 1 30 ? -6.786 23.336 -75.150 1.00 91.16 262 ILE F CA 1
ATOM 3489 C C . ILE F 1 30 ? -6.554 22.280 -76.222 1.00 104.66 262 ILE F C 1
ATOM 3490 O O . ILE F 1 30 ? -6.477 22.614 -77.413 1.00 114.79 262 ILE F O 1
ATOM 3495 N N . PRO F 1 31 ? -6.441 21.003 -75.848 1.00 97.58 263 PRO F N 1
ATOM 3496 C CA . PRO F 1 31 ? -6.229 19.957 -76.860 1.00 105.48 263 PRO F CA 1
ATOM 3497 C C . PRO F 1 31 ? -7.400 19.787 -77.809 1.00 119.41 263 PRO F C 1
ATOM 3498 O O . PRO F 1 31 ? -7.208 19.271 -78.918 1.00 123.30 263 PRO F O 1
ATOM 3502 N N . ASP F 1 32 ? -8.605 20.205 -77.410 1.00 125.52 264 ASP F N 1
ATOM 3503 C CA . ASP F 1 32 ? -9.765 20.099 -78.290 1.00 126.91 264 ASP F CA 1
ATOM 3504 C C . ASP F 1 32 ? -9.563 20.894 -79.577 1.00 133.94 264 ASP F C 1
ATOM 3505 O O . ASP F 1 32 ? -10.157 20.563 -80.611 1.00 140.41 264 ASP F O 1
ATOM 3510 N N . CYS F 1 33 ? -8.731 21.939 -79.531 1.00 135.28 265 CYS F N 1
ATOM 3511 C CA . CYS F 1 33 ? -8.389 22.757 -80.691 1.00 143.09 265 CYS F CA 1
ATOM 3512 C C . CYS F 1 33 ? -6.891 23.063 -80.707 1.00 145.50 265 CYS F C 1
ATOM 3513 O O . CYS F 1 33 ? -6.479 24.201 -80.952 1.00 140.17 265 CYS F O 1
ATOM 3516 N N . ASN F 1 34 ? -6.056 22.054 -80.436 1.00 148.86 266 ASN F N 1
ATOM 3517 C CA . ASN F 1 34 ? -4.594 22.208 -80.450 1.00 151.95 266 ASN F CA 1
ATOM 3518 C C . ASN F 1 34 ? -4.040 21.880 -81.839 1.00 167.78 266 ASN F C 1
ATOM 3519 O O . ASN F 1 34 ? -3.473 20.813 -82.090 1.00 173.54 266 ASN F O 1
ATOM 3524 N N . ALA F 1 35 ? -4.233 22.835 -82.754 1.00 166.79 267 ALA F N 1
ATOM 3525 C CA . ALA F 1 35 ? -3.732 22.742 -84.131 1.00 169.43 267 ALA F CA 1
ATOM 3526 C C . ALA F 1 35 ? -4.230 21.483 -84.848 1.00 174.73 267 ALA F C 1
ATOM 3527 O O . ALA F 1 35 ? -3.517 20.877 -85.648 1.00 178.36 267 ALA F O 1
ATOM 3529 N N . ASP F 1 36 ? -5.470 21.097 -84.564 1.00 172.11 268 ASP F N 1
ATOM 3530 C CA . ASP F 1 36 ? -6.174 20.014 -85.246 1.00 174.96 268 ASP F CA 1
ATOM 3531 C C . ASP F 1 36 ? -7.552 20.415 -85.723 1.00 173.05 268 ASP F C 1
ATOM 3532 O O . ASP F 1 36 ? -8.106 19.738 -86.596 1.00 171.93 268 ASP F O 1
ATOM 3537 N N . ASN F 1 37 ? -8.127 21.469 -85.159 1.00 171.07 269 ASN F N 1
ATOM 3538 C CA . ASN F 1 37 ? -9.520 21.847 -85.296 1.00 167.95 269 ASN F CA 1
ATOM 3539 C C . ASN F 1 37 ? -9.703 22.744 -86.524 1.00 164.70 269 ASN F C 1
ATOM 3540 O O . ASN F 1 37 ? -8.783 23.424 -86.979 1.00 167.77 269 ASN F O 1
ATOM 3545 N N . SER F 1 38 ? -10.910 22.725 -87.073 1.00 158.33 270 SER F N 1
ATOM 3546 C CA . SER F 1 38 ? -11.186 23.385 -88.346 1.00 152.10 270 SER F CA 1
ATOM 3547 C C . SER F 1 38 ? -11.349 24.893 -88.156 1.00 140.39 270 SER F C 1
ATOM 3548 O O . SER F 1 38 ? -11.078 25.436 -87.083 1.00 141.75 270 SER F O 1
ATOM 3551 N N . LYS F 1 39 ? -11.800 25.593 -89.210 1.00 143.83 271 LYS F N 1
ATOM 3552 C CA . LYS F 1 39 ? -12.091 27.023 -89.116 1.00 136.24 271 LYS F CA 1
ATOM 3553 C C . LYS F 1 39 ? -13.385 27.305 -88.364 1.00 133.99 271 LYS F C 1
ATOM 3554 O O . LYS F 1 39 ? -13.629 28.458 -87.993 1.00 131.35 271 LYS F O 1
ATOM 3556 N N . THR F 1 40 ? -14.203 26.283 -88.118 1.00 137.80 272 THR F N 1
ATOM 3557 C CA . THR F 1 40 ? -15.425 26.448 -87.343 1.00 136.63 272 THR F CA 1
ATOM 3558 C C . THR F 1 40 ? -15.197 26.279 -85.846 1.00 137.06 272 THR F C 1
ATOM 3559 O O . THR F 1 40 ? -15.927 26.878 -85.046 1.00 130.39 272 THR F O 1
ATOM 3563 N N . GLY F 1 41 ? -14.200 25.483 -85.454 1.00 147.92 273 GLY F N 1
ATOM 3564 C CA . GLY F 1 41 ? -13.889 25.271 -84.054 1.00 143.26 273 GLY F CA 1
ATOM 3565 C C . GLY F 1 41 ? -12.720 26.105 -83.564 1.00 129.62 273 GLY F C 1
ATOM 3566 O O . GLY F 1 41 ? -12.595 26.360 -82.361 1.00 132.63 273 GLY F O 1
ATOM 3567 N N . ALA F 1 42 ? -11.850 26.528 -84.481 1.00 129.42 274 ALA F N 1
ATOM 3568 C CA . ALA F 1 42 ? -10.877 27.565 -84.170 1.00 110.50 274 ALA F CA 1
ATOM 3569 C C . ALA F 1 42 ? -11.513 28.944 -84.169 1.00 107.62 274 ALA F C 1
ATOM 3570 O O . ALA F 1 42 ? -10.818 29.939 -83.935 1.00 107.29 274 ALA F O 1
ATOM 3572 N N . SER F 1 43 ? -12.812 29.015 -84.451 1.00 107.81 275 SER F N 1
ATOM 3573 C CA . SER F 1 43 ? -13.567 30.234 -84.223 1.00 102.17 275 SER F CA 1
ATOM 3574 C C . SER F 1 43 ? -13.425 30.659 -82.771 1.00 101.55 275 SER F C 1
ATOM 3575 O O . SER F 1 43 ? -13.472 29.833 -81.854 1.00 101.83 275 SER F O 1
ATOM 3578 N N . LYS F 1 44 ? -13.239 31.963 -82.572 1.00 97.02 276 LYS F N 1
ATOM 3579 C CA . LYS F 1 44 ? -12.928 32.473 -81.241 1.00 88.40 276 LYS F CA 1
ATOM 3580 C C . LYS F 1 44 ? -14.053 32.168 -80.253 1.00 86.35 276 LYS F C 1
ATOM 3581 O O . LYS F 1 44 ? -13.794 31.775 -79.109 1.00 88.25 276 LYS F O 1
ATOM 3587 N N . GLY F 1 45 ? -15.308 32.317 -80.679 1.00 85.48 277 GLY F N 1
ATOM 3588 C CA . GLY F 1 45 ? -16.422 31.890 -79.845 1.00 85.76 277 GLY F CA 1
ATOM 3589 C C . GLY F 1 45 ? -16.469 30.395 -79.597 1.00 82.41 277 GLY F C 1
ATOM 3590 O O . GLY F 1 45 ? -17.088 29.953 -78.620 1.00 71.07 277 GLY F O 1
ATOM 3591 N N . GLY F 1 46 ? -15.840 29.606 -80.468 1.00 94.67 278 GLY F N 1
ATOM 3592 C CA . GLY F 1 46 ? -15.792 28.166 -80.313 1.00 93.58 278 GLY F CA 1
ATOM 3593 C C . GLY F 1 46 ? -14.731 27.699 -79.337 1.00 89.74 278 GLY F C 1
ATOM 3594 O O . GLY F 1 46 ? -14.939 26.717 -78.619 1.00 95.12 278 GLY F O 1
ATOM 3595 N N . ILE F 1 47 ? -13.584 28.384 -79.308 1.00 86.92 279 ILE F N 1
ATOM 3596 C CA . ILE F 1 47 ? -12.565 28.082 -78.304 1.00 88.33 279 ILE F CA 1
ATOM 3597 C C . ILE F 1 47 ? -13.120 28.301 -76.905 1.00 81.86 279 ILE F C 1
ATOM 3598 O O . ILE F 1 47 ? -12.732 27.610 -75.955 1.00 74.95 279 ILE F O 1
ATOM 3603 N N . LEU F 1 48 ? -14.033 29.263 -76.756 1.00 84.96 280 LEU F N 1
ATOM 3604 C CA . LEU F 1 48 ? -14.646 29.524 -75.458 1.00 80.57 280 LEU F CA 1
ATOM 3605 C C . LEU F 1 48 ? -15.523 28.359 -75.016 1.00 79.96 280 LEU F C 1
ATOM 3606 O O . LEU F 1 48 ? -15.445 27.916 -73.864 1.00 77.77 280 LEU F O 1
ATOM 3611 N N . SER F 1 49 ? -16.368 27.850 -75.918 1.00 79.24 281 SER F N 1
ATOM 3612 C CA . SER F 1 49 ? -17.151 26.657 -75.608 1.00 80.85 281 SER F CA 1
ATOM 3613 C C . SER F 1 49 ? -16.269 25.435 -75.386 1.00 83.66 281 SER F C 1
ATOM 3614 O O . SER F 1 49 ? -16.682 24.492 -74.701 1.00 83.91 281 SER F O 1
ATOM 3617 N N . LYS F 1 50 ? -15.063 25.422 -75.964 1.00 87.02 282 LYS F N 1
ATOM 3618 C CA . LYS F 1 50 ? -14.158 24.292 -75.775 1.00 87.10 282 LYS F CA 1
ATOM 3619 C C . LYS F 1 50 ? -13.327 24.442 -74.506 1.00 81.42 282 LYS F C 1
ATOM 3620 O O . LYS F 1 50 ? -13.063 23.452 -73.812 1.00 80.62 282 LYS F O 1
ATOM 3626 N N . ALA F 1 51 ? -12.896 25.667 -74.195 1.00 72.68 283 ALA F N 1
ATOM 3627 C CA . ALA F 1 51 ? -12.316 25.930 -72.883 1.00 69.59 283 ALA F CA 1
ATOM 3628 C C . ALA F 1 51 ? -13.360 25.763 -71.789 1.00 73.14 283 ALA F C 1
ATOM 3629 O O . ALA F 1 51 ? -13.045 25.313 -70.682 1.00 70.11 283 ALA F O 1
ATOM 3631 N N . CYS F 1 52 ? -14.609 26.139 -72.079 1.00 77.98 284 CYS F N 1
ATOM 3632 C CA . CYS F 1 52 ? -15.696 25.898 -71.137 1.00 77.52 284 CYS F CA 1
ATOM 3633 C C . CYS F 1 52 ? -15.894 24.404 -70.916 1.00 80.14 284 CYS F C 1
ATOM 3634 O O . CYS F 1 52 ? -16.190 23.967 -69.799 1.00 78.43 284 CYS F O 1
ATOM 3637 N N . ASP F 1 53 ? -15.742 23.604 -71.973 1.00 79.58 285 ASP F N 1
ATOM 3638 C CA . ASP F 1 53 ? -15.725 22.157 -71.801 1.00 77.14 285 ASP F CA 1
ATOM 3639 C C . ASP F 1 53 ? -14.480 21.708 -71.052 1.00 77.96 285 ASP F C 1
ATOM 3640 O O . ASP F 1 53 ? -14.573 20.972 -70.065 1.00 82.16 285 ASP F O 1
ATOM 3645 N N . TYR F 1 54 ? -13.304 22.156 -71.502 1.00 71.27 286 TYR F N 1
ATOM 3646 C CA . TYR F 1 54 ? -12.049 21.632 -70.971 1.00 64.30 286 TYR F CA 1
ATOM 3647 C C . TYR F 1 54 ? -11.974 21.832 -69.463 1.00 62.55 286 TYR F C 1
ATOM 3648 O O . TYR F 1 54 ? -11.544 20.936 -68.728 1.00 65.48 286 TYR F O 1
ATOM 3657 N N . ILE F 1 55 ? -12.392 23.005 -68.985 1.00 76.20 287 ILE F N 1
ATOM 3658 C CA . ILE F 1 55 ? -12.399 23.278 -67.550 1.00 73.89 287 ILE F CA 1
ATOM 3659 C C . ILE F 1 55 ? -13.452 22.427 -66.852 1.00 74.20 287 ILE F C 1
ATOM 3660 O O . ILE F 1 55 ? -13.177 21.784 -65.832 1.00 76.15 287 ILE F O 1
ATOM 3665 N N . ARG F 1 56 ? -14.678 22.429 -67.387 1.00 75.62 288 ARG F N 1
ATOM 3666 C CA . ARG F 1 56 ? -15.751 21.616 -66.829 1.00 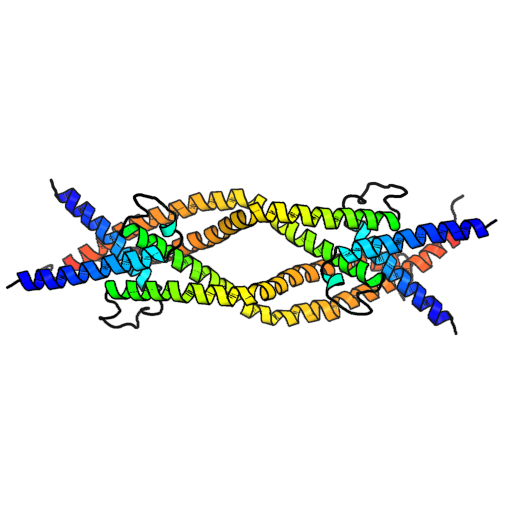75.62 288 ARG F CA 1
ATOM 3667 C C . ARG F 1 56 ? -15.357 20.148 -66.811 1.00 79.15 288 ARG F C 1
ATOM 3668 O O . ARG F 1 56 ? -15.694 19.412 -65.877 1.00 81.38 288 ARG F O 1
ATOM 3676 N N . GLU F 1 57 ? -14.633 19.712 -67.842 1.00 82.11 289 GLU F N 1
ATOM 3677 C CA . GLU F 1 57 ? -14.234 18.317 -67.981 1.00 84.31 289 GLU F CA 1
ATOM 3678 C C . GLU F 1 57 ? -13.010 17.974 -67.136 1.00 82.76 289 GLU F C 1
ATOM 3679 O O . GLU F 1 57 ? -12.870 16.824 -66.704 1.00 87.81 289 GLU F O 1
ATOM 3685 N N . LEU F 1 58 ? -12.128 18.940 -66.871 1.00 72.26 290 LEU F N 1
ATOM 3686 C CA . LEU F 1 58 ? -10.964 18.636 -66.045 1.00 68.04 290 LEU F CA 1
ATOM 3687 C C . LEU F 1 58 ? -11.297 18.629 -64.558 1.00 69.70 290 LEU F C 1
ATOM 3688 O O . LEU F 1 58 ? -10.647 17.909 -63.792 1.00 71.01 290 LEU F O 1
ATOM 3693 N N . ARG F 1 59 ? -12.290 19.413 -64.127 1.00 76.70 291 ARG F N 1
ATOM 3694 C CA . ARG F 1 59 ? -12.655 19.422 -62.712 1.00 79.15 291 ARG F CA 1
ATOM 3695 C C . ARG F 1 59 ? -13.168 18.060 -62.264 1.00 81.61 291 ARG F C 1
ATOM 3696 O O . ARG F 1 59 ? -12.807 17.576 -61.185 1.00 83.60 291 ARG F O 1
ATOM 3704 N N . GLN F 1 60 ? -14.021 17.430 -63.075 1.00 79.16 292 GLN F N 1
ATOM 3705 C CA . GLN F 1 60 ? -14.512 16.101 -62.733 1.00 75.93 292 GLN F CA 1
ATOM 3706 C C . GLN F 1 60 ? -13.406 15.060 -62.861 1.00 77.55 292 GLN F C 1
ATOM 3707 O O . GLN F 1 60 ? -13.385 14.075 -62.113 1.00 86.94 292 GLN F O 1
ATOM 3713 N N . THR F 1 61 ? -12.479 15.258 -63.805 1.00 82.01 293 THR F N 1
ATOM 3714 C CA . THR F 1 61 ? -11.315 14.381 -63.903 1.00 78.11 293 THR F CA 1
ATOM 3715 C C . THR F 1 61 ? -10.401 14.544 -62.695 1.00 73.73 293 THR F C 1
ATOM 3716 O O . THR F 1 61 ? -10.049 13.560 -62.035 1.00 77.06 293 THR F O 1
ATOM 3720 N N . ASN F 1 62 ? -10.031 15.789 -62.372 1.00 74.48 294 ASN F N 1
ATOM 3721 C CA . ASN F 1 62 ? -9.224 16.052 -61.183 1.00 73.81 294 ASN F CA 1
ATOM 3722 C C . ASN F 1 62 ? -9.848 15.446 -59.933 1.00 76.08 294 ASN F C 1
ATOM 3723 O O . ASN F 1 62 ? -9.139 14.919 -59.069 1.00 77.89 294 ASN F O 1
ATOM 3728 N N . GLN F 1 63 ? -11.176 15.511 -59.822 1.00 86.80 295 GLN F N 1
ATOM 3729 C CA . GLN F 1 63 ? -11.863 14.999 -58.646 1.00 84.18 295 GLN F CA 1
ATOM 3730 C C . GLN F 1 63 ? -11.890 13.475 -58.615 1.00 89.21 295 GLN F C 1
ATOM 3731 O O . GLN F 1 63 ? -12.013 12.894 -57.530 1.00 94.18 295 GLN F O 1
ATOM 3737 N N . ARG F 1 64 ? -11.780 12.815 -59.777 1.00 86.41 296 ARG F N 1
ATOM 3738 C CA . ARG F 1 64 ? -11.649 11.358 -59.796 1.00 88.14 296 ARG F CA 1
ATOM 3739 C C . ARG F 1 64 ? -10.260 10.919 -59.340 1.00 91.02 296 ARG F C 1
ATOM 3740 O O . ARG F 1 64 ? -10.127 9.973 -58.553 1.00 89.66 296 ARG F O 1
ATOM 3748 N N . MET F 1 65 ? -9.211 11.589 -59.831 1.00 90.35 297 MET F N 1
ATOM 3749 C CA . MET F 1 65 ? -7.845 11.198 -59.485 1.00 93.11 297 MET F CA 1
ATOM 3750 C C . MET F 1 65 ? -7.602 11.272 -57.982 1.00 100.41 297 MET F C 1
ATOM 3751 O O . MET F 1 65 ? -7.152 10.298 -57.366 1.00 107.04 297 MET F O 1
ATOM 3756 N N . GLN F 1 66 ? -7.888 12.427 -57.374 1.00 98.22 298 GLN F N 1
ATOM 3757 C CA . GLN F 1 66 ? -7.550 12.633 -55.970 1.00 104.95 298 GLN F CA 1
ATOM 3758 C C . GLN F 1 66 ? -8.365 11.750 -55.035 1.00 107.81 298 GLN F C 1
ATOM 3759 O O . GLN F 1 66 ? -8.018 11.643 -53.854 1.00 136.85 298 GLN F O 1
ATOM 3765 N N . GLU F 1 67 ? -9.426 11.109 -55.532 1.00 102.21 299 GLU F N 1
ATOM 3766 C CA . GLU F 1 67 ? -10.065 10.045 -54.765 1.00 103.06 299 GLU F CA 1
ATOM 3767 C C . GLU F 1 67 ? -9.103 8.880 -54.556 1.00 101.38 299 GLU F C 1
ATOM 3768 O O . GLU F 1 67 ? -8.995 8.344 -53.447 1.00 99.83 299 GLU F O 1
ATOM 3774 N N . THR F 1 68 ? -8.371 8.496 -55.606 1.00 103.81 300 THR F N 1
ATOM 3775 C CA . THR F 1 68 ? -7.372 7.435 -55.525 1.00 98.44 300 THR F CA 1
ATOM 3776 C C . THR F 1 68 ? -5.982 7.971 -55.213 1.00 95.60 300 THR F C 1
ATOM 3777 O O . THR F 1 68 ? -5.233 7.338 -54.459 1.00 100.63 300 THR F O 1
ATOM 3781 N N . PHE F 1 69 ? -5.631 9.134 -55.772 1.00 95.95 301 PHE F N 1
ATOM 3782 C CA . PHE F 1 69 ? -4.278 9.662 -55.615 1.00 97.05 301 PHE F CA 1
ATOM 3783 C C . PHE F 1 69 ? -3.892 9.817 -54.152 1.00 98.58 301 PHE F C 1
ATOM 3784 O O . PHE F 1 69 ? -2.716 9.657 -53.803 1.00 100.12 301 PHE F O 1
ATOM 3792 N N . LYS F 1 70 ? -4.857 10.135 -53.286 1.00 97.89 302 LYS F N 1
ATOM 3793 C CA . LYS F 1 70 ? -4.539 10.341 -51.878 1.00 98.48 302 LYS F CA 1
ATOM 3794 C C . LYS F 1 70 ? -3.900 9.098 -51.274 1.00 100.24 302 LYS F C 1
ATOM 3795 O O . LYS F 1 70 ? -2.898 9.194 -50.555 1.00 101.02 302 LYS F O 1
ATOM 3797 N N . GLU F 1 71 ? -4.456 7.919 -51.568 1.00 98.33 303 GLU F N 1
ATOM 3798 C CA . GLU F 1 71 ? -3.827 6.676 -51.133 1.00 97.32 303 GLU F CA 1
ATOM 3799 C C . GLU F 1 71 ? -2.537 6.401 -51.897 1.00 89.80 303 GLU F C 1
ATOM 3800 O O . GLU F 1 71 ? -1.590 5.846 -51.328 1.00 91.35 303 GLU F O 1
ATOM 3806 N N . ALA F 1 72 ? -2.480 6.780 -53.177 1.00 90.37 304 ALA F N 1
ATOM 3807 C CA . ALA F 1 72 ? -1.274 6.555 -53.966 1.00 93.02 304 ALA F CA 1
ATOM 3808 C C . ALA F 1 72 ? -0.130 7.454 -53.515 1.00 89.72 304 ALA F C 1
ATOM 3809 O O . ALA F 1 72 ? 1.042 7.086 -53.661 1.00 87.65 304 ALA F O 1
ATOM 3811 N N . GLU F 1 73 ? -0.448 8.637 -52.984 1.00 89.26 305 GLU F N 1
ATOM 3812 C CA . GLU F 1 73 ? 0.597 9.546 -52.529 1.00 86.28 305 GLU F CA 1
ATOM 3813 C C . GLU F 1 73 ? 1.381 8.951 -51.366 1.00 89.49 305 GLU F C 1
ATOM 3814 O O . GLU F 1 73 ? 2.611 9.077 -51.306 1.00 88.37 305 GLU F O 1
ATOM 3820 N N . ARG F 1 74 ? 0.693 8.292 -50.431 1.00 89.43 306 ARG F N 1
ATOM 3821 C CA . ARG F 1 74 ? 1.366 7.918 -49.193 1.00 82.93 306 ARG F CA 1
ATOM 3822 C C . ARG F 1 74 ? 2.398 6.817 -49.402 1.00 81.40 306 ARG F C 1
ATOM 3823 O O . ARG F 1 74 ? 3.188 6.549 -48.490 1.00 85.87 306 ARG F O 1
ATOM 3831 N N . LEU F 1 75 ? 2.434 6.201 -50.585 1.00 80.86 307 LEU F N 1
ATOM 3832 C CA . LEU F 1 75 ? 3.485 5.231 -50.877 1.00 85.06 307 LEU F CA 1
ATOM 3833 C C . LEU F 1 75 ? 4.860 5.889 -50.909 1.00 87.92 307 LEU F C 1
ATOM 3834 O O . LEU F 1 75 ? 5.853 5.263 -50.521 1.00 87.56 307 LEU F O 1
ATOM 3839 N N . GLN F 1 76 ? 4.942 7.138 -51.371 1.00 83.01 308 GLN F N 1
ATOM 3840 C CA . GLN F 1 76 ? 6.203 7.866 -51.317 1.00 82.69 308 GLN F CA 1
ATOM 3841 C C . GLN F 1 76 ? 6.502 8.355 -49.905 1.00 89.17 308 GLN F C 1
ATOM 3842 O O . GLN F 1 76 ? 7.669 8.393 -49.496 1.00 86.01 308 GLN F O 1
ATOM 3848 N N . MET F 1 77 ? 5.465 8.752 -49.159 1.00 93.28 309 MET F N 1
ATOM 3849 C CA . MET F 1 77 ? 5.644 9.077 -47.747 1.00 88.48 309 MET F CA 1
ATOM 3850 C C . MET F 1 77 ? 6.275 7.903 -47.014 1.00 82.95 309 MET F C 1
ATOM 3851 O O . MET F 1 77 ? 7.262 8.058 -46.287 1.00 88.54 309 MET F O 1
ATOM 3856 N N . ASP F 1 78 ? 5.711 6.710 -47.206 1.00 74.37 310 ASP F N 1
ATOM 3857 C CA . ASP F 1 78 ? 6.285 5.518 -46.601 1.00 76.11 310 ASP F CA 1
ATOM 3858 C C . ASP F 1 78 ? 7.638 5.187 -47.205 1.00 77.72 310 ASP F C 1
ATOM 3859 O O . ASP F 1 78 ? 8.508 4.653 -46.511 1.00 74.42 310 ASP F O 1
ATOM 3864 N N . ASN F 1 79 ? 7.839 5.496 -48.486 1.00 83.17 311 ASN F N 1
ATOM 3865 C CA . ASN F 1 79 ? 9.166 5.316 -49.056 1.00 85.49 311 ASN F CA 1
ATOM 3866 C C . ASN F 1 79 ? 10.177 6.197 -48.335 1.00 85.94 311 ASN F C 1
ATOM 3867 O O . ASN F 1 79 ? 11.293 5.758 -48.043 1.00 89.84 311 ASN F O 1
ATOM 3872 N N . GLU F 1 80 ? 9.804 7.441 -48.025 1.00 76.32 312 GLU F N 1
ATOM 3873 C CA . GLU F 1 80 ? 10.656 8.260 -47.167 1.00 82.07 312 GLU F CA 1
ATOM 3874 C C . GLU F 1 80 ? 10.809 7.626 -45.790 1.00 81.78 312 GLU F C 1
ATOM 3875 O O . GLU F 1 80 ? 11.917 7.541 -45.248 1.00 85.39 312 GLU F O 1
ATOM 3881 N N . LEU F 1 81 ? 9.697 7.166 -45.212 1.00 79.85 313 LEU F N 1
ATOM 3882 C CA . LEU F 1 81 ? 9.722 6.562 -43.884 1.00 75.72 313 LEU F CA 1
ATOM 3883 C C . LEU F 1 81 ? 10.643 5.353 -43.844 1.00 80.86 313 LEU F C 1
ATOM 3884 O O . LEU F 1 81 ? 11.537 5.256 -42.995 1.00 80.16 313 LEU F O 1
ATOM 3889 N N . LEU F 1 82 ? 10.431 4.417 -44.765 1.00 86.85 314 LEU F N 1
ATOM 3890 C CA . LEU F 1 82 ? 11.128 3.139 -44.712 1.00 85.76 314 LEU F CA 1
ATOM 3891 C C . LEU F 1 82 ? 12.570 3.276 -45.173 1.00 88.47 314 LEU F C 1
ATOM 3892 O O . LEU F 1 82 ? 13.431 2.487 -44.765 1.00 92.43 314 LEU F O 1
ATOM 3897 N N . ARG F 1 83 ? 12.849 4.272 -46.018 1.00 85.03 315 ARG F N 1
ATOM 3898 C CA . ARG F 1 83 ? 14.229 4.590 -46.363 1.00 88.58 315 ARG F CA 1
ATOM 3899 C C . ARG F 1 83 ? 14.951 5.213 -45.174 1.00 86.28 315 ARG F C 1
ATOM 3900 O O . ARG F 1 83 ? 16.170 5.058 -45.032 1.00 85.93 315 ARG F O 1
ATOM 3908 N N . GLN F 1 84 ? 14.212 5.918 -44.314 1.00 89.90 316 GLN F N 1
ATOM 3909 C CA . GLN F 1 84 ? 14.794 6.525 -43.121 1.00 94.21 316 GLN F CA 1
ATOM 3910 C C . GLN F 1 84 ? 15.010 5.500 -42.013 1.00 96.11 316 GLN F C 1
ATOM 3911 O O . GLN F 1 84 ? 15.991 5.594 -41.266 1.00 105.72 316 GLN F O 1
ATOM 3917 N N . GLN F 1 85 ? 14.104 4.524 -41.882 1.00 94.38 317 GLN F N 1
ATOM 3918 C CA . GLN F 1 85 ? 14.308 3.458 -40.906 1.00 90.45 317 GLN F CA 1
ATOM 3919 C C . GLN F 1 85 ? 15.615 2.726 -41.154 1.00 95.16 317 GLN F C 1
ATOM 3920 O O . GLN F 1 85 ? 16.250 2.244 -40.209 1.00 101.97 317 GLN F O 1
ATOM 3926 N N . ILE F 1 86 ? 16.029 2.639 -42.417 1.00 101.10 318 ILE F N 1
ATOM 3927 C CA . ILE F 1 86 ? 17.259 1.940 -42.765 1.00 107.28 318 ILE F CA 1
ATOM 3928 C C . ILE F 1 86 ? 18.466 2.655 -42.167 1.00 108.05 318 ILE F C 1
ATOM 3929 O O . ILE F 1 86 ? 19.428 2.016 -41.723 1.00 112.68 318 ILE F O 1
ATOM 3934 N N . GLU F 1 87 ? 18.431 3.990 -42.133 1.00 102.82 319 GLU F N 1
ATOM 3935 C CA . GLU F 1 87 ? 19.546 4.749 -41.575 1.00 107.49 319 GLU F CA 1
ATOM 3936 C C . GLU F 1 87 ? 19.685 4.526 -40.071 1.00 107.34 319 GLU F C 1
ATOM 3937 O O . GLU F 1 87 ? 20.804 4.366 -39.569 1.00 114.06 319 GLU F O 1
ATOM 3939 N N . GLU F 1 88 ? 18.566 4.516 -39.335 1.00 95.17 320 GLU F N 1
ATOM 3940 C CA . GLU F 1 88 ? 18.633 4.273 -37.894 1.00 98.62 320 GLU F CA 1
ATOM 3941 C C . GLU F 1 88 ? 19.238 2.911 -37.598 1.00 102.95 320 GLU F C 1
ATOM 3942 O O . GLU F 1 88 ? 20.073 2.771 -36.695 1.00 100.47 320 GLU F O 1
ATOM 3948 N N . LEU F 1 89 ? 18.806 1.890 -38.339 1.00 105.07 321 LEU F N 1
ATOM 3949 C CA . LEU F 1 89 ? 19.283 0.535 -38.115 1.00 105.51 321 LEU F CA 1
ATOM 3950 C C . LEU F 1 89 ? 20.706 0.347 -38.622 1.00 108.77 321 LEU F C 1
ATOM 3951 O O . LEU F 1 89 ? 21.459 -0.449 -38.050 1.00 110.57 321 LEU F O 1
ATOM 3956 N N . LYS F 1 90 ? 21.089 1.063 -39.684 1.00 106.66 322 LYS F N 1
ATOM 3957 C CA . LYS F 1 90 ? 22.474 1.017 -40.141 1.00 109.67 322 LYS F CA 1
ATOM 3958 C C . LYS F 1 90 ? 23.419 1.613 -39.102 1.00 113.31 322 LYS F C 1
ATOM 3959 O O . LYS F 1 90 ? 24.491 1.056 -38.839 1.00 115.63 322 LYS F O 1
ATOM 3961 N N . ASN F 1 91 ? 23.038 2.745 -38.500 1.00 109.50 323 ASN F N 1
ATOM 3962 C CA . ASN F 1 91 ? 23.865 3.340 -37.455 1.00 112.03 323 ASN F CA 1
ATOM 3963 C C . ASN F 1 91 ? 23.963 2.424 -36.241 1.00 112.98 323 ASN F C 1
ATOM 3964 O O . ASN F 1 91 ? 25.040 2.278 -35.652 1.00 115.71 323 ASN F O 1
ATOM 3966 N N . GLU F 1 92 ? 22.849 1.800 -35.851 1.00 111.49 324 GLU F N 1
ATOM 3967 C CA . GLU F 1 92 ? 22.891 0.840 -34.753 1.00 111.48 324 GLU F CA 1
ATOM 3968 C C . GLU F 1 92 ? 23.690 -0.401 -35.131 1.00 116.45 324 GLU F C 1
ATOM 3969 O O . GLU F 1 92 ? 24.438 -0.939 -34.306 1.00 119.06 324 GLU F O 1
ATOM 3975 N N . ASN F 1 93 ? 23.538 -0.876 -36.370 1.00 118.55 325 ASN F N 1
ATOM 3976 C CA . ASN F 1 93 ? 24.292 -2.046 -36.811 1.00 118.92 325 ASN F CA 1
ATOM 3977 C C . ASN F 1 93 ? 25.774 -1.725 -36.965 1.00 121.81 325 ASN F C 1
ATOM 3978 O O . ASN F 1 93 ? 26.629 -2.568 -36.676 1.00 127.90 325 ASN F O 1
ATOM 3983 N N . ALA F 1 94 ? 26.100 -0.522 -37.439 1.00 120.19 326 ALA F N 1
ATOM 3984 C CA . ALA F 1 94 ? 27.497 -0.102 -37.460 1.00 125.86 326 ALA F CA 1
ATOM 3985 C C . ALA F 1 94 ? 28.029 0.099 -36.046 1.00 129.50 326 ALA F C 1
ATOM 3986 O O . ALA F 1 94 ? 29.193 -0.209 -35.762 1.00 133.68 326 ALA F O 1
ATOM 3988 N N . LEU F 1 95 ? 27.188 0.615 -35.144 1.00 127.68 327 LEU F N 1
ATOM 3989 C CA . LEU F 1 95 ? 27.582 0.745 -33.744 1.00 125.81 327 LEU F CA 1
ATOM 3990 C C . LEU F 1 95 ? 27.859 -0.616 -33.123 1.00 131.40 327 LEU F C 1
ATOM 3991 O O . LEU F 1 95 ? 28.856 -0.795 -32.416 1.00 134.64 327 LEU F O 1
ATOM 3996 N N . LEU F 1 96 ? 26.984 -1.589 -33.382 1.00 131.86 328 LEU F N 1
ATOM 3997 C CA . LEU F 1 96 ? 27.100 -2.905 -32.767 1.00 128.15 328 LEU F CA 1
ATOM 3998 C C . LEU F 1 96 ? 28.199 -3.744 -33.405 1.00 131.76 328 LEU F C 1
ATOM 3999 O O . LEU F 1 96 ? 28.773 -4.612 -32.738 1.00 141.44 328 LEU F O 1
ATOM 4004 N N . ARG F 1 97 ? 28.505 -3.502 -34.683 1.00 129.15 329 ARG F N 1
ATOM 4005 C CA . ARG F 1 97 ? 29.494 -4.322 -35.375 1.00 137.11 329 ARG F CA 1
ATOM 4006 C C . ARG F 1 97 ? 30.918 -3.978 -34.945 1.00 148.69 329 ARG F C 1
ATOM 4007 O O . ARG F 1 97 ? 31.809 -4.832 -35.018 1.00 156.61 329 ARG F O 1
ATOM 4015 N N . ALA F 1 98 ? 31.152 -2.742 -34.498 1.00 145.59 330 ALA F N 1
ATOM 4016 C CA . ALA F 1 98 ? 32.470 -2.315 -34.045 1.00 145.41 330 ALA F CA 1
ATOM 4017 C C . ALA F 1 98 ? 32.674 -2.475 -32.545 1.00 153.86 330 ALA F C 1
ATOM 4018 O O . ALA F 1 98 ? 33.821 -2.615 -32.103 1.00 161.15 330 ALA F O 1
ATOM 4020 N N . GLN F 1 99 ? 31.597 -2.455 -31.755 1.00 150.49 331 GLN F N 1
ATOM 4021 C CA . GLN F 1 99 ? 31.721 -2.740 -30.332 1.00 152.59 331 GLN F CA 1
ATOM 4022 C C . GLN F 1 99 ? 31.965 -4.219 -30.072 1.00 158.83 331 GLN F C 1
ATOM 4023 O O . GLN F 1 99 ? 32.391 -4.582 -28.969 1.00 163.07 331 GLN F O 1
ATOM 4029 N N . LEU F 1 100 ? 31.702 -5.074 -31.061 1.00 160.21 332 LEU F N 1
ATOM 4030 C CA . LEU F 1 100 ? 32.018 -6.493 -30.989 1.00 166.56 332 LEU F CA 1
ATOM 4031 C C . LEU F 1 100 ? 33.384 -6.820 -31.588 1.00 176.42 332 LEU F C 1
ATOM 4032 O O . LEU F 1 100 ? 33.881 -7.934 -31.389 1.00 177.65 332 LEU F O 1
ATOM 4037 N N . GLN F 1 101 ? 34.013 -5.872 -32.291 1.00 175.41 333 GLN F N 1
ATOM 4038 C CA . GLN F 1 101 ? 35.403 -6.039 -32.698 1.00 176.38 333 GLN F CA 1
ATOM 4039 C C . GLN F 1 101 ? 36.376 -5.698 -31.576 1.00 181.24 333 GLN F C 1
ATOM 4040 O O . GLN F 1 101 ? 37.552 -6.069 -31.656 1.00 188.00 333 GLN F O 1
ATOM 4042 N N . GLN F 1 102 ? 35.909 -5.005 -30.536 1.00 180.04 334 GLN F N 1
ATOM 4043 C CA . GLN F 1 102 ? 36.665 -4.822 -29.306 1.00 178.77 334 GLN F CA 1
ATOM 4044 C C . GLN F 1 102 ? 36.442 -5.958 -28.319 1.00 180.09 334 GLN F C 1
ATOM 4045 O O . GLN F 1 102 ? 37.141 -6.028 -27.302 1.00 181.42 334 GLN F O 1
ATOM 4047 N N . HIS F 1 103 ? 35.477 -6.839 -28.608 1.00 181.91 335 HIS F N 1
ATOM 4048 C CA . HIS F 1 103 ? 35.227 -8.023 -27.737 1.00 183.10 335 HIS F CA 1
ATOM 4049 C C . HIS F 1 103 ? 36.104 -9.181 -28.213 1.00 184.83 335 HIS F C 1
ATOM 4050 O O . HIS F 1 103 ? 35.998 -10.269 -27.613 1.00 185.13 335 HIS F O 1
ATOM 4057 N N . ASN F 1 104 ? 36.902 -8.965 -29.264 1.00 184.91 336 ASN F N 1
ATOM 4058 C CA . ASN F 1 104 ? 37.878 -9.981 -29.755 1.00 183.68 336 ASN F CA 1
ATOM 4059 C C . ASN F 1 104 ? 37.228 -11.340 -30.041 1.00 183.58 336 ASN F C 1
ATOM 4060 O O . ASN F 1 104 ? 37.850 -12.354 -29.671 1.00 184.76 336 ASN F O 1
ATOM 4065 N N . LEU F 1 105 ? 36.072 -11.359 -30.711 1.00 178.91 337 LEU F N 1
ATOM 4066 C CA . LEU F 1 105 ? 35.371 -12.616 -31.097 1.00 178.85 337 LEU F CA 1
ATOM 4067 C C . LEU F 1 105 ? 34.171 -12.173 -31.927 1.00 180.32 337 LEU F C 1
ATOM 4068 O O . LEU F 1 105 ? 33.435 -11.297 -31.434 1.00 180.26 337 LEU F O 1
ATOM 4073 N N . GLU F 1 106 ? 33.972 -12.718 -33.134 1.00 178.25 338 GLU F N 1
ATOM 4074 C CA . GLU F 1 106 ? 32.840 -12.171 -33.883 1.00 176.11 338 GLU F CA 1
ATOM 4075 C C . GLU F 1 106 ? 31.632 -13.100 -33.821 1.00 175.53 338 GLU F C 1
ATOM 4076 O O . GLU F 1 106 ? 30.529 -12.676 -33.460 1.00 172.91 338 GLU F O 1
ATOM 4082 N N . MET F 1 107 ? 31.829 -14.372 -34.163 1.00 173.34 339 MET F N 1
ATOM 4083 C CA . MET F 1 107 ? 30.736 -15.328 -34.273 1.00 167.22 339 MET F CA 1
ATOM 4084 C C . MET F 1 107 ? 31.267 -16.758 -34.228 1.00 167.96 339 MET F C 1
ATOM 4085 O O . MET F 1 107 ? 32.409 -17.019 -34.606 1.00 166.81 339 MET F O 1
#

GO terms:
  GO:1990837 sequence-specific double-stranded DNA binding (F, IDA)
  GO:0003700 DNA-binding transcription factor activity (F, TAS)
  GO:0005654 nucleoplasm (C, TAS)
  GO:0005515 protein binding (F, IPI)
  GO:0070888 E-box binding (F, IDA)
  GO:0005634 nucleus (C, IDA)
  GO:0010255 glu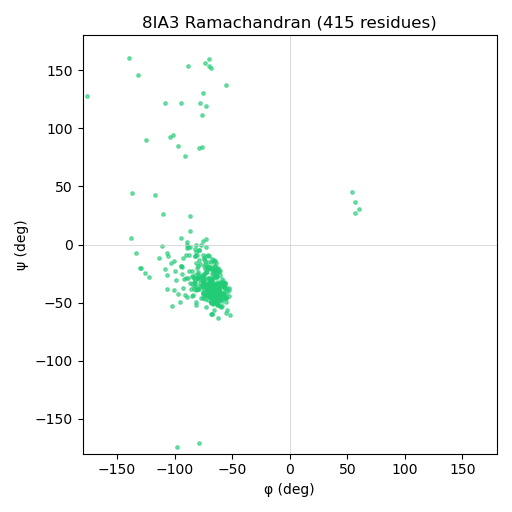cose mediated signaling pathway (P, IDA)
  GO:0019086 late viral transcription (P, TAS)
  GO:0000981 DNA-binding transcription factor activity, RNA polymerase II-specific (F, IMP)
  GO:0001228 DNA-binding transcription activator activity, RNA polymerase II-specific (F, IMP)
  GO:0010255 glucose mediated signaling pathway (P, IMP)
  GO:0045944 positive regulation of transcription by RNA polymerase II (P, IMP)
  GO:0071333 cellular response to glucose stimulus (P, IMP)
  GO:0042803 protein homodimerization activity (F, IPI)
  GO:0043425 bHLH transcription factor binding (F, IPI)
  GO:0046982 protein heterodimerization activity (F, IPI)
  GO:0005654 nucleoplasm (C, IDA)

Nearest PDB structures (foldseek):
  8ia3-assembly1_A  TM=1.009E+00  e=1.313E-14  Homo sapiens
  8ia3-assembly1_A  TM=9.628E-01  e=9.541E-13  Homo sapiens
  8ia3-assembly1_A  TM=6.266E-01  e=2.283E-12  Homo sapiens
  8ia3-assembly1_F  TM=1.010E+00  e=5.650E-15  Homo sapiens
  8ia3-assembly1_A  TM=5.899E-01  e=7.545E-12  Homo sapiens

Solvent-accessible surface area: 27514 Å² total; per-residue (Å²): 182,151,58,126,112,93,68,79,64,127,157,97,124,65,114,38,65,88,54,6,53,82,0,22,146,28,0,71,72,22,98,87,66,161,53,195,104,8,65,36,68,7,13,3,3,26,48,0,7,54,22,0,32,44,17,85,26,42,23,104,71,11,82,82,52,72,166,64,28,66,133,15,70,101,45,11,87,117,13,91,136,31,32,94,66,40,32,99,66,2,28,98,30,44,6,65,26,44,94,72,67,123,92,78,133,70,111,120,207,175,66,112,117,101,72,77,74,66,119,112,125,31,79,39,57,21,49,10,54,23,0,30,117,45,0,79,78,13,67,111,54,97,47,106,76,10,62,47,94,13,15,5,2,33,31,0,0,85,23,0,102,85,8,104,63,25,13,120,169,28,103,137,73,28,67,136,26,86,134,57,73,46,22,9,64,18,28,121,44,20,42,98,54,11,33,84,24,0,49,112,12,135,81,82,35,94,90,91,226,162,70,113,114,88,79,93,68,137,160,108,116,81,114,35,53,92,46,12,56,77,0,26,158,31,0,62,71,24,91,90,53,155,43,174,87,7,70,31,90,6,10,4,6,39,43,0,6,61,21,2,22,56,12,73,32,27,20,122,98,16,106,101,25,73,64,100,20,110,120,84,83,48,10,64,95,47,61,61,107,63,30,77,102,42,54,98,64,1,28,87,7,30,8,70,10,105,105,62,62,65,87,82,104,47,112,50,115,104,223,216,170,72,134,112,98,72,73,70,71,132,113,118,26,105,35,58,20,50,21,52,20,0,24,112,36,0,59,55,8,56,117,102,47,66,95,115,8,55,47,80,12,18,5,3,32,54,0,0,71,15,0,104,81,12,111,90,20,19,115,143,25,90,120,82,19,64,127,13,67,125,58,59,47,34,24,71,10,32,123,95,18,54,61,55,12,42,61,20,0,54,107,16,121,67,86,9,76,75,20,133,134,96,170